Protein AF-A0A940QL49-F1 (afdb_monomer_lite)

Structure (mmCIF, N/CA/C/O backbone):
data_AF-A0A940QL49-F1
#
_entry.id   AF-A0A940QL49-F1
#
loop_
_atom_site.group_PDB
_atom_site.id
_atom_site.type_symbol
_atom_site.label_atom_id
_atom_site.label_alt_id
_atom_site.label_comp_id
_atom_site.label_asym_id
_atom_site.label_entity_id
_atom_site.label_seq_id
_atom_site.pdbx_PDB_ins_code
_atom_site.Cartn_x
_atom_site.Cartn_y
_atom_site.Cartn_z
_atom_site.occupancy
_atom_site.B_iso_or_equiv
_atom_site.auth_seq_id
_atom_site.auth_comp_id
_atom_site.auth_asym_id
_atom_site.auth_atom_id
_atom_site.pdbx_PDB_model_num
ATOM 1 N N . MET A 1 1 ? -31.543 -7.132 13.113 1.00 45.88 1 MET A N 1
ATOM 2 C CA . MET A 1 1 ? -32.279 -6.271 12.160 1.00 45.88 1 MET A CA 1
ATOM 3 C C . MET A 1 1 ? -31.733 -6.550 10.775 1.00 45.88 1 MET A C 1
ATOM 5 O O . MET A 1 1 ? -30.547 -6.836 10.679 1.00 45.88 1 MET A O 1
ATOM 9 N N . ASP A 1 2 ? -32.570 -6.527 9.741 1.00 59.00 2 ASP A N 1
ATOM 10 C CA . ASP A 1 2 ? -32.097 -6.598 8.354 1.00 59.00 2 ASP A CA 1
ATOM 11 C C . ASP A 1 2 ? -31.364 -5.285 8.030 1.00 59.00 2 ASP A C 1
ATOM 13 O O . ASP A 1 2 ? -31.985 -4.269 7.732 1.00 59.00 2 ASP A O 1
ATOM 17 N N . THR A 1 3 ? -30.037 -5.270 8.187 1.00 65.56 3 THR A N 1
ATOM 18 C CA . THR A 1 3 ? -29.189 -4.078 7.994 1.00 65.56 3 THR A CA 1
ATOM 19 C C . THR A 1 3 ? -28.996 -3.718 6.518 1.00 65.56 3 THR A C 1
ATOM 21 O O . THR A 1 3 ? -28.298 -2.752 6.201 1.00 65.56 3 THR A O 1
ATOM 24 N N . MET A 1 4 ? -29.618 -4.474 5.606 1.00 71.44 4 MET A N 1
ATOM 25 C CA . MET A 1 4 ? -29.548 -4.231 4.169 1.00 71.44 4 MET A CA 1
ATOM 26 C C . MET A 1 4 ? -30.598 -3.227 3.686 1.00 71.44 4 MET A C 1
ATOM 28 O O . MET A 1 4 ? -30.354 -2.580 2.665 1.00 71.44 4 MET A O 1
ATOM 32 N N . LYS A 1 5 ? -31.735 -3.063 4.389 1.00 80.88 5 LYS A N 1
ATOM 33 C CA . LYS A 1 5 ? -32.781 -2.087 4.029 1.00 80.88 5 LYS A CA 1
ATOM 34 C C . LYS A 1 5 ? -33.816 -1.824 5.142 1.00 80.88 5 LYS A C 1
ATOM 36 O O . LYS A 1 5 ? -34.311 -2.776 5.742 1.00 80.88 5 LYS A O 1
ATOM 41 N N . PRO A 1 6 ? -34.260 -0.566 5.322 1.00 86.56 6 PRO A N 1
ATOM 42 C CA . PRO A 1 6 ? -33.642 0.664 4.812 1.00 86.56 6 PRO A CA 1
ATOM 43 C C . PRO A 1 6 ? -32.307 0.951 5.527 1.00 86.56 6 PRO A C 1
ATOM 45 O O . PRO A 1 6 ? -32.205 0.768 6.736 1.00 86.56 6 PRO A O 1
ATOM 48 N N . CYS A 1 7 ? -31.276 1.402 4.800 1.00 91.94 7 CYS A N 1
ATOM 49 C CA . CYS A 1 7 ? -29.965 1.682 5.400 1.00 91.94 7 CYS A CA 1
ATOM 50 C C . CYS A 1 7 ? -29.988 2.902 6.342 1.00 91.94 7 CYS A C 1
ATOM 52 O O . CYS A 1 7 ? -30.263 4.028 5.913 1.00 91.94 7 CYS A O 1
ATOM 54 N N . ASN A 1 8 ? -29.613 2.669 7.603 1.00 93.62 8 ASN A N 1
ATOM 55 C CA . ASN A 1 8 ? -29.510 3.652 8.685 1.00 93.62 8 ASN A CA 1
ATOM 56 C C . ASN A 1 8 ? -28.213 3.511 9.515 1.00 93.62 8 ASN A C 1
ATOM 58 O O . ASN A 1 8 ? -28.183 3.887 10.680 1.00 93.62 8 ASN A O 1
ATOM 62 N N . LEU A 1 9 ? -27.142 2.964 8.925 1.00 94.31 9 LEU A N 1
ATOM 63 C CA . LEU A 1 9 ? -25.878 2.674 9.629 1.00 94.31 9 LEU A CA 1
ATOM 64 C C . LEU A 1 9 ? -25.019 3.908 9.948 1.00 94.31 9 LEU A C 1
ATOM 66 O O . LEU A 1 9 ? -24.019 3.788 10.649 1.00 94.31 9 LEU A O 1
ATOM 70 N N . CYS A 1 10 ? -25.362 5.070 9.402 1.00 95.19 10 CYS A N 1
ATOM 71 C CA . CYS A 1 10 ? -24.701 6.334 9.696 1.00 95.19 10 CYS A CA 1
ATOM 72 C C . CYS A 1 10 ? -25.748 7.451 9.765 1.00 95.19 10 CYS A C 1
ATOM 74 O O . CYS A 1 10 ? -26.875 7.258 9.283 1.00 95.19 10 CYS A O 1
ATOM 76 N N . PRO A 1 11 ? -25.393 8.643 10.275 1.00 96.62 11 PRO A N 1
ATOM 77 C CA . PRO A 1 11 ? -26.363 9.716 10.482 1.00 96.62 11 PRO A CA 1
ATOM 78 C C . PRO A 1 11 ? -27.106 10.155 9.211 1.00 96.62 11 PRO A C 1
ATOM 80 O O . PRO A 1 11 ? -28.246 10.608 9.297 1.00 96.62 11 PRO A O 1
ATOM 83 N N . ARG A 1 12 ? -26.533 9.909 8.019 1.00 95.12 12 ARG A N 1
ATOM 84 C CA . ARG A 1 12 ? -27.190 10.161 6.722 1.00 95.12 12 ARG A CA 1
ATOM 85 C C . ARG A 1 12 ? -28.558 9.509 6.588 1.00 95.12 12 ARG A C 1
ATOM 87 O O . ARG A 1 12 ? -29.369 10.021 5.826 1.00 95.12 12 ARG A O 1
ATOM 94 N N . SER A 1 13 ? -28.777 8.360 7.233 1.00 93.69 13 SER A N 1
ATOM 95 C CA . SER A 1 13 ? -30.045 7.619 7.179 1.00 93.69 13 SER A CA 1
ATOM 96 C C . SER A 1 13 ? -30.614 7.499 5.756 1.00 93.69 13 SER A C 1
ATOM 98 O O . SER A 1 13 ? -31.798 7.718 5.519 1.00 93.69 13 SE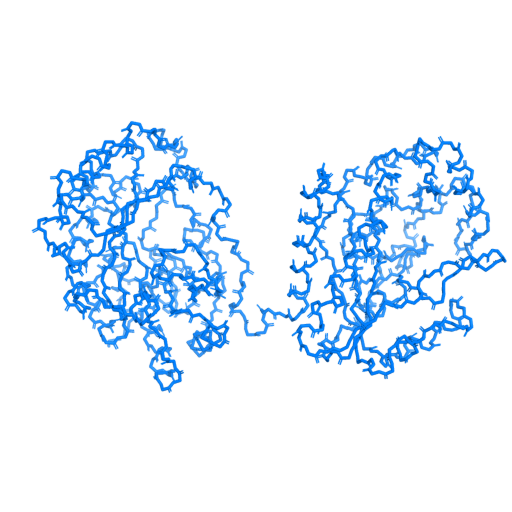R A O 1
ATOM 100 N N . CYS A 1 14 ? -29.745 7.197 4.781 1.00 94.19 14 CYS A N 1
ATOM 101 C CA . CYS A 1 14 ? -30.050 7.353 3.353 1.00 94.19 14 CYS A CA 1
ATOM 102 C C . CYS A 1 14 ? -31.168 6.436 2.830 1.00 94.19 14 CYS A C 1
ATOM 104 O O . CYS A 1 14 ? -31.620 6.607 1.701 1.00 94.19 14 CYS A O 1
ATOM 106 N N . GLY A 1 15 ? -31.574 5.425 3.603 1.00 93.69 15 GLY A N 1
ATOM 107 C CA . GLY A 1 15 ? -32.669 4.526 3.253 1.00 93.69 15 GLY A CA 1
ATOM 108 C C . GLY A 1 15 ? -32.368 3.566 2.099 1.00 93.69 15 GLY A C 1
ATOM 109 O O . GLY A 1 15 ? -33.263 2.842 1.673 1.00 93.69 15 GLY A O 1
ATOM 110 N N . ALA A 1 16 ? -31.126 3.529 1.603 1.00 93.12 16 ALA A N 1
ATOM 111 C CA . ALA A 1 16 ? -30.738 2.678 0.484 1.00 93.12 16 ALA A CA 1
ATOM 112 C C . ALA A 1 16 ? -31.008 1.190 0.767 1.00 93.12 16 ALA A C 1
ATOM 114 O O . ALA A 1 16 ? -30.746 0.702 1.869 1.00 93.12 16 ALA A O 1
ATOM 115 N N . ASP A 1 17 ? -31.492 0.474 -0.253 1.00 93.44 17 ASP A N 1
ATOM 116 C CA . ASP A 1 17 ? -31.496 -0.990 -0.292 1.00 93.44 17 ASP A CA 1
ATOM 117 C C . ASP A 1 17 ? -30.134 -1.459 -0.809 1.00 93.44 17 ASP A C 1
ATOM 119 O O . ASP A 1 17 ? -29.881 -1.470 -2.018 1.00 93.44 17 ASP A O 1
ATOM 123 N N . ARG A 1 18 ? -29.247 -1.831 0.118 1.00 91.06 18 ARG A N 1
ATOM 124 C CA . ARG A 1 18 ? -27.847 -2.167 -0.178 1.00 91.06 18 ARG A CA 1
ATOM 125 C C . ARG A 1 18 ? -27.676 -3.438 -0.995 1.00 91.06 18 ARG A C 1
ATOM 127 O O . ARG A 1 18 ? -26.613 -3.636 -1.574 1.00 91.06 18 ARG A O 1
ATOM 134 N N . SER A 1 19 ? -28.725 -4.255 -1.098 1.00 87.12 19 SER A N 1
ATOM 135 C CA . SER A 1 19 ? -28.753 -5.406 -2.005 1.00 87.12 19 SER A CA 1
ATOM 136 C C . SER A 1 19 ? -28.909 -5.010 -3.478 1.00 87.12 19 SER A C 1
ATOM 138 O O . SER A 1 19 ? -28.667 -5.831 -4.358 1.00 87.12 19 SER A O 1
ATOM 140 N N . LYS A 1 20 ? -29.316 -3.763 -3.756 1.00 89.00 20 LYS A N 1
ATOM 141 C CA . LYS A 1 20 ? -29.593 -3.263 -5.111 1.00 89.00 20 LYS A CA 1
ATOM 142 C C . LYS A 1 20 ? -28.741 -2.063 -5.504 1.00 89.00 20 LYS A C 1
ATOM 144 O O . LYS A 1 20 ? -28.410 -1.926 -6.676 1.00 89.00 20 LYS A O 1
ATOM 149 N N . GLN A 1 21 ? -28.431 -1.181 -4.556 1.00 91.31 21 GLN A N 1
ATOM 150 C CA . GLN A 1 21 ? -27.705 0.061 -4.815 1.00 91.31 21 GLN A CA 1
ATOM 151 C C . GLN A 1 21 ? -26.819 0.453 -3.634 1.00 91.31 21 GLN A C 1
ATOM 153 O O . GLN A 1 21 ? -27.063 0.058 -2.497 1.00 91.31 21 GLN A O 1
ATOM 158 N N . THR A 1 22 ? -25.811 1.280 -3.883 1.00 93.12 22 THR A N 1
ATOM 159 C CA . THR A 1 22 ? -24.960 1.822 -2.822 1.00 93.12 22 THR A CA 1
ATOM 160 C C . THR A 1 22 ? -25.674 2.917 -2.026 1.00 93.12 22 THR A C 1
ATOM 162 O O . THR A 1 22 ? -26.569 3.596 -2.532 1.00 93.12 22 THR A O 1
ATOM 165 N N . GLY A 1 23 ? -25.260 3.115 -0.772 1.00 94.06 23 GLY A N 1
ATOM 166 C CA . GLY A 1 23 ? -25.652 4.296 0.005 1.00 94.06 23 GLY A CA 1
ATOM 167 C C . GLY A 1 23 ? -24.943 5.571 -0.465 1.00 94.06 23 GLY A C 1
ATOM 168 O O . GLY A 1 23 ? -24.054 5.517 -1.314 1.00 94.06 23 GLY A O 1
ATOM 169 N N . PHE A 1 24 ? -25.277 6.713 0.151 1.00 95.19 24 PHE A N 1
ATOM 170 C CA . PHE A 1 24 ? -24.574 7.988 -0.086 1.00 95.19 24 PHE A CA 1
ATOM 171 C C . PHE A 1 24 ? -23.058 7.868 0.132 1.00 95.19 24 PHE A C 1
ATOM 173 O O . PHE A 1 24 ? -22.277 8.499 -0.566 1.00 95.19 24 PHE A O 1
ATOM 180 N N . CYS A 1 25 ? -22.641 7.013 1.070 1.00 95.19 25 CYS A N 1
ATOM 181 C CA . CYS A 1 25 ? -21.233 6.760 1.346 1.00 95.19 25 CYS A CA 1
ATOM 182 C C . CYS A 1 25 ? -20.494 5.967 0.256 1.00 95.19 25 CYS A C 1
ATOM 184 O O . CYS A 1 25 ? -19.286 5.803 0.364 1.00 95.19 25 CYS A O 1
ATOM 186 N N . GLY A 1 26 ? -21.192 5.418 -0.743 1.00 94.88 26 GLY A N 1
ATOM 187 C CA . GLY A 1 26 ? -20.616 4.513 -1.744 1.00 94.88 26 GLY A CA 1
ATOM 188 C C . GLY A 1 26 ? -20.569 3.036 -1.326 1.00 94.88 26 GLY A C 1
ATOM 189 O O . GLY A 1 26 ? -20.203 2.190 -2.140 1.00 94.88 26 GLY A O 1
ATOM 190 N N . GLY A 1 27 ? -20.978 2.696 -0.097 1.00 93.50 27 GLY A N 1
ATOM 191 C CA . GLY A 1 27 ? -20.997 1.317 0.404 1.00 93.50 27 GLY A CA 1
ATOM 192 C C . GLY A 1 27 ? -22.166 0.474 -0.130 1.00 93.50 27 GLY A C 1
ATOM 193 O O . GLY A 1 27 ? -23.326 0.888 -0.036 1.00 93.50 27 GLY A O 1
ATOM 194 N N . GLY A 1 28 ? -21.863 -0.722 -0.653 1.00 91.69 28 GLY A N 1
ATOM 195 C CA . GLY A 1 28 ? -22.816 -1.720 -1.186 1.00 91.69 28 GLY A CA 1
ATOM 196 C C . GLY A 1 28 ? -23.048 -2.911 -0.245 1.00 91.69 28 GLY A C 1
ATOM 197 O O . GLY A 1 28 ? -22.776 -2.796 0.943 1.00 91.69 28 GLY A O 1
ATOM 198 N N . ALA A 1 29 ? -23.560 -4.047 -0.729 1.00 90.19 29 ALA A N 1
ATOM 199 C CA . ALA A 1 29 ? -23.807 -5.233 0.111 1.00 90.19 29 ALA A CA 1
ATOM 200 C C . ALA A 1 29 ? -22.519 -5.892 0.646 1.00 90.19 29 ALA A C 1
ATOM 202 O O . ALA A 1 29 ? -22.481 -6.329 1.800 1.00 90.19 29 ALA A O 1
ATOM 203 N N . ASN A 1 30 ? -21.476 -5.948 -0.185 1.00 91.88 30 ASN A N 1
ATOM 204 C CA . ASN A 1 30 ? -20.189 -6.560 0.143 1.00 91.88 30 ASN A CA 1
ATOM 205 C C . ASN A 1 30 ? -19.228 -5.539 0.751 1.00 91.88 30 ASN A C 1
ATOM 207 O O . ASN A 1 30 ? -19.310 -4.348 0.449 1.00 91.88 30 ASN A O 1
ATOM 211 N N . VAL A 1 31 ? -18.297 -6.017 1.579 1.00 95.56 31 VAL A N 1
ATOM 212 C CA . VAL A 1 31 ? -17.200 -5.190 2.095 1.00 95.56 31 VAL A CA 1
ATOM 213 C C . VAL A 1 31 ? -16.288 -4.826 0.937 1.00 95.56 31 VAL A C 1
ATOM 215 O O . VAL A 1 31 ? -15.940 -5.693 0.142 1.00 95.56 31 VAL A O 1
ATOM 218 N N . LYS A 1 32 ? -15.873 -3.564 0.855 1.00 97.25 32 LYS A N 1
ATOM 219 C CA . LYS A 1 32 ? -14.908 -3.099 -0.139 1.00 97.25 32 LYS A CA 1
ATOM 220 C C . LYS A 1 32 ? -13.698 -2.507 0.568 1.00 97.25 32 LYS A C 1
ATOM 222 O O . LYS A 1 32 ? -13.872 -1.615 1.398 1.00 97.25 32 LYS A O 1
ATOM 227 N N . LEU A 1 33 ? -12.510 -3.023 0.262 1.00 96.81 33 LEU A N 1
ATOM 228 C CA . LEU A 1 33 ? -11.246 -2.593 0.862 1.00 96.81 33 LEU A CA 1
ATOM 229 C C . LEU A 1 33 ? -10.287 -2.063 -0.196 1.00 96.81 33 LEU A C 1
ATOM 231 O O . LEU A 1 33 ? -10.211 -2.601 -1.300 1.00 96.81 33 LEU A O 1
ATOM 235 N N . ALA A 1 34 ? -9.498 -1.061 0.168 1.00 93.69 34 ALA A N 1
ATOM 236 C CA . ALA A 1 34 ? -8.453 -0.517 -0.691 1.00 93.69 34 ALA A CA 1
ATOM 237 C C . ALA A 1 34 ? -7.041 -0.982 -0.307 1.00 93.69 34 ALA A C 1
ATOM 239 O O . ALA A 1 34 ? -6.148 -0.982 -1.159 1.00 93.69 34 ALA A O 1
ATOM 240 N N . ARG A 1 35 ? -6.839 -1.347 0.966 1.00 93.31 35 ARG A N 1
ATOM 241 C CA . ARG A 1 35 ? -5.557 -1.782 1.534 1.00 93.31 35 ARG A CA 1
ATOM 242 C C . ARG A 1 35 ? -5.757 -2.446 2.901 1.00 93.31 35 ARG A C 1
ATOM 244 O O . ARG A 1 35 ? -6.606 -1.997 3.668 1.00 93.31 35 ARG A O 1
ATOM 251 N N . ALA A 1 36 ? -4.947 -3.453 3.213 1.00 95.56 36 ALA A N 1
ATOM 252 C CA . ALA A 1 36 ? -4.792 -4.032 4.543 1.00 95.56 36 ALA A CA 1
ATOM 253 C C . ALA A 1 36 ? -3.310 -4.365 4.800 1.00 95.56 36 ALA A C 1
ATOM 255 O O . ALA A 1 36 ? -2.783 -5.305 4.215 1.00 95.56 36 ALA A O 1
ATOM 256 N N . ALA A 1 37 ? -2.615 -3.577 5.624 1.00 92.88 37 ALA A N 1
ATOM 257 C CA . ALA A 1 37 ? -1.168 -3.721 5.839 1.00 92.88 37 ALA A CA 1
ATOM 258 C C . ALA A 1 37 ? -0.728 -3.138 7.191 1.00 92.88 37 ALA A C 1
ATOM 260 O O . ALA A 1 37 ? -1.484 -2.395 7.816 1.00 92.88 37 ALA A O 1
ATOM 261 N N . LEU A 1 38 ? 0.512 -3.425 7.605 1.00 92.69 38 LEU A N 1
ATOM 262 C CA . LEU A 1 38 ? 1.143 -2.719 8.721 1.00 92.69 38 LEU A CA 1
ATOM 263 C C . LEU A 1 38 ? 1.341 -1.237 8.370 1.00 92.69 38 LEU A C 1
ATOM 265 O O . LEU A 1 38 ? 1.913 -0.895 7.332 1.00 92.69 38 LEU A O 1
ATOM 269 N N . HIS A 1 39 ? 0.853 -0.360 9.240 1.00 89.06 39 HIS A N 1
ATOM 270 C CA . HIS A 1 39 ? 0.965 1.084 9.132 1.00 89.06 39 HIS A CA 1
ATOM 271 C C . HIS A 1 39 ? 1.715 1.641 10.342 1.00 89.06 39 HIS A C 1
ATOM 273 O O . HIS A 1 39 ? 1.307 1.459 11.488 1.00 89.06 39 HIS A O 1
ATOM 279 N N . TYR A 1 40 ? 2.820 2.328 10.073 1.00 87.25 40 TYR A N 1
ATOM 280 C CA . TYR A 1 40 ? 3.771 2.781 11.092 1.00 87.25 40 TYR A CA 1
ATOM 281 C C . TYR A 1 40 ? 3.581 4.248 11.497 1.00 87.25 40 TYR A C 1
ATOM 283 O O . TYR A 1 40 ? 4.348 4.763 12.297 1.00 87.25 40 TYR A O 1
ATOM 291 N N . TRP A 1 41 ? 2.574 4.927 10.941 1.00 85.31 41 TRP A N 1
ATOM 292 C CA . TRP A 1 41 ? 2.424 6.384 11.038 1.00 85.31 41 TRP A CA 1
ATOM 293 C C . TRP A 1 41 ? 1.131 6.831 11.747 1.00 85.31 41 TRP A C 1
ATOM 295 O O . TRP A 1 41 ? 0.714 7.973 11.586 1.00 85.31 41 TRP A O 1
ATOM 305 N N . GLU A 1 42 ? 0.498 5.946 12.528 1.00 90.00 42 GLU A N 1
ATOM 306 C CA . GLU A 1 42 ? -0.530 6.339 13.518 1.00 90.00 42 GLU A CA 1
ATOM 307 C C . GLU A 1 42 ? 0.131 6.928 14.780 1.00 90.00 42 GLU A C 1
ATOM 309 O O . GLU A 1 42 ? 1.360 6.906 14.907 1.00 90.00 42 GLU A O 1
ATOM 314 N N . GLU A 1 43 ? -0.675 7.388 15.746 1.00 92.56 43 GLU A N 1
ATOM 315 C CA . GLU A 1 43 ? -0.202 7.821 17.066 1.00 92.56 43 GLU A CA 1
ATOM 316 C C . GLU A 1 43 ? 0.765 6.798 17.700 1.00 92.56 43 GLU A C 1
ATOM 318 O O . GLU A 1 43 ? 0.510 5.593 17.613 1.00 92.56 43 GLU A O 1
ATOM 323 N N . PRO A 1 44 ? 1.835 7.235 18.398 1.00 92.50 44 PRO A N 1
ATOM 324 C CA . PRO A 1 44 ? 2.864 6.338 18.940 1.00 92.50 44 PRO A CA 1
ATOM 325 C C . PRO A 1 44 ? 2.322 5.181 19.789 1.00 92.50 44 PRO A C 1
ATOM 327 O O . PRO A 1 44 ? 2.826 4.063 19.722 1.00 92.50 44 PRO A O 1
ATOM 330 N N . VAL A 1 45 ? 1.253 5.432 20.551 1.00 96.06 45 VAL A N 1
ATOM 331 C CA . VAL A 1 45 ? 0.594 4.434 21.413 1.00 96.06 45 VAL A CA 1
ATOM 332 C C . VAL A 1 45 ? -0.263 3.426 20.636 1.00 96.06 45 VAL A C 1
ATOM 334 O O . VAL A 1 45 ? -0.688 2.423 21.201 1.00 96.06 45 VAL A O 1
ATOM 337 N N . ILE A 1 46 ? -0.530 3.682 19.354 1.00 97.19 46 ILE A N 1
ATOM 338 C CA . ILE A 1 46 ? -1.257 2.803 18.432 1.00 97.19 46 ILE A CA 1
ATOM 339 C C . ILE A 1 46 ? -0.274 2.032 17.550 1.00 97.19 46 ILE A C 1
ATOM 341 O O . ILE A 1 46 ? -0.404 0.819 17.397 1.00 97.19 46 ILE A O 1
ATOM 345 N N . SER A 1 47 ? 0.688 2.717 16.934 1.00 92.94 47 SER A N 1
ATOM 346 C CA . SER A 1 47 ? 1.602 2.113 15.962 1.00 92.94 47 SER A CA 1
ATOM 347 C C . SER A 1 47 ? 2.760 1.366 16.620 1.00 92.94 47 SER A C 1
ATOM 349 O O . SER A 1 47 ? 3.079 0.266 16.167 1.00 92.94 47 SER A O 1
ATOM 351 N N . GLY A 1 48 ? 3.361 1.898 17.688 1.00 91.62 48 GLY A N 1
ATOM 352 C CA . GLY A 1 48 ? 4.621 1.375 18.224 1.00 91.62 48 GLY A CA 1
ATOM 353 C C . GLY A 1 48 ? 5.726 1.310 17.160 1.00 91.62 48 GLY A C 1
ATOM 354 O O . GLY A 1 48 ? 5.686 2.026 16.160 1.00 91.62 48 GLY A O 1
ATOM 355 N N . GLU A 1 49 ? 6.699 0.415 17.339 1.00 87.25 49 GLU A N 1
ATOM 356 C CA . GLU A 1 49 ? 7.746 0.169 16.329 1.00 87.25 49 GLU A CA 1
ATOM 357 C C . GLU A 1 49 ? 7.322 -0.893 15.295 1.00 87.25 49 GLU A C 1
ATOM 359 O O . GLU A 1 49 ? 7.835 -0.938 14.179 1.00 87.25 49 GLU A O 1
ATOM 364 N N . GLU A 1 50 ? 6.362 -1.748 15.650 1.00 87.31 50 GLU A N 1
ATOM 365 C CA . GLU A 1 50 ? 5.942 -2.923 14.878 1.00 87.31 50 GLU A CA 1
ATOM 366 C C . GLU A 1 50 ? 4.769 -2.635 13.930 1.00 87.31 50 GLU A C 1
ATOM 368 O O . GLU A 1 50 ? 4.524 -3.400 12.997 1.00 87.31 50 GLU A O 1
ATOM 373 N N . GLY A 1 51 ? 4.092 -1.501 14.114 1.00 92.44 51 GLY A N 1
ATOM 374 C CA . GLY A 1 51 ? 3.020 -1.015 13.255 1.00 92.44 51 GLY A CA 1
ATOM 375 C C . GLY A 1 51 ? 1.613 -1.441 13.689 1.00 92.44 51 GLY A C 1
ATOM 376 O O . GLY A 1 51 ? 1.382 -2.461 14.343 1.00 92.44 51 GLY A O 1
ATOM 377 N N . SER A 1 52 ? 0.635 -0.637 13.276 1.00 97.12 52 SER A N 1
ATOM 378 C CA . SER A 1 52 ? -0.796 -0.915 13.397 1.00 97.12 52 SER A CA 1
ATOM 379 C C . SER A 1 52 ? -1.267 -1.748 12.202 1.00 97.12 52 SER A C 1
ATOM 381 O O . SER A 1 52 ? -0.923 -1.457 11.059 1.00 97.12 52 SER A O 1
ATOM 383 N N . GLY A 1 53 ? -2.046 -2.803 12.436 1.00 97.75 53 GLY A N 1
ATOM 384 C CA . GLY A 1 53 ? -2.634 -3.620 11.378 1.00 97.75 53 GLY A CA 1
ATOM 385 C C . GLY A 1 53 ? -3.825 -2.902 10.756 1.00 97.75 53 GLY A C 1
ATOM 386 O O . GLY A 1 53 ? -4.971 -3.161 11.123 1.00 97.75 53 GLY A O 1
ATOM 387 N N . THR A 1 54 ? -3.565 -1.986 9.830 1.00 98.06 54 THR A N 1
ATOM 388 C CA . THR A 1 54 ? -4.572 -1.045 9.336 1.00 98.06 54 THR A CA 1
ATOM 389 C C . THR A 1 54 ? -5.326 -1.584 8.128 1.00 98.06 54 THR A C 1
ATOM 391 O O . THR A 1 54 ? -4.737 -1.979 7.121 1.00 98.06 54 THR A O 1
ATOM 394 N N . VAL A 1 55 ? -6.656 -1.542 8.210 1.00 98.31 55 VAL A N 1
ATOM 395 C CA . VAL A 1 55 ? -7.608 -1.959 7.179 1.00 98.31 55 VAL A CA 1
ATOM 396 C C . VAL A 1 55 ? -8.371 -0.733 6.676 1.00 98.31 55 VAL A C 1
ATOM 398 O O . VAL A 1 55 ? -9.220 -0.178 7.374 1.00 98.31 55 VAL A O 1
ATOM 401 N N . PHE A 1 56 ? -8.076 -0.320 5.443 1.00 97.50 56 PHE A N 1
ATOM 402 C CA . PHE A 1 56 ? -8.683 0.840 4.790 1.00 97.50 56 PHE A CA 1
ATOM 403 C C . PHE A 1 56 ? -9.928 0.432 3.999 1.00 97.50 56 PHE A C 1
ATOM 405 O O . PHE A 1 56 ? -9.831 -0.180 2.926 1.00 97.50 56 PHE A O 1
ATOM 412 N N . PHE A 1 57 ? -11.102 0.791 4.518 1.00 97.94 57 PHE A N 1
ATOM 413 C CA . PHE A 1 57 ? -12.384 0.548 3.862 1.00 97.94 57 PHE A CA 1
ATOM 414 C C . PHE A 1 57 ? -12.673 1.605 2.788 1.00 97.94 57 PHE A C 1
ATOM 416 O O . PHE A 1 57 ? -12.326 2.776 2.931 1.00 97.94 57 PHE A O 1
ATOM 423 N N . SER A 1 58 ? -13.338 1.190 1.708 1.00 97.12 58 SER A N 1
ATOM 424 C CA . SER A 1 58 ? -13.754 2.084 0.624 1.00 97.12 58 SER A CA 1
ATOM 425 C C . SER A 1 58 ? -15.145 2.667 0.875 1.00 97.12 58 SER A C 1
ATOM 427 O O . SER A 1 58 ? -16.060 1.960 1.320 1.00 97.12 58 SER A O 1
ATOM 429 N N . GLY A 1 59 ? -15.316 3.939 0.525 1.00 96.31 59 GLY A N 1
ATOM 430 C CA . GLY A 1 59 ? -16.509 4.740 0.778 1.00 96.31 59 GLY A CA 1
ATOM 431 C C . GLY A 1 59 ? -16.402 5.558 2.065 1.00 96.31 59 GLY A C 1
ATOM 432 O O . GLY A 1 59 ? -15.626 5.238 2.958 1.00 96.31 59 GLY A O 1
ATOM 433 N N . CYS A 1 60 ? -17.176 6.637 2.175 1.00 96.19 60 CYS A N 1
ATOM 434 C CA . CYS A 1 60 ? -17.224 7.466 3.382 1.00 96.19 60 CYS A CA 1
ATOM 435 C C . CYS A 1 60 ? -18.556 8.229 3.486 1.00 96.19 60 CYS A C 1
ATOM 437 O O . CYS A 1 60 ? -19.010 8.801 2.489 1.00 96.19 60 CYS A O 1
ATOM 439 N N . PRO A 1 61 ? -19.217 8.264 4.663 1.00 95.00 61 PRO A N 1
ATOM 440 C CA . PRO A 1 61 ? -20.446 9.043 4.860 1.00 95.00 61 PRO A CA 1
ATOM 441 C C . PRO A 1 61 ? -20.219 10.561 4.803 1.00 95.00 61 PRO A C 1
ATOM 443 O O . PRO A 1 61 ? -21.167 11.319 4.551 1.00 95.00 61 PRO A O 1
ATOM 446 N N . LEU A 1 62 ? -18.975 10.995 5.008 1.00 94.19 62 LEU A N 1
ATOM 447 C CA . LEU A 1 62 ? -18.517 12.340 4.695 1.00 94.19 62 LEU A CA 1
ATOM 448 C C . LEU A 1 62 ? -17.936 12.368 3.281 1.00 94.19 62 LEU A C 1
ATOM 450 O O . LEU A 1 62 ? -17.332 11.409 2.814 1.00 94.19 62 LEU A O 1
ATOM 454 N N . GLN A 1 63 ? -18.122 13.481 2.585 1.00 92.25 63 GLN A N 1
ATOM 455 C CA . GLN A 1 63 ? -17.601 13.689 1.232 1.00 92.25 63 GLN A CA 1
ATOM 456 C C . GLN A 1 63 ? -16.699 14.921 1.254 1.00 92.25 63 GLN A C 1
ATOM 458 O O . GLN A 1 63 ? -16.966 15.920 0.589 1.00 92.25 63 GLN A O 1
ATOM 463 N N . CYS A 1 64 ? -15.682 14.864 2.124 1.00 95.69 64 CYS A N 1
ATOM 464 C CA . CYS A 1 64 ? -14.817 15.997 2.424 1.00 95.69 64 CYS A CA 1
ATOM 465 C C . CYS A 1 64 ? -14.123 16.499 1.155 1.00 95.69 64 CYS A C 1
ATOM 467 O O . CYS A 1 64 ? -13.386 15.755 0.505 1.00 95.69 64 CYS A O 1
ATOM 469 N N . VAL A 1 65 ? -14.287 17.781 0.837 1.00 95.69 65 VAL A N 1
ATOM 470 C CA . VAL A 1 65 ? -13.698 18.404 -0.358 1.00 95.69 65 VAL A CA 1
ATOM 471 C C . VAL A 1 65 ? -12.169 18.445 -0.308 1.00 95.69 65 VAL A C 1
ATOM 473 O O . VAL A 1 65 ? -11.537 18.610 -1.341 1.00 95.69 65 VAL A O 1
ATOM 476 N N . TYR A 1 66 ? -11.575 18.238 0.867 1.00 93.62 66 TYR A N 1
ATOM 477 C CA . TYR A 1 66 ? -10.132 18.241 1.113 1.00 93.62 66 TYR A CA 1
ATOM 478 C C . TYR A 1 66 ? -9.571 16.862 1.508 1.00 93.62 66 TYR A C 1
ATOM 480 O O . TYR A 1 66 ? -8.466 16.780 2.034 1.00 93.62 66 TYR A O 1
ATOM 488 N N . CYS A 1 67 ? -10.321 15.769 1.319 1.00 92.00 67 CYS A N 1
ATOM 489 C CA . CYS A 1 67 ? -9.892 14.446 1.783 1.00 92.00 67 CYS A CA 1
ATOM 490 C C . CYS A 1 67 ? -8.572 13.997 1.121 1.00 92.00 67 CYS A C 1
ATOM 492 O O . CYS A 1 67 ? -8.528 13.812 -0.096 1.00 92.00 67 CYS A O 1
ATOM 494 N N . GLN A 1 68 ? -7.530 13.738 1.921 1.00 87.12 68 GLN A N 1
ATOM 495 C CA . GLN A 1 68 ? -6.294 13.081 1.457 1.00 87.12 68 GLN A CA 1
ATOM 496 C C . GLN A 1 68 ? -6.611 11.703 0.857 1.00 87.12 68 GLN A C 1
ATOM 498 O O . GLN A 1 68 ? -6.192 11.373 -0.250 1.00 87.12 68 GLN A O 1
ATOM 503 N N . ASN A 1 69 ? -7.506 10.963 1.514 1.00 90.44 69 ASN A N 1
ATOM 504 C CA . ASN A 1 69 ? -7.963 9.635 1.108 1.00 90.44 69 ASN A CA 1
ATOM 505 C C . ASN A 1 69 ? -9.109 9.670 0.072 1.00 90.44 69 ASN A C 1
ATOM 507 O O . ASN A 1 69 ? -9.966 8.782 0.062 1.00 90.44 69 ASN A O 1
ATOM 511 N N . HIS A 1 70 ? -9.194 10.694 -0.789 1.00 91.31 70 HIS A N 1
ATOM 512 C CA . HIS A 1 70 ? -10.288 10.813 -1.770 1.00 91.31 70 HIS A CA 1
ATOM 513 C C . HIS A 1 70 ? -10.367 9.628 -2.751 1.00 91.31 70 HIS A C 1
ATOM 515 O O . HIS A 1 70 ? -11.467 9.259 -3.158 1.00 91.31 70 HIS A O 1
ATOM 521 N N . GLU A 1 71 ? -9.227 9.005 -3.089 1.00 90.31 71 GLU A N 1
ATOM 522 C CA . GLU A 1 71 ? -9.157 7.820 -3.961 1.00 90.31 71 GLU A CA 1
ATOM 523 C C . GLU A 1 71 ? -10.048 6.688 -3.424 1.00 90.31 71 GLU A C 1
ATOM 525 O O . GLU A 1 71 ? -10.788 6.060 -4.180 1.00 90.31 71 GLU A O 1
ATOM 530 N N . ILE A 1 72 ? -10.054 6.481 -2.104 1.00 92.88 72 ILE A N 1
ATOM 531 C CA . ILE A 1 72 ? -10.799 5.391 -1.461 1.00 92.88 72 ILE A CA 1
ATOM 532 C C . ILE A 1 72 ? -12.134 5.842 -0.868 1.00 92.88 72 ILE A C 1
ATOM 534 O O . ILE A 1 72 ? -13.033 5.018 -0.728 1.00 92.88 72 ILE A O 1
ATOM 538 N N . SER A 1 73 ? -12.308 7.132 -0.565 1.00 92.75 73 SER A N 1
ATOM 539 C CA . SER A 1 73 ? -13.556 7.674 -0.014 1.00 92.75 73 SER A CA 1
ATOM 540 C C . SER A 1 73 ? -14.548 8.066 -1.115 1.00 92.75 73 SER A C 1
ATOM 542 O O . SER A 1 73 ? -15.469 7.302 -1.399 1.00 92.75 73 SER A O 1
ATOM 544 N N . SER A 1 74 ? -14.375 9.221 -1.767 1.00 90.19 74 SER A N 1
ATOM 545 C CA . SER A 1 74 ? -15.315 9.728 -2.780 1.00 90.19 74 SER A CA 1
ATOM 546 C C . SER A 1 74 ? -15.203 9.004 -4.125 1.00 90.19 74 SER A C 1
ATOM 548 O O . SER A 1 74 ? -16.225 8.716 -4.748 1.00 90.19 74 SER A O 1
ATOM 550 N N . ALA A 1 75 ? -13.991 8.636 -4.557 1.00 90.25 75 ALA A N 1
ATOM 551 C CA . ALA A 1 75 ? -13.785 7.820 -5.758 1.00 90.25 75 ALA A CA 1
ATOM 552 C C . ALA A 1 75 ? -14.029 6.318 -5.515 1.00 90.25 75 ALA A C 1
ATOM 554 O O . ALA A 1 75 ? -14.155 5.550 -6.471 1.00 90.25 75 ALA A O 1
ATOM 555 N N . ASN A 1 76 ? -14.167 5.909 -4.246 1.00 92.62 76 ASN A N 1
ATOM 556 C CA . ASN A 1 76 ? -14.567 4.565 -3.832 1.00 92.62 76 ASN A CA 1
ATOM 557 C C . ASN A 1 76 ? -13.703 3.449 -4.460 1.00 92.62 76 ASN A C 1
ATOM 559 O O . ASN A 1 76 ? -14.216 2.379 -4.809 1.00 92.62 76 ASN A O 1
ATOM 563 N N . PHE A 1 77 ? -12.402 3.691 -4.655 1.00 92.88 77 PHE A N 1
ATOM 564 C CA . PHE A 1 77 ? -11.460 2.683 -5.136 1.00 92.88 77 PHE A CA 1
ATOM 565 C C . PHE A 1 77 ? -11.310 1.551 -4.116 1.00 92.88 77 PHE A C 1
ATOM 567 O O . PHE A 1 77 ? -11.238 1.795 -2.913 1.00 92.88 77 PHE A O 1
ATOM 574 N N . GLY A 1 78 ? -11.255 0.311 -4.600 1.00 92.19 78 GLY A N 1
ATOM 575 C CA . GLY A 1 78 ? -11.051 -0.877 -3.777 1.00 92.19 78 GLY A CA 1
ATOM 576 C C . GLY A 1 78 ? -11.609 -2.143 -4.418 1.00 92.19 78 GLY A C 1
ATOM 577 O O . GLY A 1 78 ? -12.233 -2.098 -5.481 1.00 92.19 78 GLY A O 1
ATOM 578 N N . GLN A 1 79 ? -11.423 -3.263 -3.732 1.00 92.81 79 GLN A N 1
ATOM 579 C CA . GLN A 1 79 ? -11.873 -4.589 -4.127 1.00 92.81 79 GLN A CA 1
ATOM 580 C C . GLN A 1 79 ? -12.969 -5.078 -3.181 1.00 92.81 79 GLN A C 1
ATOM 582 O O . GLN A 1 79 ? -12.826 -4.999 -1.960 1.00 92.81 79 GLN A O 1
ATOM 587 N N . GLU A 1 80 ? -14.064 -5.587 -3.748 1.00 95.44 80 GLU A N 1
ATOM 588 C CA . GLU A 1 80 ? -15.097 -6.259 -2.962 1.00 95.44 80 GLU A CA 1
ATOM 589 C C . GLU A 1 80 ? -14.592 -7.616 -2.469 1.00 95.44 80 GLU A C 1
ATOM 591 O O . GLU A 1 80 ? -14.033 -8.399 -3.243 1.00 95.44 80 GLU A O 1
ATOM 596 N N . ILE A 1 81 ? -14.812 -7.895 -1.188 1.00 93.94 81 ILE A N 1
ATOM 597 C CA . ILE A 1 81 ? -14.417 -9.127 -0.513 1.00 93.94 81 ILE A CA 1
ATOM 598 C C . ILE A 1 81 ? -15.568 -9.674 0.335 1.00 93.94 81 ILE A C 1
ATOM 600 O O . ILE A 1 81 ? -16.521 -8.966 0.678 1.00 93.94 81 ILE A O 1
ATOM 604 N N . SER A 1 82 ? -15.466 -10.954 0.688 1.00 94.25 82 SER A N 1
ATOM 605 C CA . SER A 1 82 ? -16.407 -11.602 1.598 1.00 94.25 82 SER A CA 1
ATOM 606 C C . SER A 1 82 ? -16.065 -11.327 3.068 1.00 94.25 82 SER A C 1
ATOM 608 O O . SER A 1 82 ? -14.962 -10.884 3.401 1.00 94.25 82 SER A O 1
ATOM 610 N N . VAL A 1 83 ? -17.011 -11.620 3.963 1.00 95.81 83 VAL A N 1
ATOM 611 C CA . VAL A 1 83 ? -16.813 -11.516 5.420 1.00 95.81 83 VAL A CA 1
ATOM 612 C C . VAL A 1 83 ? -15.725 -12.480 5.892 1.00 95.81 83 VAL A C 1
ATOM 614 O O . VAL A 1 83 ? -14.905 -12.125 6.734 1.00 95.81 83 VAL A O 1
ATOM 617 N N . GLU A 1 84 ? -15.677 -13.679 5.315 1.00 94.75 84 GLU A N 1
ATOM 618 C CA . GLU A 1 84 ? -14.659 -14.685 5.614 1.00 94.75 84 GLU A CA 1
ATOM 619 C C . GLU A 1 84 ? -13.271 -14.172 5.232 1.00 94.75 84 GLU A C 1
ATOM 621 O O . GLU A 1 84 ? -12.326 -14.330 6.000 1.00 94.75 84 GLU A O 1
ATOM 626 N N . ARG A 1 85 ? -13.144 -13.488 4.086 1.00 94.31 85 ARG A N 1
ATOM 627 C CA . ARG A 1 85 ? -11.864 -12.888 3.707 1.00 94.31 85 ARG A CA 1
ATOM 628 C C . ARG A 1 85 ? -11.454 -11.767 4.662 1.00 94.31 85 ARG A C 1
ATOM 630 O O . ARG A 1 85 ? -10.284 -11.686 5.014 1.00 94.31 85 ARG A O 1
ATOM 637 N N . LEU A 1 86 ? -12.392 -10.929 5.104 1.00 97.94 86 LEU A N 1
ATOM 638 C CA . LEU A 1 86 ? -12.102 -9.881 6.090 1.00 97.94 86 LEU A CA 1
ATOM 639 C C . LEU A 1 86 ? -11.586 -10.477 7.412 1.00 97.94 86 LEU A C 1
ATOM 641 O O . LEU A 1 86 ? -10.616 -9.985 7.979 1.00 97.94 86 LEU A O 1
ATOM 645 N N . ALA A 1 87 ? -12.199 -11.569 7.869 1.00 97.56 87 ALA A N 1
ATOM 646 C CA . ALA A 1 87 ? -11.755 -12.317 9.040 1.00 97.56 87 ALA A CA 1
ATOM 647 C C . ALA A 1 87 ? -10.329 -12.879 8.881 1.00 97.56 87 ALA A C 1
ATOM 649 O O . ALA A 1 87 ? -9.519 -12.774 9.801 1.00 97.56 87 ALA A O 1
ATOM 650 N N . GLU A 1 88 ? -10.003 -13.437 7.712 1.00 94.62 88 GLU A N 1
ATOM 651 C CA . GLU A 1 8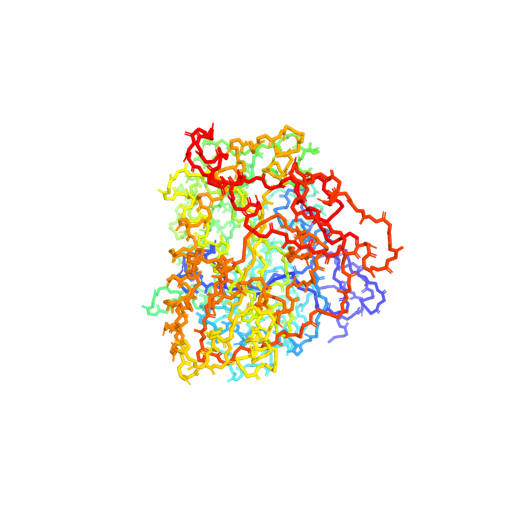8 ? -8.645 -13.902 7.399 1.00 94.62 88 GLU A CA 1
ATOM 652 C C . GLU A 1 88 ? -7.623 -12.760 7.440 1.00 94.62 88 GLU A C 1
ATOM 654 O O . GLU A 1 88 ? -6.564 -12.929 8.035 1.00 94.62 88 GLU A O 1
ATOM 659 N N . ILE A 1 89 ? -7.958 -11.591 6.881 1.00 97.12 89 ILE A N 1
ATOM 660 C CA . ILE A 1 89 ? -7.093 -10.400 6.900 1.00 97.12 89 ILE A CA 1
ATOM 661 C C . ILE A 1 89 ? -6.734 -9.999 8.337 1.00 97.12 89 ILE A C 1
ATOM 663 O O . ILE A 1 89 ? -5.574 -9.709 8.617 1.00 97.12 89 ILE A O 1
ATOM 667 N N . PHE A 1 90 ? -7.694 -10.019 9.269 1.00 98.50 90 PHE A N 1
ATOM 668 C CA . PHE A 1 90 ? -7.414 -9.702 10.675 1.00 98.50 90 PHE A CA 1
ATOM 669 C C . PHE A 1 90 ? -6.381 -10.658 11.286 1.00 98.50 90 PHE A C 1
ATOM 671 O O . PHE A 1 90 ? -5.462 -10.227 11.980 1.00 98.50 90 PHE A O 1
ATOM 678 N N . LEU A 1 91 ? -6.493 -11.956 10.996 1.00 96.56 91 LEU A N 1
ATOM 679 C CA . LEU A 1 91 ? -5.538 -12.952 11.483 1.00 96.56 91 LEU A CA 1
ATOM 680 C C . LEU A 1 91 ? -4.173 -12.844 10.795 1.00 96.56 91 LEU A C 1
ATOM 682 O O . LEU A 1 91 ? -3.152 -13.044 11.447 1.00 96.56 91 LEU A O 1
ATOM 686 N N . GLU A 1 92 ? -4.141 -12.509 9.505 1.00 93.00 92 GLU A N 1
ATOM 687 C CA . GLU A 1 92 ? -2.905 -12.285 8.750 1.00 93.00 92 GLU A CA 1
ATOM 688 C C . GLU A 1 92 ? -2.128 -11.078 9.283 1.00 93.00 92 GLU A C 1
ATOM 690 O O . GLU A 1 92 ? -0.913 -11.169 9.440 1.00 93.00 92 GLU A O 1
ATOM 695 N N . LEU A 1 93 ? -2.807 -9.974 9.606 1.00 95.62 93 LEU A N 1
ATOM 696 C CA . LEU A 1 93 ? -2.179 -8.793 10.207 1.00 95.62 93 LEU A CA 1
ATOM 697 C C . LEU A 1 93 ? -1.632 -9.100 11.605 1.00 95.62 93 LEU A C 1
ATOM 699 O O . LEU A 1 93 ? -0.493 -8.752 11.909 1.00 95.62 93 LEU A O 1
ATOM 703 N N . GLN A 1 94 ? -2.386 -9.833 12.430 1.00 96.44 94 GLN A N 1
ATOM 704 C CA . GLN A 1 94 ? -1.874 -10.311 13.715 1.00 96.44 94 GLN A CA 1
ATOM 705 C C . GLN A 1 94 ? -0.639 -11.209 13.538 1.00 96.44 94 GLN A C 1
ATOM 707 O O . GLN A 1 94 ? 0.342 -11.057 14.260 1.00 96.44 94 GLN A O 1
ATOM 712 N N . ALA A 1 95 ? -0.659 -12.133 12.573 1.00 87.25 95 ALA A N 1
ATOM 713 C CA . ALA A 1 95 ? 0.470 -13.021 12.295 1.00 87.25 95 ALA A CA 1
ATOM 714 C C . ALA A 1 95 ? 1.714 -12.274 11.778 1.00 87.25 95 ALA A C 1
ATOM 716 O O . ALA A 1 95 ? 2.828 -12.754 11.971 1.00 87.25 95 ALA A O 1
ATOM 717 N N . GLN A 1 96 ? 1.534 -11.104 11.157 1.00 85.50 96 GLN A N 1
ATOM 718 C CA . GLN A 1 96 ? 2.620 -10.198 10.762 1.00 85.50 96 GLN A CA 1
ATOM 719 C C . GLN A 1 96 ? 3.219 -9.413 11.941 1.00 85.50 96 GLN A C 1
ATOM 721 O O . GLN A 1 96 ? 4.220 -8.731 11.752 1.00 85.50 96 GLN A O 1
ATOM 726 N N . GLY A 1 97 ? 2.643 -9.515 13.143 1.00 89.50 97 GLY A N 1
ATOM 727 C CA . GLY A 1 97 ? 3.119 -8.807 14.332 1.00 89.50 97 GLY A CA 1
ATOM 728 C C . GLY A 1 97 ? 2.444 -7.459 14.583 1.00 89.50 97 GLY A C 1
ATOM 729 O O . GLY A 1 97 ? 2.985 -6.660 15.338 1.00 89.50 97 GLY A O 1
ATOM 730 N N . ALA A 1 98 ? 1.276 -7.200 13.982 1.00 96.12 98 ALA A N 1
ATOM 731 C CA . ALA A 1 98 ? 0.526 -5.969 14.224 1.00 96.12 98 ALA A CA 1
ATOM 732 C C . ALA A 1 98 ? 0.218 -5.757 15.716 1.00 96.12 98 ALA A C 1
ATOM 734 O O . ALA A 1 98 ? -0.244 -6.672 16.402 1.00 96.12 98 ALA A O 1
ATOM 735 N N . ASN A 1 99 ? 0.379 -4.518 16.186 1.00 97.56 99 ASN A N 1
ATOM 736 C CA . ASN A 1 99 ? 0.063 -4.139 17.565 1.00 97.56 99 ASN A CA 1
ATOM 737 C C . ASN A 1 99 ? -1.456 -4.097 17.841 1.00 97.56 99 ASN A C 1
ATOM 739 O O . ASN A 1 99 ? -1.888 -4.276 18.976 1.00 97.56 99 ASN A O 1
ATOM 743 N N . ASN A 1 100 ? -2.277 -3.885 16.809 1.00 98.62 100 ASN A N 1
ATOM 744 C CA . ASN A 1 100 ? -3.744 -3.872 16.850 1.00 98.62 100 ASN A CA 1
ATOM 745 C C . ASN A 1 100 ? -4.319 -4.086 15.440 1.00 98.62 100 ASN A C 1
ATOM 747 O O . ASN A 1 100 ? -3.581 -4.034 14.456 1.00 98.62 100 ASN A O 1
ATOM 751 N N . ILE A 1 101 ? -5.634 -4.288 15.340 1.00 98.75 101 ILE A N 1
ATOM 752 C CA . ILE A 1 101 ? -6.372 -4.178 14.076 1.00 98.75 101 ILE A CA 1
ATOM 753 C C . ILE A 1 101 ? -7.079 -2.828 14.030 1.00 98.75 101 ILE A C 1
ATOM 755 O O . ILE A 1 101 ? -7.997 -2.584 14.810 1.00 98.75 101 ILE A O 1
ATOM 759 N N . ASN A 1 102 ? -6.688 -1.975 13.089 1.00 98.69 102 ASN A N 1
ATOM 760 C CA . ASN A 1 102 ? -7.196 -0.615 12.953 1.00 98.69 102 ASN A CA 1
ATOM 761 C C . ASN A 1 102 ? -8.144 -0.488 11.762 1.00 98.69 102 ASN A C 1
ATOM 763 O O . ASN A 1 102 ? -7.759 -0.615 10.601 1.00 98.69 102 ASN A O 1
ATOM 767 N N . LEU A 1 103 ? -9.420 -0.277 12.069 1.00 98.56 103 LEU A N 1
ATOM 768 C CA . LEU A 1 103 ? -10.518 -0.241 11.116 1.00 98.56 103 LEU A CA 1
ATOM 769 C C . LEU A 1 103 ? -10.778 1.204 10.687 1.00 98.56 103 LEU A C 1
ATOM 771 O O . LEU A 1 103 ? -11.464 1.946 11.389 1.00 98.56 103 LEU A O 1
ATOM 775 N N . VAL A 1 104 ? -10.261 1.597 9.522 1.00 97.56 104 VAL A N 1
ATOM 776 C CA . VAL A 1 104 ? -10.329 2.984 9.040 1.00 97.56 104 VAL A CA 1
ATOM 777 C C . VAL A 1 104 ? -11.559 3.190 8.158 1.00 97.56 104 VAL A C 1
ATOM 779 O O . VAL A 1 104 ? -11.642 2.653 7.054 1.00 97.56 104 VAL A O 1
ATOM 782 N N . THR A 1 105 ? -12.498 4.025 8.618 1.00 91.75 105 THR A N 1
ATOM 783 C CA . THR A 1 105 ? -13.757 4.371 7.913 1.00 91.75 105 THR A CA 1
ATOM 784 C C . THR A 1 105 ? -14.677 3.159 7.668 1.00 91.75 105 THR A C 1
ATOM 786 O O . THR A 1 105 ? -15.264 2.977 6.601 1.00 91.75 105 THR A O 1
ATOM 789 N N . GLY A 1 106 ? -14.824 2.302 8.683 1.00 93.88 106 GLY A N 1
ATOM 790 C CA . GLY A 1 106 ? -15.604 1.060 8.609 1.00 93.88 106 GLY A CA 1
ATOM 791 C C . GLY A 1 106 ? -17.128 1.187 8.782 1.00 93.88 106 GLY A C 1
ATOM 792 O O . GLY A 1 106 ? -17.822 0.177 8.675 1.00 93.88 106 GLY A O 1
ATOM 793 N N . THR A 1 107 ? -17.675 2.383 9.034 1.00 94.00 107 THR A N 1
ATOM 794 C CA . THR A 1 107 ? -19.072 2.645 9.460 1.00 94.00 107 THR A CA 1
ATOM 795 C C . THR A 1 107 ? -20.132 1.890 8.665 1.00 94.00 107 THR A C 1
ATOM 797 O O . THR A 1 107 ? -20.979 1.175 9.203 1.00 94.00 107 THR A O 1
ATOM 800 N N . HIS A 1 108 ? -20.091 2.009 7.340 1.00 93.44 108 HIS A N 1
ATOM 801 C CA . HIS A 1 108 ? -21.064 1.371 6.460 1.00 93.44 108 HIS A CA 1
ATOM 802 C C . HIS A 1 108 ? -20.852 -0.137 6.339 1.00 93.44 108 HIS A C 1
ATOM 804 O O . HIS A 1 108 ? -21.690 -0.799 5.748 1.00 93.44 108 HIS A O 1
ATOM 810 N N . TYR A 1 109 ? -19.812 -0.729 6.913 1.00 96.69 109 TYR A N 1
ATOM 811 C CA . TYR A 1 109 ? -19.603 -2.179 6.932 1.00 96.69 109 TYR A CA 1
ATOM 812 C C . TYR A 1 109 ? -19.654 -2.781 8.340 1.00 96.69 109 TYR A C 1
ATOM 814 O O . TYR A 1 109 ? -19.351 -3.960 8.494 1.00 96.69 109 TYR A O 1
ATOM 822 N N . VAL A 1 110 ? -20.088 -2.028 9.359 1.00 97.00 110 VAL A N 1
ATOM 823 C CA . VAL A 1 110 ? -20.144 -2.497 10.758 1.00 97.00 110 VAL A CA 1
ATOM 824 C C . VAL A 1 110 ? -20.825 -3.867 10.939 1.00 97.00 110 VAL A C 1
ATOM 826 O O . VAL A 1 110 ? -20.245 -4.711 11.621 1.00 97.00 110 VAL A O 1
ATOM 829 N N . PRO A 1 111 ? -21.975 -4.187 10.306 1.00 95.81 111 PRO A N 1
ATOM 830 C CA . PRO A 1 111 ? -22.565 -5.526 10.421 1.00 95.81 111 PRO A CA 1
ATOM 831 C C . PRO A 1 111 ? -21.636 -6.653 9.928 1.00 95.81 111 PRO A C 1
ATOM 833 O O . PRO A 1 111 ? -21.536 -7.713 10.551 1.00 95.81 111 PRO A O 1
ATOM 836 N N . GLN A 1 112 ? -20.942 -6.421 8.813 1.00 97.00 112 GLN A N 1
ATOM 837 C CA . GLN A 1 112 ? -19.980 -7.349 8.223 1.00 97.00 112 GLN A CA 1
ATOM 838 C C . GLN A 1 112 ? -18.701 -7.444 9.067 1.00 97.00 112 GLN A C 1
ATOM 840 O O . GLN A 1 112 ? -18.202 -8.544 9.284 1.00 97.00 112 GLN A O 1
ATOM 845 N N . ILE A 1 113 ? -18.211 -6.316 9.592 1.00 98.38 113 ILE A N 1
ATOM 846 C CA . ILE A 1 113 ? -17.059 -6.245 10.503 1.00 98.38 113 ILE A CA 1
ATOM 847 C C . ILE A 1 113 ? -17.328 -7.072 11.761 1.00 98.38 113 ILE A C 1
ATOM 849 O O . ILE A 1 113 ? -16.515 -7.920 12.114 1.00 98.38 113 ILE A O 1
ATOM 853 N N . ILE A 1 114 ? -18.487 -6.889 12.401 1.00 98.12 114 ILE A N 1
ATOM 854 C CA . ILE A 1 114 ? -18.874 -7.664 13.589 1.00 98.12 114 ILE A CA 1
ATOM 855 C C . ILE A 1 114 ? -18.922 -9.155 13.259 1.00 98.12 114 ILE A C 1
ATOM 857 O O . ILE A 1 114 ? -18.387 -9.962 14.013 1.00 98.12 114 ILE A O 1
ATOM 861 N N . SER A 1 115 ? -19.507 -9.524 12.117 1.00 97.81 115 SER A N 1
ATOM 862 C CA . SER A 1 115 ? -19.564 -10.926 11.681 1.00 97.81 115 SER A CA 1
ATOM 863 C C . SER A 1 115 ? -18.158 -11.522 11.501 1.00 97.81 115 SER A C 1
ATOM 865 O O . SER A 1 115 ? -17.899 -12.642 11.947 1.00 97.81 115 SER A O 1
ATOM 867 N N . ALA A 1 116 ? -17.226 -10.761 10.917 1.00 98.25 116 ALA A N 1
ATOM 868 C CA . ALA A 1 116 ? -15.831 -11.167 10.773 1.00 98.25 116 ALA A CA 1
ATOM 869 C C . ALA A 1 116 ? -15.142 -11.319 12.141 1.00 98.25 116 ALA A C 1
ATOM 871 O O . ALA A 1 116 ? -14.613 -12.392 12.432 1.00 98.25 116 ALA A O 1
ATOM 872 N N . LEU A 1 117 ? -15.222 -10.309 13.017 1.00 98.38 117 LEU A N 1
ATOM 873 C CA . LEU A 1 117 ? -14.635 -10.333 14.365 1.00 98.38 117 LEU A CA 1
ATOM 874 C C . LEU A 1 117 ? -15.176 -11.493 15.211 1.00 98.38 117 LEU A C 1
ATOM 876 O O . LEU A 1 117 ? -14.412 -12.199 15.868 1.00 98.38 117 LEU A O 1
ATOM 880 N N . GLN A 1 118 ? -16.485 -11.752 15.155 1.00 97.94 118 GLN A N 1
ATOM 881 C CA . GLN A 1 118 ? -17.109 -12.889 15.835 1.00 97.94 118 GLN A CA 1
ATOM 882 C C . GLN A 1 118 ? -16.515 -14.227 15.385 1.00 97.94 118 GLN A C 1
ATOM 884 O O . GLN A 1 118 ? -16.261 -15.094 16.225 1.00 97.94 118 GLN A O 1
ATOM 889 N N . SER A 1 119 ? -16.268 -14.393 14.081 1.00 97.12 119 SER A N 1
ATOM 890 C CA . SER A 1 119 ? -15.734 -15.641 13.523 1.00 97.12 119 SER A CA 1
ATOM 891 C C . SER A 1 119 ? -14.299 -15.942 13.977 1.00 97.12 119 SER A C 1
ATOM 893 O O . SER A 1 119 ? -13.929 -17.110 14.115 1.00 97.12 119 SER A O 1
ATOM 895 N N . VAL A 1 120 ? -13.513 -14.905 14.295 1.00 97.06 120 VAL A N 1
ATOM 896 C CA . VAL A 1 120 ? -12.103 -15.030 14.704 1.00 97.06 120 VAL A CA 1
ATOM 897 C C . VAL A 1 120 ? -11.854 -14.728 16.176 1.00 97.06 120 VAL A C 1
ATOM 899 O O . VAL A 1 120 ? -10.713 -14.799 16.617 1.00 97.06 120 VAL A O 1
ATOM 902 N N . LYS A 1 121 ? -12.898 -14.484 16.976 1.00 94.06 121 LYS A N 1
ATOM 903 C CA . LYS A 1 121 ? -12.796 -14.066 18.388 1.00 94.06 121 LYS A CA 1
ATOM 904 C C . LYS A 1 121 ? -11.900 -14.950 19.270 1.00 94.06 121 LYS A C 1
ATOM 906 O O . LYS A 1 121 ? -11.361 -14.481 20.261 1.00 94.06 121 LYS A O 1
ATOM 911 N N . LYS A 1 122 ? -11.767 -16.244 18.957 1.00 93.00 122 LYS A N 1
ATOM 912 C CA . LYS A 1 122 ? -10.903 -17.180 19.711 1.00 93.00 122 LYS A CA 1
ATOM 913 C C . LYS A 1 122 ? -9.436 -17.184 19.258 1.00 93.00 122 LYS A C 1
ATOM 915 O O . LYS A 1 122 ? -8.616 -17.809 19.917 1.00 93.00 122 LYS A O 1
ATOM 920 N N . GLN A 1 123 ? -9.142 -16.581 18.111 1.00 95.06 123 GLN A N 1
ATOM 921 C CA . GLN A 1 123 ? -7.838 -16.598 17.442 1.00 95.06 123 GLN A CA 1
ATOM 922 C C . GLN A 1 123 ? -7.188 -15.208 17.432 1.00 95.06 123 GLN A C 1
ATOM 924 O O . GLN A 1 123 ? -5.966 -15.109 17.500 1.00 95.06 123 GLN A O 1
ATOM 929 N N . LEU A 1 124 ? -7.999 -14.152 17.359 1.00 96.81 124 LEU A N 1
ATOM 930 C CA . LEU A 1 124 ? -7.566 -12.764 17.427 1.00 96.81 124 LEU A CA 1
ATOM 931 C C . LEU A 1 124 ? -7.494 -12.319 18.896 1.00 96.81 124 LEU A C 1
ATOM 933 O O . LEU A 1 124 ? -8.489 -12.409 19.613 1.00 96.81 124 LEU A O 1
ATOM 937 N N . TYR A 1 125 ? -6.315 -11.888 19.339 1.00 95.50 125 TYR A N 1
ATOM 938 C CA . TYR A 1 125 ? -6.010 -11.519 20.726 1.00 95.50 125 TYR A CA 1
ATOM 939 C C . TYR A 1 125 ? -5.389 -10.122 20.871 1.00 95.50 125 TYR A C 1
ATOM 941 O O . TYR A 1 125 ? -5.167 -9.677 21.998 1.00 95.50 125 TYR A O 1
ATOM 949 N N . ILE A 1 126 ? -5.095 -9.445 19.760 1.00 97.81 126 ILE A N 1
ATOM 950 C CA . ILE A 1 126 ? -4.663 -8.042 19.752 1.00 97.81 126 ILE A CA 1
ATOM 951 C C . ILE A 1 126 ? -5.877 -7.091 19.752 1.00 97.81 126 ILE A C 1
ATOM 953 O O . ILE A 1 126 ? -6.940 -7.490 19.266 1.00 97.81 126 ILE A O 1
ATOM 957 N N . PRO A 1 127 ? -5.744 -5.857 20.281 1.00 98.44 127 PRO A N 1
ATOM 958 C CA . PRO A 1 127 ? -6.849 -4.902 20.376 1.00 98.44 127 PRO A CA 1
ATOM 959 C C . PRO A 1 127 ? -7.446 -4.504 19.022 1.00 98.44 127 PRO A C 1
ATOM 961 O O . PRO A 1 127 ? -6.760 -4.511 17.995 1.00 98.44 127 PRO A O 1
ATOM 964 N N . ILE A 1 128 ? -8.711 -4.081 19.036 1.00 98.81 128 ILE A N 1
ATOM 965 C CA . ILE A 1 128 ? -9.398 -3.484 17.885 1.00 98.81 128 ILE A CA 1
ATOM 966 C C . ILE A 1 128 ? -9.490 -1.966 18.052 1.00 98.81 128 ILE A C 1
ATOM 968 O O . ILE A 1 128 ? -10.100 -1.469 19.003 1.00 98.81 128 ILE A O 1
ATOM 972 N N . VAL A 1 129 ? -8.945 -1.238 17.078 1.00 98.81 129 VAL A N 1
ATOM 973 C CA . VAL A 1 129 ? -9.051 0.218 16.948 1.00 98.81 129 VAL A CA 1
ATOM 974 C C . VAL A 1 129 ? -10.134 0.552 15.922 1.00 98.81 129 VAL A C 1
ATOM 976 O O . VAL A 1 129 ? -10.122 0.043 14.800 1.00 98.81 129 VAL A O 1
ATOM 979 N N . TYR A 1 130 ? -11.072 1.425 16.285 1.00 98.69 130 TYR A N 1
ATOM 980 C CA . TYR A 1 130 ? -12.081 1.966 15.374 1.00 98.69 130 TYR A CA 1
ATOM 981 C C . TYR A 1 130 ? -11.757 3.422 15.032 1.00 98.69 130 TYR A C 1
ATOM 983 O O . TYR A 1 130 ? -12.047 4.343 15.802 1.00 98.69 130 TYR A O 1
ATOM 991 N N . ASN A 1 131 ? -11.144 3.614 13.865 1.00 97.94 131 ASN A N 1
ATOM 992 C CA . ASN A 1 131 ? -10.701 4.904 13.349 1.00 97.94 131 ASN A CA 1
ATOM 993 C C . ASN A 1 131 ? -11.782 5.485 12.426 1.00 97.94 131 ASN A C 1
ATOM 995 O O . ASN A 1 131 ? -12.109 4.930 11.369 1.00 97.94 131 ASN A O 1
ATOM 999 N N . SER A 1 132 ? -12.389 6.590 12.856 1.00 95.44 132 SER A N 1
ATOM 1000 C CA . SER A 1 132 ? -13.614 7.107 12.243 1.00 95.44 132 SER A CA 1
ATOM 1001 C C . SER A 1 132 ? -13.604 8.619 12.078 1.00 95.44 132 SER A C 1
ATOM 1003 O O . SER A 1 132 ? -12.851 9.343 12.716 1.00 95.44 132 SER A O 1
ATOM 1005 N N . SER A 1 133 ? -14.515 9.121 11.250 1.00 95.12 133 SER A N 1
ATOM 1006 C CA . SER A 1 133 ? -14.688 10.562 11.035 1.00 95.12 133 SER A CA 1
ATOM 1007 C C . SER A 1 133 ? -15.463 11.288 12.149 1.00 95.12 133 SER A C 1
ATOM 1009 O O . SER A 1 133 ? -15.863 12.439 11.955 1.00 95.12 133 SER A O 1
ATOM 1011 N N . GLY A 1 134 ? -15.795 10.582 13.237 1.00 96.06 134 GLY A N 1
ATOM 1012 C CA . GLY A 1 134 ? -16.710 11.034 14.288 1.00 96.06 134 GLY A CA 1
ATOM 1013 C C . GLY A 1 134 ? -18.190 11.031 13.879 1.00 96.06 134 GLY A C 1
ATOM 1014 O O . GLY A 1 134 ? -19.060 10.933 14.734 1.00 96.06 134 GLY A O 1
ATOM 1015 N N . TYR A 1 135 ? -18.512 11.072 12.580 1.00 97.56 135 TYR A N 1
ATOM 1016 C CA . TYR A 1 135 ? -19.888 11.120 12.071 1.00 97.56 135 TYR A CA 1
ATOM 1017 C C . TYR A 1 135 ? -20.574 9.740 12.060 1.00 97.56 135 TYR A C 1
ATOM 1019 O O . TYR A 1 135 ? -20.872 9.163 11.009 1.00 97.56 135 TYR A O 1
ATOM 1027 N N . GLU A 1 136 ? -20.834 9.221 13.258 1.00 97.62 136 GLU A N 1
ATOM 1028 C CA . GLU A 1 136 ? -21.390 7.892 13.522 1.00 97.62 136 GLU A CA 1
ATOM 1029 C C . GLU A 1 136 ? -22.809 7.981 14.113 1.00 97.62 136 GLU A C 1
ATOM 1031 O O . GLU A 1 136 ? -23.181 8.968 14.747 1.00 97.62 136 GLU A O 1
ATOM 1036 N N . SER A 1 137 ? -23.632 6.946 13.919 1.00 96.69 137 SER A N 1
ATOM 1037 C CA . SER A 1 137 ? -24.917 6.815 14.623 1.00 96.69 137 SER A CA 1
ATOM 1038 C C . SER A 1 137 ? -24.747 6.024 15.917 1.00 96.69 137 SER A C 1
ATOM 1040 O O . SER A 1 137 ? -24.070 4.995 15.943 1.00 96.69 137 SER A O 1
ATOM 1042 N N . ILE A 1 138 ? -25.431 6.456 16.979 1.00 97.88 138 ILE A N 1
ATOM 1043 C CA . ILE A 1 138 ? -25.407 5.803 18.298 1.00 97.88 138 ILE A CA 1
ATOM 1044 C C . ILE A 1 138 ? -25.832 4.335 18.202 1.00 97.88 138 ILE A C 1
ATOM 1046 O O . ILE A 1 138 ? -25.265 3.470 18.861 1.00 97.88 138 ILE A O 1
ATOM 1050 N N . GLU A 1 139 ? -26.812 4.030 17.355 1.00 96.06 139 GLU A N 1
ATOM 1051 C CA . GLU A 1 139 ? -27.281 2.667 17.115 1.00 96.06 139 GLU A CA 1
ATOM 1052 C C . GLU A 1 139 ? -26.168 1.777 16.556 1.00 96.06 139 GLU A C 1
ATOM 1054 O O . GLU A 1 139 ? -26.050 0.627 16.969 1.00 96.06 139 GLU A O 1
ATOM 1059 N N . THR A 1 140 ? -25.330 2.315 15.666 1.00 96.44 140 THR A N 1
ATOM 1060 C CA . THR A 1 140 ? -24.191 1.595 15.081 1.00 96.44 140 THR A CA 1
ATOM 1061 C C . THR A 1 140 ? -23.080 1.418 16.111 1.00 96.44 140 THR A C 1
ATOM 1063 O O . THR A 1 140 ? -22.540 0.321 16.231 1.00 96.44 140 THR A O 1
ATOM 1066 N N . LEU A 1 141 ? -22.789 2.443 16.918 1.00 98.19 141 LEU A N 1
ATOM 1067 C CA . LEU A 1 141 ? -21.819 2.334 18.014 1.00 98.19 141 LEU A CA 1
ATOM 1068 C C . LEU A 1 141 ? -22.236 1.282 19.043 1.00 98.19 141 LEU A C 1
ATOM 1070 O O . LEU A 1 141 ? -21.410 0.488 19.477 1.00 98.19 141 LEU A O 1
ATOM 1074 N N . LYS A 1 142 ? -23.523 1.196 19.392 1.00 97.88 142 LYS A N 1
ATOM 1075 C CA . LYS A 1 142 ? -24.036 0.142 20.285 1.00 97.88 142 LYS A CA 1
ATOM 1076 C C . LYS A 1 142 ? -23.856 -1.267 19.717 1.00 97.88 142 LYS A C 1
ATOM 1078 O O . LYS A 1 142 ? -23.781 -2.222 20.481 1.00 97.88 142 LYS A O 1
ATOM 1083 N N . MET A 1 143 ? -23.782 -1.426 18.392 1.00 97.06 143 MET A N 1
ATOM 1084 C CA . MET A 1 143 ? -23.453 -2.721 17.783 1.00 97.06 143 MET A CA 1
ATOM 1085 C C . MET A 1 143 ? -21.978 -3.097 17.984 1.00 97.06 143 MET A C 1
ATOM 1087 O O . MET A 1 143 ? -21.665 -4.284 18.041 1.00 97.06 143 MET A O 1
ATOM 1091 N N . LEU A 1 144 ? -21.090 -2.103 18.077 1.00 97.81 144 LEU A N 1
ATOM 1092 C CA . LEU A 1 144 ? -19.646 -2.273 18.270 1.00 97.81 144 LEU A CA 1
ATOM 1093 C C . LEU A 1 144 ? -19.251 -2.499 19.740 1.00 97.81 144 LEU A C 1
ATOM 1095 O O . LEU A 1 144 ? -18.120 -2.914 20.003 1.00 97.81 144 LEU A O 1
ATOM 1099 N N . GLU A 1 145 ? -20.167 -2.282 20.688 1.00 97.56 145 GLU A N 1
ATOM 1100 C CA . GLU A 1 145 ? -19.910 -2.455 22.120 1.00 97.56 145 GLU A CA 1
ATOM 1101 C C . GLU A 1 145 ? -19.444 -3.890 22.430 1.00 97.56 145 GLU A C 1
ATOM 1103 O O . GLU A 1 145 ? -20.113 -4.880 22.120 1.00 97.56 145 GLU A O 1
ATOM 1108 N N . GLY A 1 146 ? -18.256 -4.004 23.031 1.00 96.44 146 GLY A N 1
ATOM 1109 C CA . GLY A 1 146 ? -17.606 -5.283 23.333 1.00 96.44 146 GLY A CA 1
ATOM 1110 C C . GLY A 1 146 ? -16.829 -5.924 22.173 1.00 96.44 146 GLY A C 1
ATOM 1111 O O . GLY A 1 146 ? -16.332 -7.040 22.343 1.00 96.44 146 GLY A O 1
ATOM 1112 N N . TYR A 1 147 ? -16.726 -5.251 21.021 1.00 98.06 147 TYR A N 1
ATOM 1113 C CA . TYR A 1 147 ? -15.839 -5.623 19.908 1.00 98.06 147 TYR A CA 1
ATOM 1114 C C . TYR A 1 147 ? -14.692 -4.639 19.698 1.00 98.06 147 TYR A C 1
ATOM 1116 O O . TYR A 1 147 ? -13.637 -5.055 19.235 1.00 98.06 147 TYR A O 1
ATOM 1124 N N . VAL A 1 148 ? -14.921 -3.355 19.978 1.00 98.56 148 VAL A N 1
ATOM 1125 C CA . VAL A 1 148 ? -13.917 -2.295 19.860 1.00 98.56 148 VAL A CA 1
ATOM 1126 C C . VAL A 1 148 ? -13.322 -2.015 21.232 1.00 98.56 148 VAL A C 1
ATOM 1128 O O . VAL A 1 148 ? -14.059 -1.809 22.198 1.00 98.56 148 VAL A O 1
ATOM 1131 N N . ASP A 1 149 ? -11.996 -1.984 21.297 1.00 98.75 149 ASP A N 1
ATOM 1132 C CA . ASP A 1 149 ? -11.262 -1.676 22.522 1.00 98.75 149 ASP A CA 1
ATOM 1133 C C . ASP A 1 149 ? -10.831 -0.205 22.555 1.00 98.75 149 ASP A C 1
ATOM 1135 O O . ASP A 1 149 ? -10.820 0.422 23.616 1.00 98.75 149 ASP A O 1
ATOM 1139 N N . ILE A 1 150 ? -10.498 0.354 21.387 1.00 98.81 150 ILE A N 1
ATOM 1140 C CA . ILE A 1 150 ? -9.961 1.707 21.242 1.00 98.81 150 ILE A CA 1
ATOM 1141 C C . ILE A 1 150 ? -10.764 2.474 20.197 1.00 98.81 150 ILE A C 1
ATOM 1143 O O . ILE A 1 150 ? -10.920 2.024 19.060 1.00 98.81 150 ILE A O 1
ATOM 1147 N N . TYR A 1 151 ? -11.230 3.665 20.558 1.00 98.81 151 TYR A N 1
ATOM 1148 C CA . TYR A 1 151 ? -11.860 4.589 19.621 1.00 98.81 151 TYR A CA 1
ATOM 1149 C C . TYR A 1 151 ? -10.886 5.701 19.229 1.00 98.81 151 TYR A C 1
ATOM 1151 O O . TYR A 1 151 ? -10.270 6.321 20.093 1.00 98.81 151 TYR A O 1
ATOM 1159 N N . LEU A 1 152 ? -10.786 5.957 17.922 1.00 98.44 152 LEU A N 1
ATOM 1160 C CA . LEU A 1 152 ? -9.947 7.000 17.325 1.00 98.44 152 LEU A CA 1
ATOM 1161 C C . LEU A 1 152 ? -10.791 7.896 16.388 1.00 98.44 152 LEU A C 1
ATOM 1163 O O . LEU A 1 152 ? -10.652 7.814 15.162 1.00 98.44 152 LEU A O 1
ATOM 1167 N N . PRO A 1 153 ? -11.777 8.658 16.911 1.00 98.19 153 PRO A N 1
ATOM 1168 C CA . PRO A 1 153 ? -12.600 9.556 16.107 1.00 98.19 153 PRO A CA 1
ATOM 1169 C C . PRO A 1 153 ? -11.892 10.868 15.766 1.00 98.19 153 PRO A C 1
ATOM 1171 O O . PRO A 1 153 ? -11.230 11.478 16.602 1.00 98.19 153 PRO A O 1
ATOM 1174 N N . ASP A 1 154 ? -12.159 11.371 14.565 1.00 97.56 154 ASP A N 1
ATOM 1175 C CA . ASP A 1 154 ? -11.869 12.753 14.200 1.00 97.56 154 ASP A CA 1
ATOM 1176 C C . ASP A 1 154 ? -13.038 13.659 14.610 1.00 97.56 154 ASP A C 1
ATOM 1178 O O . ASP A 1 154 ? -14.136 13.517 14.069 1.00 97.56 154 ASP A O 1
ATOM 1182 N N . LEU A 1 155 ? -12.802 14.638 15.483 1.00 98.25 155 LEU A N 1
ATOM 1183 C CA . LEU A 1 155 ? -13.717 15.753 15.731 1.00 98.25 155 LEU A CA 1
ATOM 1184 C C . LEU A 1 155 ? -13.293 16.940 14.858 1.00 98.25 155 LEU A C 1
ATOM 1186 O O . LEU A 1 155 ? -12.391 17.702 15.192 1.00 98.25 155 LEU A O 1
ATOM 1190 N N . LYS A 1 156 ? -13.898 17.052 13.673 1.00 96.69 156 LYS A N 1
ATOM 1191 C CA . LYS A 1 156 ? -13.426 17.942 12.597 1.00 96.69 156 LYS A CA 1
ATOM 1192 C C . LYS A 1 156 ? -13.870 19.396 12.747 1.00 96.69 156 LYS A C 1
ATOM 1194 O O . LYS A 1 156 ? -13.139 20.276 12.307 1.00 96.69 156 LYS A O 1
ATOM 1199 N N . TYR A 1 157 ? -15.059 19.622 13.301 1.00 96.88 157 TYR A N 1
ATOM 1200 C CA . TYR A 1 157 ? -15.701 20.936 13.381 1.00 96.88 157 TYR A CA 1
ATOM 1201 C C . TYR A 1 157 ? -16.579 21.033 14.621 1.00 96.88 157 TYR A C 1
ATOM 1203 O O . TYR A 1 157 ? -17.231 20.046 14.976 1.00 96.88 157 TYR A O 1
ATOM 1211 N N . LEU A 1 158 ? -16.680 22.241 15.168 1.00 97.94 158 LEU A N 1
ATOM 1212 C CA . LEU A 1 158 ? -17.740 22.684 16.074 1.00 97.94 158 LEU A CA 1
ATOM 1213 C C . LEU A 1 158 ? -18.669 23.723 15.399 1.00 97.94 158 LEU A C 1
ATOM 1215 O O . LEU A 1 158 ? -19.640 24.171 16.006 1.00 97.94 158 LEU A O 1
ATOM 1219 N N . ASP A 1 159 ? -18.450 24.024 14.111 1.00 97.88 159 ASP A N 1
ATOM 1220 C CA . ASP A 1 159 ? -19.329 24.821 13.245 1.00 97.88 159 ASP A CA 1
ATOM 1221 C C . ASP A 1 159 ? -19.981 23.988 12.116 1.00 97.88 159 ASP A C 1
ATOM 1223 O O . ASP A 1 159 ? -19.339 23.550 11.150 1.00 97.88 159 ASP A O 1
ATOM 1227 N N . ASN A 1 160 ? -21.310 23.836 12.179 1.00 97.81 160 ASN A N 1
ATOM 1228 C CA . ASN A 1 160 ? -22.101 23.138 11.161 1.00 97.81 160 ASN A CA 1
ATOM 1229 C C . ASN A 1 160 ? -22.111 23.835 9.788 1.00 97.81 160 ASN A C 1
ATOM 1231 O O . ASN A 1 160 ? -22.303 23.164 8.769 1.00 97.81 160 ASN A O 1
ATOM 1235 N N . HIS A 1 161 ? -21.869 25.147 9.708 1.00 97.19 161 HIS A N 1
ATOM 1236 C CA . HIS A 1 161 ? -21.701 25.823 8.421 1.00 97.19 161 HIS A CA 1
ATOM 1237 C C . HIS A 1 161 ? -20.436 25.335 7.708 1.00 97.19 161 HIS A C 1
ATOM 1239 O O . HIS A 1 161 ? -20.495 25.032 6.510 1.00 97.19 161 HIS A O 1
ATOM 1245 N N . ARG A 1 162 ? -19.316 25.178 8.430 1.00 96.31 162 ARG A N 1
ATOM 1246 C CA . ARG A 1 162 ? -18.077 24.582 7.893 1.00 96.31 162 ARG A CA 1
ATOM 1247 C C . ARG A 1 162 ? -18.278 23.112 7.550 1.00 96.31 162 ARG A C 1
ATOM 1249 O O . ARG A 1 162 ? -17.898 22.685 6.458 1.00 96.31 162 ARG A O 1
ATOM 1256 N N . ALA A 1 163 ? -18.938 22.355 8.423 1.00 97.19 163 ALA A N 1
ATOM 1257 C CA . ALA A 1 163 ? -19.197 20.940 8.189 1.00 97.19 163 ALA A CA 1
ATOM 1258 C C . ALA A 1 163 ? -20.074 20.686 6.949 1.00 97.19 163 ALA A C 1
ATOM 1260 O O . ALA A 1 163 ? -19.773 19.803 6.134 1.00 97.19 163 ALA A O 1
ATOM 1261 N N . LEU A 1 164 ? -21.115 21.498 6.734 1.00 97.25 164 LEU A N 1
ATOM 1262 C CA . LEU A 1 164 ? -21.913 21.460 5.510 1.00 97.25 164 LEU A CA 1
ATOM 1263 C C . LEU A 1 164 ? -21.068 21.842 4.293 1.00 97.25 164 LEU A C 1
ATOM 1265 O O . LEU A 1 164 ? -21.077 21.125 3.292 1.00 97.25 164 LEU A O 1
ATOM 1269 N N . ARG A 1 165 ? -20.336 22.958 4.382 1.00 96.50 165 ARG A N 1
ATOM 1270 C CA . ARG A 1 165 ? -19.562 23.518 3.270 1.00 96.50 165 ARG A CA 1
ATOM 1271 C C . ARG A 1 165 ? -18.470 22.568 2.786 1.00 96.50 165 ARG A C 1
ATOM 1273 O O . ARG A 1 165 ? -18.324 22.391 1.580 1.00 96.50 165 ARG A O 1
ATOM 1280 N N . TYR A 1 166 ? -17.726 21.960 3.706 1.00 96.44 166 TYR A N 1
ATOM 1281 C CA . TYR A 1 166 ? -16.537 21.188 3.361 1.00 96.44 166 TYR A CA 1
ATOM 1282 C C . TYR A 1 166 ? -16.733 19.676 3.407 1.00 96.44 166 TYR A C 1
ATOM 1284 O O . TYR A 1 166 ? -15.966 18.975 2.759 1.00 96.44 166 TYR A O 1
ATOM 1292 N N . SER A 1 167 ? -17.734 19.161 4.127 1.00 96.25 167 SER A N 1
ATOM 1293 C CA . SER A 1 167 ? -17.958 17.715 4.317 1.00 96.25 167 SER A CA 1
ATOM 1294 C C . SER A 1 167 ? -19.376 17.250 3.971 1.00 96.25 167 SER A C 1
ATOM 1296 O O . SER A 1 167 ? -19.709 16.071 4.143 1.00 96.25 167 SER A O 1
ATOM 1298 N N . ALA A 1 168 ? -20.206 18.159 3.450 1.00 94.94 168 ALA A N 1
ATOM 1299 C CA . ALA A 1 168 ? -21.610 17.943 3.123 1.00 94.94 168 ALA A CA 1
ATOM 1300 C C . ALA A 1 168 ? -22.470 17.509 4.323 1.00 94.94 168 ALA A C 1
ATOM 1302 O O . ALA A 1 168 ? -23.492 16.863 4.112 1.00 94.94 168 ALA A O 1
ATOM 1303 N N . ALA A 1 169 ? -22.076 17.784 5.570 1.00 96.62 169 ALA A N 1
ATOM 1304 C CA . ALA A 1 169 ? -22.759 17.311 6.780 1.00 96.62 169 ALA A CA 1
ATOM 1305 C C . ALA A 1 169 ? -23.284 18.494 7.612 1.00 96.62 169 ALA A C 1
ATOM 1307 O O . ALA A 1 169 ? -22.525 19.123 8.335 1.00 96.62 169 ALA A O 1
ATOM 1308 N N . ALA A 1 170 ? -24.575 18.810 7.478 1.00 96.69 170 ALA A N 1
ATOM 1309 C CA . ALA A 1 170 ? -25.207 19.963 8.136 1.00 96.69 170 ALA A CA 1
ATOM 1310 C C . ALA A 1 170 ? -25.520 19.762 9.628 1.00 96.69 170 ALA A C 1
ATOM 1312 O O . ALA A 1 170 ? -25.802 20.739 10.309 1.00 96.69 170 ALA A O 1
ATOM 1313 N N . ASP A 1 171 ? -25.503 18.520 10.105 1.00 97.69 171 ASP A N 1
ATOM 1314 C CA . ASP A 1 171 ? -25.734 18.126 11.498 1.00 97.69 171 ASP A CA 1
ATOM 1315 C C . ASP A 1 171 ? -24.484 17.461 12.101 1.00 97.69 171 ASP A C 1
ATOM 1317 O O . ASP A 1 171 ? -24.581 16.587 12.957 1.00 97.69 171 ASP A O 1
ATOM 1321 N N . TYR A 1 172 ? -23.291 17.777 11.584 1.00 98.38 172 TYR A N 1
ATOM 1322 C CA . TYR A 1 172 ? -22.060 17.100 11.990 1.00 98.38 172 TYR A CA 1
ATOM 1323 C C . TYR A 1 172 ? -21.787 17.252 13.481 1.00 98.38 172 TYR A C 1
ATOM 1325 O O . TYR A 1 172 ? -21.471 16.257 14.127 1.00 98.38 172 TYR A O 1
ATOM 1333 N N . VAL A 1 173 ? -21.920 18.466 14.016 1.00 98.44 173 VAL A N 1
ATOM 1334 C CA . VAL A 1 173 ? -21.544 18.780 15.398 1.00 98.44 173 VAL A CA 1
ATOM 1335 C C . VAL A 1 173 ? -22.361 17.944 16.376 1.00 98.44 173 VAL A C 1
ATOM 1337 O O . VAL A 1 173 ? -21.799 17.249 17.220 1.00 98.44 173 VAL A O 1
ATOM 1340 N N . GLU A 1 174 ? -23.683 17.930 16.220 1.00 98.38 174 GLU A N 1
ATOM 1341 C CA . GLU A 1 174 ? -24.598 17.193 17.092 1.00 98.38 174 GLU A CA 1
ATOM 1342 C C . GLU A 1 174 ? -24.356 15.684 17.015 1.00 98.38 174 GLU A C 1
ATOM 1344 O O . GLU A 1 174 ? -24.473 14.977 18.015 1.00 98.38 174 GLU A O 1
ATOM 1349 N N . ARG A 1 175 ? -24.017 15.171 15.827 1.00 98.44 175 ARG A N 1
ATOM 1350 C CA . ARG A 1 175 ? -23.759 13.741 15.620 1.00 98.44 175 ARG A CA 1
ATOM 1351 C C . ARG A 1 175 ? -22.400 13.323 16.163 1.00 98.44 175 ARG A C 1
ATOM 1353 O O . ARG A 1 175 ? -22.328 12.315 16.857 1.00 98.44 175 ARG A O 1
ATOM 1360 N N . ALA A 1 176 ? -21.351 14.086 15.869 1.00 98.56 176 ALA A N 1
ATOM 1361 C CA . ALA A 1 176 ? -19.984 13.757 16.245 1.00 98.56 176 ALA A CA 1
ATOM 1362 C C . ALA A 1 176 ? -19.768 13.854 17.755 1.00 98.56 176 ALA A C 1
ATOM 1364 O O . ALA A 1 176 ? -19.237 12.924 18.354 1.00 98.56 176 ALA A O 1
ATOM 1365 N N . THR A 1 177 ? -20.253 14.920 18.391 1.00 98.62 177 THR A N 1
ATOM 1366 C CA . THR A 1 177 ? -20.144 15.089 19.850 1.00 98.62 177 THR A CA 1
ATOM 1367 C C . THR A 1 177 ? -20.905 13.993 20.604 1.00 98.62 177 THR A C 1
ATOM 1369 O O . THR A 1 177 ? -20.351 13.358 21.500 1.00 98.62 177 THR A O 1
ATOM 1372 N N . ALA A 1 178 ? -22.136 13.671 20.187 1.00 98.69 178 ALA A N 1
ATOM 1373 C CA . ALA A 1 178 ? -22.901 12.569 20.772 1.00 98.69 178 ALA A CA 1
ATOM 1374 C C . ALA A 1 178 ? -22.230 11.201 20.554 1.00 98.69 178 ALA A C 1
ATOM 1376 O O . ALA A 1 178 ? -22.216 10.368 21.461 1.00 98.69 178 ALA A O 1
ATOM 1377 N N . ALA A 1 179 ? -21.664 10.967 19.365 1.00 98.69 179 ALA A N 1
ATOM 1378 C CA . ALA A 1 179 ? -20.928 9.748 19.052 1.00 98.69 179 ALA A CA 1
ATOM 1379 C C . ALA A 1 179 ? -19.688 9.588 19.940 1.00 98.69 179 ALA A C 1
ATOM 1381 O O . ALA A 1 179 ? -19.491 8.516 20.502 1.00 98.69 179 ALA A O 1
ATOM 1382 N N . ILE A 1 180 ? -18.893 10.646 20.121 1.00 98.81 180 ILE A N 1
ATOM 1383 C CA . ILE A 1 180 ? -17.685 10.627 20.960 1.00 98.81 180 ILE A CA 1
ATOM 1384 C C . ILE A 1 180 ? -18.029 10.329 22.424 1.00 98.81 180 ILE A C 1
ATOM 1386 O O . ILE A 1 180 ? -17.364 9.506 23.052 1.00 98.81 180 ILE A O 1
ATOM 1390 N N . MET A 1 181 ? -19.108 10.911 22.955 1.00 98.75 181 MET A N 1
ATOM 1391 C CA . MET A 1 181 ? -19.568 10.600 24.314 1.00 98.75 181 MET A CA 1
ATOM 1392 C C . MET A 1 181 ? -19.974 9.128 24.469 1.00 98.75 181 MET A C 1
ATOM 1394 O O . MET A 1 181 ? -19.656 8.492 25.475 1.00 98.75 181 MET A O 1
ATOM 1398 N N . GLU A 1 182 ? -20.647 8.554 23.468 1.00 98.81 182 GLU A N 1
ATOM 1399 C CA . GLU A 1 182 ? -20.984 7.127 23.463 1.00 98.81 182 GLU A CA 1
ATOM 1400 C C . GLU A 1 182 ? -19.739 6.240 23.314 1.00 98.81 182 GLU A C 1
ATOM 1402 O O . GLU A 1 182 ? -19.646 5.216 23.988 1.00 98.81 182 GLU A O 1
ATOM 1407 N N . MET A 1 183 ? -18.763 6.638 22.493 1.00 98.69 183 MET A N 1
ATOM 1408 C CA . MET A 1 183 ? -17.473 5.950 22.381 1.00 98.69 183 MET A CA 1
ATOM 1409 C C . MET A 1 183 ? -16.768 5.908 23.739 1.00 98.69 183 MET A C 1
ATOM 1411 O O . MET A 1 183 ? -16.418 4.819 24.196 1.00 98.69 183 MET A O 1
ATOM 1415 N N . TYR A 1 184 ? -16.646 7.054 24.427 1.00 98.62 184 TYR A N 1
ATOM 1416 C CA . TYR A 1 184 ? -16.060 7.127 25.769 1.00 98.62 184 TYR A CA 1
ATOM 1417 C C . TYR A 1 184 ? -16.805 6.230 26.763 1.00 98.62 184 TYR A C 1
ATOM 1419 O O . TYR A 1 184 ? -16.179 5.449 27.476 1.00 98.62 184 TYR A O 1
ATOM 1427 N N . ARG A 1 185 ? -18.146 6.257 26.766 1.00 98.38 185 ARG A N 1
ATOM 1428 C CA . ARG A 1 185 ? -18.968 5.402 27.641 1.00 98.38 185 ARG A CA 1
ATOM 1429 C C . ARG A 1 185 ? -18.635 3.912 27.490 1.00 98.38 185 ARG A C 1
ATOM 1431 O O . ARG A 1 185 ? -18.708 3.173 28.471 1.00 98.38 185 ARG A O 1
ATOM 1438 N N . GLN A 1 186 ? -18.315 3.456 26.279 1.00 98.56 186 GLN A N 1
ATOM 1439 C CA . GLN A 1 186 ? -18.027 2.045 26.011 1.00 98.56 186 GLN A CA 1
ATOM 1440 C C . GLN A 1 186 ? -16.624 1.621 26.466 1.00 98.56 186 GLN A C 1
ATOM 1442 O O . GLN A 1 186 ? -16.455 0.529 27.020 1.00 98.56 186 GLN A O 1
ATOM 1447 N N . VAL A 1 187 ? -15.612 2.459 26.231 1.00 98.44 187 VAL A N 1
ATOM 1448 C CA . VAL A 1 187 ? -14.207 2.081 26.472 1.00 98.44 187 VAL A CA 1
ATOM 1449 C C . VAL A 1 187 ? -13.672 2.576 27.814 1.00 98.44 187 VAL A C 1
ATOM 1451 O O . VAL A 1 187 ? -12.949 1.827 28.477 1.00 98.44 187 VAL A O 1
ATOM 1454 N N . GLY A 1 188 ? -14.125 3.741 28.273 1.00 97.44 188 GLY A N 1
ATOM 1455 C CA . GLY A 1 188 ? -13.676 4.402 29.495 1.00 97.44 188 GLY A CA 1
ATOM 1456 C C . GLY A 1 188 ? -12.241 4.920 29.395 1.00 97.44 188 GLY A C 1
ATOM 1457 O O . GLY A 1 188 ? -11.734 5.159 28.298 1.00 97.44 188 GLY A O 1
ATOM 1458 N N . ALA A 1 189 ? -11.607 5.062 30.560 1.00 97.56 189 ALA A N 1
ATOM 1459 C CA . ALA A 1 189 ? -10.244 5.555 30.707 1.00 97.56 189 ALA A CA 1
ATOM 1460 C C . ALA A 1 189 ? -9.209 4.752 29.911 1.00 97.56 189 ALA A C 1
ATOM 1462 O O . ALA A 1 189 ? -9.325 3.526 29.771 1.00 97.56 189 ALA A O 1
ATOM 1463 N N . VAL A 1 190 ? -8.177 5.451 29.437 1.00 97.69 190 VAL A N 1
ATOM 1464 C CA . VAL A 1 190 ? -7.046 4.851 28.726 1.00 97.69 190 VAL A CA 1
ATOM 1465 C C . VAL A 1 190 ? -6.310 3.804 29.565 1.00 97.69 190 VAL A C 1
ATOM 1467 O O . VAL A 1 190 ? -6.044 3.980 30.753 1.00 97.69 190 VAL A O 1
ATOM 1470 N N . GLN A 1 191 ? -5.974 2.681 28.933 1.00 98.19 191 GLN A N 1
ATOM 1471 C CA . GLN A 1 191 ? -5.235 1.576 29.539 1.00 98.19 191 GLN A CA 1
ATOM 1472 C C . GLN A 1 191 ? -4.114 1.142 28.609 1.00 98.19 191 GLN A C 1
ATOM 1474 O O . GLN A 1 191 ? -4.366 0.840 27.442 1.00 98.19 191 GLN A O 1
ATOM 1479 N N . TYR A 1 192 ? -2.903 1.045 29.148 1.00 97.56 192 TYR A N 1
ATOM 1480 C CA . TYR A 1 192 ? -1.705 0.666 28.405 1.00 97.56 192 TYR A CA 1
ATOM 1481 C C . TYR A 1 192 ? -1.253 -0.755 28.755 1.00 97.56 192 TYR A C 1
ATOM 1483 O O . TYR A 1 192 ? -1.571 -1.279 29.827 1.00 97.56 192 TYR A O 1
ATOM 1491 N N . ASP A 1 193 ? -0.520 -1.395 27.849 1.00 95.56 193 ASP A N 1
ATOM 1492 C CA . ASP A 1 193 ? 0.251 -2.595 28.161 1.00 95.56 193 ASP A CA 1
ATOM 1493 C C . ASP A 1 193 ? 1.635 -2.260 28.747 1.00 95.56 193 ASP A C 1
ATOM 1495 O O . ASP A 1 193 ? 2.001 -1.102 28.946 1.00 95.56 193 ASP A O 1
ATOM 1499 N N . GLU A 1 194 ? 2.422 -3.299 29.032 1.00 94.69 194 GLU A N 1
ATOM 1500 C CA . GLU A 1 194 ? 3.777 -3.177 29.588 1.00 94.69 194 GLU A CA 1
ATOM 1501 C C . GLU A 1 194 ? 4.770 -2.487 28.637 1.00 94.69 194 GLU A C 1
ATOM 1503 O O . GLU A 1 194 ? 5.830 -2.043 29.075 1.00 94.69 194 GLU A O 1
ATOM 1508 N N . ARG A 1 195 ? 4.438 -2.395 27.344 1.00 92.19 195 ARG A N 1
ATOM 1509 C CA . ARG A 1 195 ? 5.241 -1.738 26.306 1.00 92.19 195 ARG A CA 1
ATOM 1510 C C . ARG A 1 195 ? 4.835 -0.273 26.116 1.00 92.19 195 ARG A C 1
ATOM 1512 O O . ARG A 1 195 ? 5.471 0.424 25.333 1.00 92.19 195 ARG A O 1
ATOM 1519 N N . GLY A 1 196 ? 3.806 0.198 26.826 1.00 95.12 196 GLY A N 1
ATOM 1520 C CA . GLY A 1 196 ? 3.256 1.545 26.676 1.00 95.12 196 GLY A CA 1
ATOM 1521 C C . GLY A 1 196 ? 2.291 1.694 25.497 1.00 95.12 196 GLY A C 1
ATOM 1522 O O . GLY A 1 196 ? 1.941 2.818 25.144 1.00 95.12 196 GLY A O 1
ATOM 1523 N N . LEU A 1 197 ? 1.839 0.593 24.889 1.00 97.44 197 LEU A N 1
ATOM 1524 C CA . LEU A 1 197 ? 0.848 0.625 23.814 1.00 97.44 197 LEU A CA 1
ATOM 1525 C C . LEU A 1 197 ? -0.562 0.654 24.385 1.00 97.44 197 LEU A C 1
ATOM 1527 O O . LEU A 1 197 ? -0.866 -0.014 25.376 1.00 97.44 197 LEU A O 1
ATOM 1531 N N . LEU A 1 198 ? -1.443 1.413 23.740 1.00 97.62 198 LEU A N 1
ATOM 1532 C CA . LEU A 1 198 ? -2.828 1.525 24.158 1.00 97.62 198 LEU A CA 1
ATOM 1533 C C . LEU A 1 198 ? -3.545 0.195 23.902 1.00 97.62 198 LEU A C 1
ATOM 1535 O O . LEU A 1 198 ? -3.520 -0.347 22.799 1.00 97.62 198 LEU A O 1
ATOM 1539 N N . LYS A 1 199 ? -4.206 -0.328 24.935 1.00 97.56 199 LYS A N 1
ATOM 1540 C CA . LYS A 1 199 ? -5.060 -1.520 24.861 1.00 97.56 199 LYS A CA 1
ATOM 1541 C C . LYS A 1 199 ? -6.536 -1.204 24.918 1.00 97.56 199 LYS A C 1
ATOM 1543 O O . LYS A 1 199 ? -7.331 -2.010 24.452 1.00 97.56 199 LYS A O 1
ATOM 1548 N N . LYS A 1 200 ? -6.901 -0.081 25.530 1.00 98.44 200 LYS A N 1
ATOM 1549 C CA . LYS A 1 200 ? -8.286 0.356 25.665 1.00 98.44 200 LYS A CA 1
ATOM 1550 C C . LYS A 1 200 ? -8.332 1.864 25.860 1.00 98.44 200 LYS A C 1
ATOM 1552 O O . LYS A 1 200 ? -7.451 2.386 26.533 1.00 98.44 200 LYS A O 1
ATOM 1557 N N . GLY A 1 201 ? -9.342 2.542 25.326 1.00 98.25 201 GLY A N 1
ATOM 1558 C CA . GLY A 1 201 ? -9.579 3.959 25.620 1.00 98.25 201 GLY A CA 1
ATOM 1559 C C . GLY A 1 201 ? -10.014 4.784 24.415 1.00 98.25 201 GLY A C 1
ATOM 1560 O O . GLY A 1 201 ? -10.330 4.248 23.351 1.00 98.25 201 GLY A O 1
ATOM 1561 N N . LEU A 1 202 ? -10.045 6.101 24.603 1.00 98.62 202 LEU A N 1
ATOM 1562 C CA . LEU A 1 202 ? -10.452 7.073 23.594 1.00 98.62 202 LEU A CA 1
ATOM 1563 C C . LEU A 1 202 ? -9.293 8.018 23.261 1.00 98.62 202 LEU A C 1
ATOM 1565 O O . LEU A 1 202 ? -8.683 8.599 24.158 1.00 98.62 202 LEU A O 1
ATOM 1569 N N . ILE A 1 203 ? -9.044 8.199 21.964 1.00 98.56 203 ILE A N 1
ATOM 1570 C CA . ILE A 1 203 ? -8.170 9.241 21.427 1.00 98.56 203 ILE A CA 1
ATOM 1571 C C . ILE A 1 203 ? -9.003 10.121 20.491 1.00 98.56 203 ILE A C 1
ATOM 1573 O O . ILE A 1 203 ? -9.432 9.663 19.434 1.00 98.56 203 ILE A O 1
ATOM 1577 N N . VAL A 1 204 ? -9.239 11.382 20.849 1.00 98.50 204 VAL A N 1
ATOM 1578 C CA . VAL A 1 204 ? -9.955 12.328 19.980 1.00 98.50 204 VAL A CA 1
ATOM 1579 C C . VAL A 1 204 ? -8.951 13.066 19.107 1.00 98.50 204 VAL A C 1
ATOM 1581 O O . VAL A 1 204 ? -8.084 13.776 19.614 1.00 98.50 204 VAL A O 1
ATOM 1584 N N . ARG A 1 205 ? -9.074 12.927 17.785 1.00 98.00 205 ARG A N 1
ATOM 1585 C CA . ARG A 1 205 ? -8.220 13.642 16.834 1.00 98.00 205 ARG A CA 1
ATOM 1586 C C . ARG A 1 205 ? -8.876 14.921 16.347 1.00 98.00 205 ARG A C 1
ATOM 1588 O O . ARG A 1 205 ? -10.050 14.924 15.974 1.00 98.00 205 ARG A O 1
ATOM 1595 N N . HIS A 1 206 ? -8.099 15.988 16.249 1.00 97.56 206 HIS A N 1
ATOM 1596 C CA . HIS A 1 206 ? -8.526 17.246 15.658 1.00 97.56 206 HIS A CA 1
ATOM 1597 C C . HIS A 1 206 ? -7.483 17.745 14.654 1.00 97.56 206 HIS A C 1
ATOM 1599 O O . HIS A 1 206 ? -6.370 18.107 15.022 1.00 97.56 206 HIS A O 1
ATOM 1605 N N . MET A 1 207 ? -7.848 17.771 13.369 1.00 95.31 207 MET A N 1
ATOM 1606 C CA . MET A 1 207 ? -7.018 18.388 12.334 1.00 95.31 207 MET A CA 1
ATOM 1607 C C . MET A 1 207 ? -7.372 19.860 12.202 1.00 95.31 207 MET A C 1
ATOM 1609 O O . MET A 1 207 ? -8.495 20.187 11.807 1.00 95.31 207 MET A O 1
ATOM 1613 N N . VAL A 1 208 ? -6.399 20.729 12.456 1.00 95.94 208 VAL A N 1
ATOM 1614 C CA . VAL A 1 208 ? -6.580 22.169 12.284 1.00 95.94 208 VAL A CA 1
ATOM 1615 C C . VAL A 1 208 ? -6.708 22.465 10.789 1.00 95.94 208 VAL A C 1
ATOM 1617 O O . VAL A 1 208 ? -5.925 21.982 9.970 1.00 95.94 208 VAL A O 1
ATOM 1620 N N . LEU A 1 209 ? -7.726 23.236 10.412 1.00 95.25 209 LEU A N 1
ATOM 1621 C CA . LEU A 1 209 ? -7.920 23.678 9.031 1.00 95.25 209 LEU A CA 1
ATOM 1622 C C . LEU A 1 209 ? -7.449 25.127 8.866 1.00 95.25 209 LEU A C 1
ATOM 1624 O O . LEU A 1 209 ? -7.681 25.931 9.772 1.00 95.25 209 LEU A O 1
ATOM 1628 N N . PRO A 1 210 ? -6.901 25.502 7.695 1.00 94.50 210 PRO A N 1
ATOM 1629 C CA . PRO A 1 210 ? -6.647 26.901 7.364 1.00 94.50 210 PRO A CA 1
ATOM 1630 C C . PRO A 1 210 ? -7.897 27.764 7.569 1.00 94.50 210 PRO A C 1
ATOM 1632 O O . PRO A 1 210 ? -9.014 27.334 7.258 1.00 94.50 210 PRO A O 1
ATOM 1635 N N . ASN A 1 211 ? -7.716 28.983 8.083 1.00 94.38 211 ASN A N 1
ATOM 1636 C CA . ASN A 1 211 ? -8.805 29.893 8.451 1.00 94.38 211 ASN A CA 1
ATOM 1637 C C . ASN A 1 211 ? -9.830 29.222 9.390 1.00 94.38 211 ASN A C 1
ATOM 1639 O O . ASN A 1 211 ? -11.043 29.387 9.238 1.00 94.38 211 ASN A O 1
ATOM 1643 N N . GLY A 1 212 ? -9.342 28.377 10.302 1.00 95.19 212 GLY A N 1
ATOM 1644 C CA . GLY A 1 212 ? -10.156 27.553 11.193 1.00 95.19 212 GLY A CA 1
ATOM 1645 C C . GLY A 1 212 ? -9.809 27.620 12.664 1.00 95.19 212 GLY A C 1
ATOM 1646 O O . GLY A 1 212 ? -10.408 26.868 13.417 1.00 95.19 212 GLY A O 1
ATOM 1647 N N . VAL A 1 213 ? -8.885 28.497 13.053 1.00 96.81 213 VAL A N 1
ATOM 1648 C CA . VAL A 1 213 ? -8.346 28.590 14.417 1.00 96.81 213 VAL A CA 1
ATOM 1649 C C . VAL A 1 213 ? -9.451 28.712 15.466 1.00 96.81 213 VAL A C 1
ATOM 1651 O O . VAL A 1 213 ? -9.456 27.957 16.426 1.00 96.81 213 VAL A O 1
ATOM 1654 N N . GLU A 1 214 ? -10.429 29.597 15.261 1.00 97.75 214 GLU A N 1
ATOM 1655 C CA . GLU A 1 214 ? -11.535 29.791 16.211 1.00 97.75 214 GLU A CA 1
ATOM 1656 C C . GLU A 1 214 ? -12.376 28.515 16.401 1.00 97.75 214 GLU A C 1
ATOM 1658 O O . GLU A 1 214 ? -12.651 28.106 17.523 1.00 97.75 214 GLU A O 1
ATOM 1663 N N . ASP A 1 215 ? -12.725 27.834 15.309 1.00 97.81 215 ASP A N 1
ATOM 1664 C CA . ASP A 1 215 ? -13.455 26.561 15.354 1.00 97.81 215 ASP A CA 1
ATOM 1665 C C . ASP A 1 215 ? -12.617 25.448 16.009 1.00 97.81 215 ASP A C 1
ATOM 1667 O O . ASP A 1 215 ? -13.149 24.638 16.762 1.00 97.81 215 ASP A O 1
ATOM 1671 N N . SER A 1 216 ? -11.299 25.437 15.788 1.00 98.19 216 SER A N 1
ATOM 1672 C CA . SER A 1 216 ? -10.365 24.533 16.468 1.00 98.19 216 SER A CA 1
ATOM 1673 C C . SER A 1 216 ? -10.299 24.784 17.974 1.00 98.19 216 SER A C 1
ATOM 1675 O O . SER A 1 216 ? -10.313 23.833 18.750 1.00 98.19 216 SER A O 1
ATOM 1677 N N . ILE A 1 217 ? -10.300 26.046 18.407 1.00 98.44 217 ILE A N 1
ATOM 1678 C CA . ILE A 1 217 ? -10.370 26.403 19.829 1.00 98.44 217 ILE A CA 1
ATOM 1679 C C . ILE A 1 217 ? -11.698 25.925 20.426 1.00 98.44 217 ILE A C 1
ATOM 1681 O O . ILE A 1 217 ? -11.692 25.314 21.491 1.00 98.44 217 ILE A O 1
ATOM 1685 N N . HIS A 1 218 ? -12.823 26.111 19.727 1.00 98.50 218 HIS A N 1
ATOM 1686 C CA . HIS A 1 218 ? -14.116 25.581 20.173 1.00 98.50 218 HIS A CA 1
ATOM 1687 C C . HIS A 1 218 ? -14.121 24.048 20.276 1.00 98.50 218 HIS A C 1
ATOM 1689 O O . HIS A 1 218 ? -14.735 23.500 21.190 1.00 98.50 218 HIS A O 1
ATOM 1695 N N . VAL A 1 219 ? -13.423 23.340 19.378 1.00 98.56 219 VAL A N 1
ATOM 1696 C CA . VAL A 1 219 ? -13.240 21.881 19.478 1.00 98.56 219 VAL A CA 1
ATOM 1697 C C . VAL A 1 219 ? -12.511 21.515 20.773 1.00 98.56 219 VAL A C 1
ATOM 1699 O O . VAL A 1 219 ? -12.979 20.640 21.501 1.00 98.56 219 VAL A O 1
ATOM 1702 N N . LEU A 1 220 ? -11.393 22.182 21.074 1.00 98.38 220 LEU A N 1
ATOM 1703 C CA . LEU A 1 220 ? -10.611 21.922 22.287 1.00 98.38 220 LEU A CA 1
ATOM 1704 C C . LEU A 1 220 ? -11.397 22.259 23.559 1.00 98.38 220 LEU A C 1
ATOM 1706 O O . LEU A 1 220 ? -11.409 21.462 24.494 1.00 98.38 220 LEU A O 1
ATOM 1710 N N . GLN A 1 221 ? -12.118 23.384 23.569 1.00 98.50 221 GLN A N 1
ATOM 1711 C CA . GLN A 1 221 ? -13.010 23.762 24.670 1.00 98.50 221 GLN A CA 1
ATOM 1712 C C . GLN A 1 221 ? -14.079 22.698 24.903 1.00 98.50 221 GLN A C 1
ATOM 1714 O O . GLN A 1 221 ? -14.275 22.257 26.032 1.00 98.50 221 GLN A O 1
ATOM 1719 N N . TRP A 1 222 ? -14.724 22.221 23.834 1.00 98.62 222 TRP A N 1
ATOM 1720 C CA . TRP A 1 222 ? -15.722 21.164 23.955 1.00 98.62 222 TRP A CA 1
ATOM 1721 C C . TRP A 1 222 ? -15.127 19.890 24.567 1.00 98.62 222 TRP A C 1
ATOM 1723 O O . TRP A 1 222 ? -15.759 19.286 25.434 1.00 98.62 222 TRP A O 1
ATOM 1733 N N . ILE A 1 223 ? -13.916 19.495 24.156 1.00 98.25 223 ILE A N 1
ATOM 1734 C CA . ILE A 1 223 ? -13.219 18.334 24.726 1.00 98.25 223 ILE A CA 1
ATOM 1735 C C . ILE A 1 223 ? -12.979 18.536 26.228 1.00 98.25 223 ILE A C 1
ATOM 1737 O O . ILE A 1 223 ? -13.381 17.677 27.010 1.00 98.25 223 ILE A O 1
ATOM 1741 N N . ALA A 1 224 ? -12.404 19.672 26.632 1.00 97.81 224 ALA A N 1
ATOM 1742 C CA . ALA A 1 224 ? -12.117 19.986 28.035 1.00 97.81 224 ALA A CA 1
ATOM 1743 C C . ALA A 1 224 ? -13.377 20.037 28.917 1.00 97.81 224 ALA A C 1
ATOM 1745 O O . ALA A 1 224 ? -13.353 19.623 30.074 1.00 97.81 224 ALA A O 1
ATOM 1746 N N . GLU A 1 225 ? -14.498 20.507 28.372 1.00 98.00 225 GLU A N 1
ATOM 1747 C CA . GLU A 1 225 ? -15.759 20.624 29.108 1.00 98.00 225 GLU A CA 1
ATOM 1748 C C . GLU A 1 225 ? -16.531 19.301 29.236 1.00 98.00 225 GLU A C 1
ATOM 1750 O O . GLU A 1 225 ? -17.328 19.146 30.164 1.00 98.00 225 GLU A O 1
ATOM 1755 N N . ASN A 1 226 ? -16.350 18.360 28.301 1.00 98.19 226 ASN A N 1
ATOM 1756 C CA . ASN A 1 226 ? -17.225 17.186 28.176 1.00 98.19 226 ASN A CA 1
ATOM 1757 C C . ASN A 1 226 ? -16.519 15.845 28.406 1.00 98.19 226 ASN A C 1
ATOM 1759 O O . ASN A 1 226 ? -17.202 14.847 28.656 1.00 98.19 226 ASN A O 1
ATOM 1763 N N . LEU A 1 227 ? -15.187 15.798 28.334 1.00 97.75 227 LEU A N 1
ATOM 1764 C CA . LEU A 1 227 ? -14.406 14.575 28.497 1.00 97.75 227 LEU A CA 1
ATOM 1765 C C . LEU A 1 227 ? -13.442 14.689 29.686 1.00 97.75 227 LEU A C 1
ATOM 1767 O O . LEU A 1 227 ? -12.877 15.752 29.931 1.00 97.75 227 LEU A O 1
ATOM 1771 N N . PRO A 1 228 ? -13.220 13.596 30.432 1.00 96.25 228 PRO A N 1
ATOM 1772 C CA . PRO A 1 228 ? -12.202 13.571 31.472 1.00 96.25 228 PRO A CA 1
ATOM 1773 C C . PRO A 1 228 ? -10.808 13.548 30.832 1.00 96.25 228 PRO A C 1
ATOM 1775 O O . PRO A 1 228 ? -10.409 12.545 30.234 1.00 96.25 228 PRO A O 1
ATOM 1778 N N . LEU A 1 229 ? -10.083 14.662 30.960 1.00 93.81 229 LEU A N 1
ATOM 1779 C CA . LEU A 1 229 ? -8.770 14.885 30.336 1.00 93.81 229 LEU A CA 1
ATOM 1780 C C . LEU A 1 229 ? -7.669 13.951 30.867 1.00 93.81 229 LEU A C 1
ATOM 1782 O O . LEU A 1 229 ? -6.759 13.588 30.128 1.00 93.81 229 LEU A O 1
ATOM 1786 N N . ASP A 1 230 ? -7.786 13.483 32.111 1.00 92.31 230 ASP A N 1
ATOM 1787 C CA . ASP A 1 230 ? -6.869 12.480 32.678 1.00 92.31 230 ASP A CA 1
ATOM 1788 C C . ASP A 1 230 ? -7.035 11.090 32.038 1.00 92.31 230 ASP A C 1
ATOM 1790 O O . ASP A 1 230 ? -6.116 10.272 32.033 1.00 92.31 230 ASP A O 1
ATOM 1794 N N . ASP A 1 231 ? -8.216 10.829 31.477 1.00 94.44 231 ASP A N 1
ATOM 1795 C CA . ASP A 1 231 ? -8.664 9.511 31.027 1.00 94.44 231 ASP A CA 1
ATOM 1796 C C . ASP A 1 231 ? -8.771 9.411 29.494 1.00 94.44 231 ASP A C 1
ATOM 1798 O O . ASP A 1 231 ? -9.054 8.330 28.967 1.00 94.44 231 ASP A O 1
ATOM 1802 N N . THR A 1 232 ? -8.566 10.520 28.774 1.00 96.25 232 THR A N 1
ATOM 1803 C CA . THR A 1 232 ? -8.736 10.645 27.319 1.00 96.25 232 THR A CA 1
ATOM 1804 C C . THR A 1 232 ? -7.498 11.276 26.693 1.00 96.25 232 THR A C 1
ATOM 1806 O O . THR A 1 232 ? -6.951 12.228 27.235 1.00 96.25 232 THR A O 1
ATOM 1809 N N . LEU A 1 233 ? -7.079 10.785 25.525 1.00 97.81 233 LEU A N 1
ATOM 1810 C CA . LEU A 1 233 ? -5.996 11.405 24.758 1.00 97.81 233 LEU A CA 1
ATOM 1811 C C . LEU A 1 233 ? -6.547 12.352 23.692 1.00 97.81 233 LEU A C 1
ATOM 1813 O O . LEU A 1 233 ? -7.554 12.054 23.045 1.00 97.81 233 LEU A O 1
ATOM 1817 N N . VAL A 1 234 ? -5.842 13.454 23.450 1.00 97.94 234 VAL A N 1
ATOM 1818 C CA . VAL A 1 234 ? -6.159 14.410 22.380 1.00 97.94 234 VAL A CA 1
ATOM 1819 C C . VAL A 1 234 ? -5.013 14.467 21.377 1.00 97.94 234 VAL A C 1
ATOM 1821 O O . VAL A 1 234 ? -3.863 14.651 21.746 1.00 97.94 234 VAL A O 1
ATOM 1824 N N . SER A 1 235 ? -5.306 14.296 20.092 1.00 96.88 235 SER A N 1
ATOM 1825 C CA . SER A 1 235 ? -4.309 14.349 19.014 1.00 96.88 235 SER A CA 1
ATOM 1826 C C . SER A 1 235 ? -4.589 15.559 18.127 1.00 96.88 235 SER A C 1
ATOM 1828 O O . SER A 1 235 ? -5.540 15.552 17.340 1.00 96.88 235 SER A O 1
ATOM 1830 N N . VAL A 1 236 ? -3.797 16.623 18.272 1.00 96.25 236 VAL A N 1
ATOM 1831 C CA . VAL A 1 236 ? -3.902 17.829 17.442 1.00 96.25 236 VAL A CA 1
ATOM 1832 C C . VAL A 1 236 ? -2.961 17.706 16.249 1.00 96.25 236 VAL A C 1
ATOM 1834 O O . VAL A 1 236 ? -1.748 17.538 16.379 1.00 96.25 236 VAL A O 1
ATOM 1837 N N . MET A 1 237 ? -3.547 17.771 15.057 1.00 92.25 237 MET A N 1
ATOM 1838 C CA . MET A 1 237 ? -2.874 17.457 13.803 1.00 92.25 237 MET A CA 1
ATOM 1839 C C . MET A 1 237 ? -2.719 18.703 12.932 1.00 92.25 237 MET A C 1
ATOM 1841 O O . MET A 1 237 ? -3.687 19.420 12.665 1.00 92.25 237 MET A O 1
ATOM 1845 N N . SER A 1 238 ? -1.506 18.906 12.418 1.00 86.75 238 SER A N 1
ATOM 1846 C CA . SER A 1 238 ? -1.144 19.962 11.462 1.00 86.75 238 SER A CA 1
ATOM 1847 C C . SER A 1 238 ? -1.048 19.467 10.010 1.00 86.75 238 SER A C 1
ATOM 1849 O O . SER A 1 238 ? -0.784 20.253 9.101 1.00 86.75 238 SER A O 1
ATOM 1851 N N . GLN A 1 239 ? -1.302 18.175 9.764 1.00 77.19 239 GLN A N 1
ATOM 1852 C CA . GLN A 1 239 ? -1.160 17.457 8.482 1.00 77.19 239 GLN A CA 1
ATOM 1853 C C . GLN A 1 239 ? -2.100 17.899 7.338 1.00 77.19 239 GLN A C 1
ATOM 1855 O O . GLN A 1 239 ? -2.283 17.169 6.358 1.00 77.19 239 GLN A O 1
ATOM 1860 N N . TYR A 1 240 ? -2.682 19.098 7.393 1.00 84.88 240 TYR A N 1
ATOM 1861 C CA . TYR A 1 240 ? -3.530 19.588 6.314 1.00 84.88 240 TYR A CA 1
ATOM 1862 C C . TYR A 1 240 ? -2.708 19.890 5.055 1.00 84.88 240 TYR A C 1
ATOM 1864 O O . TYR A 1 240 ? -1.929 20.844 4.989 1.00 84.88 240 TYR A O 1
ATOM 1872 N N . THR A 1 241 ? -2.943 19.100 4.010 1.00 82.06 241 THR A N 1
ATOM 1873 C CA . THR A 1 241 ? -2.447 19.369 2.659 1.00 82.06 241 THR A CA 1
ATOM 1874 C C . THR A 1 241 ? -3.637 19.618 1.728 1.00 82.06 241 THR A C 1
ATOM 1876 O O . THR A 1 241 ? -4.597 18.844 1.763 1.00 82.06 241 THR A O 1
ATOM 1879 N N . PRO A 1 242 ? -3.612 20.665 0.882 1.00 82.50 242 PRO A N 1
ATOM 1880 C CA . PRO A 1 242 ? -4.689 20.923 -0.070 1.00 82.50 242 PRO A CA 1
ATOM 1881 C C . PRO A 1 242 ? -4.843 19.781 -1.088 1.00 82.50 242 PRO A C 1
ATOM 1883 O O . PRO A 1 242 ? -4.106 19.698 -2.064 1.00 82.50 242 PRO A O 1
ATOM 1886 N N . PHE A 1 243 ? -5.823 18.904 -0.869 1.00 80.31 243 PHE A N 1
ATOM 1887 C CA . PHE A 1 243 ? -6.126 17.761 -1.736 1.00 80.31 243 PHE A CA 1
ATOM 1888 C C . PHE A 1 243 ? -7.501 17.876 -2.401 1.00 80.31 243 PHE A C 1
ATOM 1890 O O . PHE A 1 243 ? -8.311 18.749 -2.073 1.00 80.31 243 PHE A O 1
ATOM 1897 N N . HIS A 1 244 ? -7.762 16.953 -3.331 1.00 84.50 244 HIS A N 1
ATOM 1898 C CA . HIS A 1 244 ? -9.059 16.718 -3.960 1.00 84.50 244 HIS A CA 1
ATOM 1899 C C . HIS A 1 244 ? -9.673 17.984 -4.585 1.00 84.50 244 HIS A C 1
ATOM 1901 O O . HIS A 1 244 ? -9.168 18.490 -5.582 1.00 84.50 244 HIS A O 1
ATOM 1907 N N . ARG A 1 245 ? -10.771 18.487 -4.020 1.00 90.25 245 ARG A N 1
ATOM 1908 C CA . ARG A 1 245 ? -11.535 19.644 -4.496 1.00 90.25 245 ARG A CA 1
ATOM 1909 C C . ARG A 1 245 ? -11.309 20.889 -3.644 1.00 90.25 245 ARG A C 1
ATOM 1911 O O . ARG A 1 245 ? -12.055 21.853 -3.778 1.00 90.25 245 ARG A O 1
ATOM 1918 N N . SER A 1 246 ? -10.284 20.903 -2.789 1.00 89.44 246 SER A N 1
ATOM 1919 C CA . SER A 1 246 ? -9.948 22.085 -1.985 1.00 89.44 246 SER A CA 1
ATOM 1920 C C . SER A 1 246 ? -9.721 23.328 -2.850 1.00 89.44 246 SER A C 1
ATOM 1922 O O . SER A 1 246 ? -10.041 24.415 -2.397 1.00 89.44 246 SER A O 1
ATOM 1924 N N . ALA A 1 247 ? -9.278 23.181 -4.106 1.00 91.19 247 ALA A N 1
ATOM 1925 C CA . ALA A 1 247 ? -9.112 24.283 -5.061 1.00 91.19 247 ALA A CA 1
ATOM 1926 C C . ALA A 1 247 ? -10.405 25.076 -5.343 1.00 91.19 247 ALA A C 1
ATOM 1928 O O . ALA A 1 247 ? -10.331 26.255 -5.686 1.00 91.19 247 ALA A O 1
ATOM 1929 N N . ASP A 1 248 ? -11.581 24.466 -5.149 1.00 93.75 248 ASP A N 1
ATOM 1930 C CA . ASP A 1 248 ? -12.881 25.145 -5.254 1.00 93.75 248 ASP A CA 1
ATOM 1931 C C . ASP A 1 248 ? -13.156 26.075 -4.045 1.00 93.75 248 ASP A C 1
ATOM 1933 O O . ASP A 1 248 ? -14.123 26.839 -4.051 1.00 93.75 248 ASP A O 1
ATOM 1937 N N . PHE A 1 249 ? -12.316 26.011 -3.006 1.00 94.75 249 PHE A N 1
ATOM 1938 C CA . PHE A 1 249 ? -12.445 26.706 -1.723 1.00 94.75 249 PHE A CA 1
ATOM 1939 C C . PHE A 1 249 ? -11.126 27.421 -1.381 1.00 94.75 249 PHE A C 1
ATOM 1941 O O . PHE A 1 249 ? -10.317 26.899 -0.605 1.00 94.75 249 PHE A O 1
ATOM 1948 N N . PRO A 1 250 ? -10.875 28.613 -1.961 1.00 92.94 250 PRO A N 1
ATOM 1949 C CA . PRO A 1 250 ? -9.605 29.328 -1.819 1.00 92.94 250 PRO A CA 1
ATOM 1950 C C . PRO A 1 250 ? -9.162 29.546 -0.367 1.00 92.94 250 PRO A C 1
ATOM 1952 O O . PRO A 1 250 ? -7.970 29.553 -0.078 1.00 92.94 250 PRO A O 1
ATOM 1955 N N . GLU A 1 251 ? -10.115 29.684 0.553 1.00 93.75 251 GLU A N 1
ATOM 1956 C CA . GLU A 1 251 ? -9.875 29.868 1.980 1.00 93.75 251 GLU A CA 1
ATOM 1957 C C . GLU A 1 251 ? -9.233 28.650 2.665 1.00 93.75 251 GLU A C 1
ATOM 1959 O O . GLU A 1 251 ? -8.556 28.826 3.674 1.00 93.75 251 GLU A O 1
ATOM 1964 N N . ILE A 1 252 ? -9.394 27.440 2.121 1.00 94.00 252 ILE A N 1
ATOM 1965 C CA . ILE A 1 252 ? -8.725 26.227 2.616 1.00 94.00 252 ILE A CA 1
ATOM 1966 C C . ILE A 1 252 ? -7.729 25.650 1.605 1.00 94.00 252 ILE A C 1
ATOM 1968 O O . ILE A 1 252 ? -7.003 24.729 1.941 1.00 94.00 252 ILE A O 1
ATOM 1972 N N . HIS A 1 253 ? -7.607 26.190 0.389 1.00 94.00 253 HIS A N 1
ATOM 1973 C CA . HIS A 1 253 ? -6.632 25.721 -0.606 1.00 94.00 253 HIS A CA 1
ATOM 1974 C C . HIS A 1 253 ? -5.192 26.204 -0.334 1.00 94.00 253 HIS A C 1
ATOM 1976 O O . HIS A 1 253 ? -4.491 26.697 -1.216 1.00 94.00 253 HIS A O 1
ATOM 1982 N N . ARG A 1 254 ? -4.740 26.089 0.912 1.00 93.19 254 ARG A N 1
ATOM 1983 C CA . ARG A 1 254 ? -3.376 26.397 1.353 1.00 93.19 254 ARG A CA 1
ATOM 1984 C C . ARG A 1 254 ? -3.017 25.542 2.562 1.00 93.19 254 ARG A C 1
ATOM 1986 O O . ARG A 1 254 ? -3.897 24.985 3.202 1.00 93.19 254 ARG A O 1
ATOM 1993 N N . ARG A 1 255 ? -1.734 25.441 2.894 1.00 91.00 255 ARG A N 1
ATOM 1994 C CA . ARG A 1 255 ? -1.313 24.851 4.174 1.00 91.00 255 ARG A CA 1
ATOM 1995 C C . ARG A 1 255 ? -1.574 25.832 5.324 1.00 91.00 255 ARG A C 1
ATOM 1997 O O . ARG A 1 255 ? -1.810 27.023 5.077 1.00 91.00 255 ARG A O 1
ATOM 2004 N N . LEU A 1 256 ? -1.547 25.322 6.555 1.00 92.06 256 LEU A N 1
ATOM 2005 C CA . LEU A 1 256 ? -1.573 26.168 7.748 1.00 92.06 256 LEU A CA 1
ATOM 2006 C C . LEU A 1 256 ? -0.353 27.081 7.788 1.00 92.06 256 LEU A C 1
ATOM 2008 O O . LEU A 1 256 ? 0.728 26.709 7.323 1.00 92.06 256 LEU A O 1
ATOM 2012 N N . THR A 1 257 ? -0.540 28.270 8.348 1.00 93.56 257 THR A N 1
ATOM 2013 C CA . THR A 1 257 ? 0.585 29.086 8.799 1.00 93.56 257 THR A CA 1
ATOM 2014 C C . THR A 1 257 ? 1.046 28.622 10.180 1.00 93.56 257 THR A C 1
ATOM 2016 O O . THR A 1 257 ? 0.303 27.968 10.911 1.00 93.56 257 THR A O 1
ATOM 2019 N N . GLU A 1 258 ? 2.278 28.980 10.535 1.00 92.56 258 GLU A N 1
ATOM 2020 C CA . GLU A 1 258 ? 2.828 28.745 11.874 1.00 92.56 258 GLU A CA 1
ATOM 2021 C C . GLU A 1 258 ? 1.971 29.428 12.946 1.00 92.56 258 GLU A C 1
ATOM 2023 O O . GLU A 1 258 ? 1.488 28.765 13.852 1.00 92.56 258 GLU A O 1
ATOM 2028 N N . GLU A 1 259 ? 1.621 30.701 12.737 1.00 95.25 259 GLU A N 1
ATOM 2029 C CA . GLU A 1 259 ? 0.741 31.469 13.628 1.00 95.25 259 GLU A CA 1
ATOM 2030 C C . GLU A 1 259 ? -0.623 30.799 13.874 1.00 95.25 259 GLU A C 1
ATOM 2032 O O . GLU A 1 259 ? -1.107 30.783 15.006 1.00 95.25 259 GLU A O 1
ATOM 2037 N N . GLU A 1 260 ? -1.255 30.228 12.840 1.00 95.81 260 GLU A N 1
ATOM 2038 C CA . GLU A 1 260 ? -2.537 29.532 13.000 1.00 95.81 260 GLU A CA 1
ATOM 2039 C C . GLU A 1 260 ? -2.409 28.309 13.903 1.00 95.81 260 GLU A C 1
ATOM 2041 O O . GLU A 1 260 ? -3.285 28.064 14.730 1.00 95.81 260 GLU A O 1
ATOM 2046 N N . TYR A 1 261 ? -1.340 27.535 13.729 1.00 95.81 261 TYR A N 1
ATOM 2047 C CA . TYR A 1 261 ? -1.138 26.316 14.496 1.00 95.81 261 TYR A CA 1
ATOM 2048 C C . TYR A 1 261 ? -0.688 26.621 15.925 1.00 95.81 261 TYR A C 1
ATOM 2050 O O . TYR A 1 261 ? -1.280 26.093 16.863 1.00 95.81 261 TYR A O 1
ATOM 2058 N N . ASP A 1 262 ? 0.256 27.546 16.097 1.00 94.56 262 ASP A N 1
ATOM 2059 C CA . ASP A 1 262 ? 0.733 27.996 17.406 1.00 94.56 262 ASP A CA 1
ATOM 2060 C C . ASP A 1 262 ? -0.410 28.557 18.256 1.00 94.56 262 ASP A C 1
ATOM 2062 O O . ASP A 1 262 ? -0.501 28.259 19.442 1.00 94.56 262 ASP A O 1
ATOM 2066 N N . THR A 1 263 ? -1.343 29.300 17.651 1.00 97.19 263 THR A N 1
ATOM 2067 C CA . THR A 1 263 ? -2.523 29.807 18.371 1.00 97.19 263 THR A CA 1
ATOM 2068 C C . THR A 1 263 ? -3.396 28.668 18.912 1.00 97.19 263 THR A C 1
ATOM 2070 O O . THR A 1 263 ? -3.929 28.768 20.016 1.00 97.19 263 THR A O 1
ATOM 2073 N N . VAL A 1 264 ? -3.540 27.569 18.162 1.00 97.12 264 VAL A N 1
ATOM 2074 C CA . VAL A 1 264 ? -4.283 26.387 18.628 1.00 97.12 264 VAL A CA 1
ATOM 2075 C C . VAL A 1 264 ? -3.511 25.643 19.721 1.00 97.12 264 VAL A C 1
ATOM 2077 O O . VAL A 1 264 ? -4.134 25.162 20.663 1.00 97.12 264 VAL A O 1
ATOM 2080 N N . LEU A 1 265 ? -2.178 25.579 19.639 1.00 95.19 265 LEU A N 1
ATOM 2081 C CA . LEU A 1 265 ? -1.346 24.976 20.685 1.00 95.19 265 LEU A CA 1
ATOM 2082 C C . LEU A 1 265 ? -1.393 25.774 21.995 1.00 95.19 265 LEU A C 1
ATOM 2084 O O . LEU A 1 265 ? -1.540 25.175 23.053 1.00 95.19 265 LEU A O 1
ATOM 2088 N N . VAL A 1 266 ? -1.373 27.109 21.933 1.00 96.62 266 VAL A N 1
ATOM 2089 C CA . VAL A 1 266 ? -1.565 27.962 23.120 1.00 96.62 266 VAL A CA 1
ATOM 2090 C C . VAL A 1 266 ? -2.930 27.704 23.757 1.00 96.62 266 VAL A C 1
ATOM 2092 O O . VAL A 1 266 ? -3.022 27.562 24.968 1.00 96.62 266 VAL A O 1
ATOM 2095 N N . ALA A 1 267 ? -3.992 27.566 22.956 1.00 96.69 267 ALA A N 1
ATOM 2096 C CA . ALA A 1 267 ? -5.309 27.230 23.492 1.00 96.69 267 ALA A CA 1
ATOM 2097 C C . ALA A 1 267 ? -5.354 25.831 24.132 1.00 96.69 267 ALA A C 1
ATOM 2099 O O . ALA A 1 267 ? -6.074 25.628 25.104 1.00 96.69 267 ALA A O 1
ATOM 2100 N N . LEU A 1 268 ? -4.599 24.870 23.596 1.00 95.19 268 LEU A N 1
ATOM 2101 C CA . LEU A 1 268 ? -4.456 23.534 24.175 1.00 95.19 268 LEU A CA 1
ATOM 2102 C C . LEU A 1 268 ? -3.778 23.591 25.557 1.00 95.19 268 LEU A C 1
ATOM 2104 O O . LEU A 1 268 ? -4.249 22.931 26.483 1.00 95.19 268 LEU A O 1
ATOM 2108 N N . GLU A 1 269 ? -2.740 24.420 25.705 1.00 94.69 269 GLU A N 1
ATOM 2109 C CA . GLU A 1 269 ? -2.066 24.691 26.984 1.00 94.69 269 GLU A CA 1
ATOM 2110 C C . GLU A 1 269 ? -2.978 25.431 27.978 1.00 94.69 269 GLU A C 1
ATOM 2112 O O . GLU A 1 269 ? -3.108 25.004 29.123 1.00 94.69 269 GLU A O 1
ATOM 2117 N N . ASP A 1 270 ? -3.662 26.494 27.541 1.00 97.00 270 ASP A N 1
ATOM 2118 C CA . ASP A 1 270 ? -4.569 27.301 28.376 1.00 97.00 270 ASP A CA 1
ATOM 2119 C C . ASP A 1 270 ? -5.758 26.489 28.925 1.00 97.00 270 ASP A C 1
ATOM 2121 O O . ASP A 1 270 ? -6.321 26.828 29.968 1.00 97.00 270 ASP A O 1
ATOM 2125 N N . LEU A 1 271 ? -6.159 25.432 28.213 1.00 97.12 271 LEU A N 1
ATOM 2126 C CA . LEU A 1 271 ? -7.225 24.508 28.608 1.00 97.12 271 LEU A CA 1
ATOM 2127 C C . LEU A 1 271 ? -6.722 23.312 29.432 1.00 97.12 271 LEU A C 1
ATOM 2129 O O . LEU A 1 271 ? -7.523 22.431 29.744 1.00 97.12 271 LEU A O 1
ATOM 2133 N N . GLU A 1 272 ? -5.429 23.270 29.772 1.00 95.56 272 GLU A N 1
ATOM 2134 C CA . GLU A 1 272 ? -4.792 22.204 30.562 1.00 95.56 272 GLU A CA 1
ATOM 2135 C C . GLU A 1 272 ? -4.976 20.797 29.947 1.00 95.56 272 GLU A C 1
ATOM 2137 O O . GLU A 1 272 ? -5.064 19.784 30.642 1.00 95.56 272 GLU A O 1
ATOM 2142 N N . ILE A 1 273 ? -5.027 20.705 28.612 1.00 93.69 273 ILE A N 1
ATOM 2143 C CA . ILE A 1 273 ? -5.094 19.423 27.897 1.00 93.69 273 ILE A CA 1
ATOM 2144 C C . ILE A 1 273 ? -3.665 18.881 27.747 1.00 93.69 273 ILE A C 1
ATOM 2146 O O . ILE A 1 273 ? -3.015 19.043 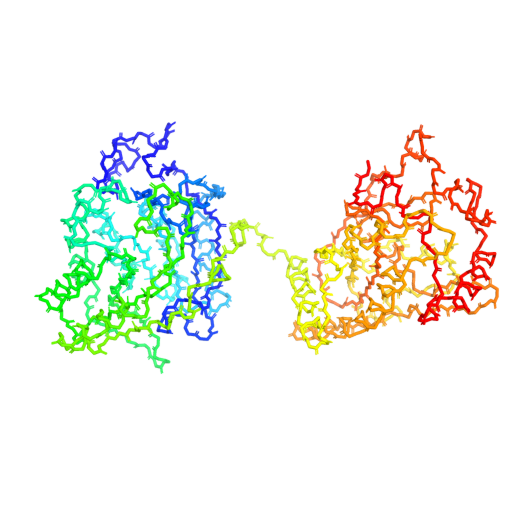26.718 1.00 93.69 273 ILE A O 1
ATOM 2150 N N . GLU A 1 274 ? -3.160 18.233 28.797 1.00 89.12 274 GLU A N 1
ATOM 2151 C CA . GLU A 1 274 ? -1.772 17.738 28.847 1.00 89.12 274 GLU A CA 1
ATOM 2152 C C . GLU A 1 274 ? -1.590 16.344 28.212 1.00 89.12 274 GLU A C 1
ATOM 2154 O O . GLU A 1 274 ? -0.499 15.979 27.767 1.00 89.12 274 GLU A O 1
ATOM 2159 N N . ASN A 1 275 ? -2.663 15.551 28.147 1.00 87.00 275 ASN A N 1
ATOM 2160 C CA . ASN A 1 275 ? -2.636 14.164 27.686 1.00 87.00 275 ASN A CA 1
ATOM 2161 C C . ASN A 1 275 ? -2.914 14.058 26.183 1.00 87.00 275 ASN A C 1
ATOM 2163 O O . ASN A 1 275 ? -4.067 14.081 25.738 1.00 87.00 275 ASN A O 1
ATOM 2167 N N . GLY A 1 276 ? -1.865 13.892 25.374 1.00 88.62 276 GLY A N 1
ATOM 2168 C CA . GLY A 1 276 ? -2.061 13.875 23.932 1.00 88.62 276 GLY A CA 1
ATOM 2169 C C . GLY A 1 276 ? -0.818 13.900 23.056 1.00 88.62 276 GLY A C 1
ATOM 2170 O O . GLY A 1 276 ? 0.300 13.635 23.493 1.00 88.62 276 GLY A O 1
ATOM 2171 N N . PHE A 1 277 ? -1.049 14.221 21.785 1.00 93.00 277 PHE A N 1
ATOM 2172 C CA . PHE A 1 277 ? -0.030 14.348 20.750 1.00 93.00 277 PHE A CA 1
ATOM 2173 C C . PHE A 1 277 ? -0.252 15.632 19.955 1.00 93.00 277 PHE A C 1
ATOM 2175 O O . PHE A 1 277 ? -1.380 15.956 19.589 1.00 93.00 277 PHE A O 1
ATOM 2182 N N . CYS A 1 278 ? 0.841 16.313 19.622 1.00 89.38 278 CYS A N 1
ATOM 2183 C CA . CYS A 1 278 ? 0.850 17.455 18.714 1.00 89.38 278 CYS A CA 1
ATOM 2184 C C . CYS A 1 278 ? 1.849 17.170 17.590 1.00 89.38 278 CYS A C 1
ATOM 2186 O O . CYS A 1 278 ? 2.958 16.700 17.841 1.00 89.38 278 CYS A O 1
ATOM 2188 N N . GLN A 1 279 ? 1.463 17.434 16.344 1.00 81.44 279 GLN A N 1
ATOM 2189 C CA . GLN A 1 279 ? 2.312 17.173 15.177 1.00 81.44 279 GLN A CA 1
ATOM 2190 C C . GLN A 1 279 ? 3.100 18.413 14.746 1.00 81.44 279 GLN A C 1
ATOM 2192 O O . GLN A 1 279 ? 2.559 19.518 14.721 1.00 81.44 279 GLN A O 1
ATOM 2197 N N . GLU A 1 280 ? 4.345 18.240 14.305 1.00 76.69 280 GLU A N 1
ATOM 2198 C CA . GLU A 1 280 ? 5.102 19.320 13.662 1.00 76.69 280 GLU A CA 1
ATOM 2199 C C . GLU A 1 280 ? 4.506 19.687 12.293 1.00 76.69 280 GLU A C 1
ATOM 2201 O O . GLU A 1 280 ? 4.085 18.803 11.543 1.00 76.69 280 GLU A O 1
ATOM 2206 N N . LEU A 1 281 ? 4.559 20.969 11.908 1.00 71.44 281 LEU A N 1
ATOM 2207 C CA . LEU A 1 281 ? 4.093 21.464 10.596 1.00 71.44 281 LEU A CA 1
ATOM 2208 C C . LEU A 1 281 ? 4.769 20.764 9.400 1.00 71.44 281 LEU A C 1
ATOM 2210 O O . LEU A 1 281 ? 4.196 20.683 8.310 1.00 71.44 281 LEU A O 1
ATOM 2214 N N . SER A 1 282 ? 5.978 20.231 9.600 1.00 61.53 282 SER A N 1
ATOM 2215 C CA . SER A 1 282 ? 6.727 19.416 8.633 1.00 61.53 282 SER A CA 1
ATOM 2216 C C . SER A 1 282 ? 5.986 18.131 8.224 1.00 61.53 282 SER A C 1
ATOM 2218 O O . SER A 1 282 ? 6.253 17.587 7.152 1.00 61.53 282 SER A O 1
ATOM 2220 N N . SER A 1 283 ? 5.005 17.692 9.017 1.00 57.25 283 SER A N 1
ATOM 2221 C CA . SER A 1 283 ? 4.195 16.491 8.780 1.00 57.25 283 SER A CA 1
ATOM 2222 C C . SER A 1 283 ? 3.206 16.639 7.613 1.00 57.25 283 SER A C 1
ATOM 2224 O O . SER A 1 283 ? 2.678 15.647 7.120 1.00 57.25 283 SER A O 1
ATOM 2226 N N . ALA A 1 284 ? 2.945 17.857 7.122 1.00 56.41 284 ALA A N 1
ATOM 2227 C CA . ALA A 1 284 ? 2.063 18.100 5.977 1.00 56.41 284 ALA A CA 1
ATOM 2228 C C . ALA A 1 284 ? 2.768 17.823 4.628 1.00 56.41 284 ALA A C 1
ATOM 2230 O O . ALA A 1 284 ? 3.060 18.743 3.854 1.00 56.41 284 ALA A O 1
ATOM 2231 N N . GLN A 1 285 ? 3.066 16.552 4.337 1.00 56.09 285 GLN A N 1
ATOM 2232 C CA . GLN A 1 285 ? 3.657 16.104 3.066 1.00 56.09 285 GLN A CA 1
ATOM 2233 C C . GLN A 1 285 ? 2.826 14.994 2.409 1.00 56.09 285 GLN A C 1
ATOM 2235 O O . GLN A 1 285 ? 2.208 14.174 3.083 1.00 56.09 285 GLN A O 1
ATOM 2240 N N . GLU A 1 286 ? 2.819 14.955 1.071 1.00 52.69 286 GLU A N 1
ATOM 2241 C CA . GLU A 1 286 ? 2.067 13.949 0.299 1.00 52.69 286 GLU A CA 1
ATOM 2242 C C . GLU A 1 286 ? 2.556 12.515 0.572 1.00 52.69 286 GLU A C 1
ATOM 2244 O O . GLU A 1 286 ? 1.773 11.570 0.496 1.00 52.69 286 GLU A O 1
ATOM 2249 N N . GLU A 1 287 ? 3.828 12.374 0.955 1.00 49.12 287 GLU A N 1
ATOM 2250 C CA . GLU A 1 287 ? 4.534 11.112 1.217 1.00 49.12 287 GLU A CA 1
ATOM 2251 C C . GLU A 1 287 ? 3.923 10.284 2.361 1.00 49.12 287 GLU A C 1
ATOM 2253 O O . GLU A 1 287 ? 4.093 9.066 2.390 1.00 49.12 287 GLU A O 1
ATOM 2258 N N . TYR A 1 288 ? 3.153 10.911 3.259 1.00 58.41 288 TYR A N 1
ATOM 2259 C CA . TYR A 1 288 ? 2.454 10.221 4.349 1.00 58.41 288 TYR A CA 1
ATOM 2260 C C . TYR A 1 288 ? 1.118 9.593 3.918 1.00 58.41 288 TYR A C 1
ATOM 2262 O O . TYR A 1 288 ? 0.523 8.830 4.679 1.00 58.41 288 TYR A O 1
ATOM 2270 N N . THR A 1 289 ? 0.640 9.861 2.693 1.00 62.97 289 THR A N 1
ATOM 2271 C CA . THR A 1 289 ? -0.583 9.232 2.169 1.00 62.97 289 THR A CA 1
ATOM 2272 C C . THR A 1 289 ? -0.271 7.807 1.696 1.00 62.97 289 THR A C 1
ATOM 2274 O O . THR A 1 289 ? 0.559 7.627 0.800 1.00 62.97 289 THR A O 1
ATOM 2277 N N . PRO A 1 290 ? -0.934 6.765 2.231 1.00 69.06 290 PRO A N 1
ATOM 2278 C CA . PRO A 1 290 ? -0.680 5.396 1.805 1.00 69.06 290 PRO A CA 1
ATOM 2279 C C . PRO A 1 290 ? -0.977 5.189 0.314 1.00 69.06 290 PRO A C 1
ATOM 2281 O O . PRO A 1 290 ? -2.015 5.600 -0.197 1.00 69.06 290 PRO A O 1
ATOM 2284 N N . SER A 1 291 ? -0.109 4.452 -0.382 1.00 74.12 291 SER A N 1
ATOM 2285 C CA . SER A 1 291 ? -0.426 3.929 -1.716 1.00 74.12 291 SER A CA 1
ATOM 2286 C C . SER A 1 291 ? -1.589 2.931 -1.625 1.00 74.12 291 SER A C 1
ATOM 2288 O O . SER A 1 291 ? -1.474 1.897 -0.958 1.00 74.12 291 SER A O 1
ATOM 2290 N N . PHE A 1 292 ? -2.714 3.230 -2.279 1.00 79.56 292 PHE A N 1
ATOM 2291 C CA . PHE A 1 292 ? -3.891 2.360 -2.328 1.00 79.56 292 PHE A CA 1
ATOM 2292 C C . PHE A 1 292 ? -3.822 1.456 -3.561 1.00 79.56 292 PHE A C 1
ATOM 2294 O O . PHE A 1 292 ? -4.274 1.798 -4.655 1.00 79.56 292 PHE A O 1
ATOM 2301 N N . ARG A 1 293 ? -3.177 0.297 -3.403 1.00 79.44 293 ARG A N 1
ATOM 2302 C CA . ARG A 1 293 ? -2.934 -0.673 -4.488 1.00 79.44 293 ARG A CA 1
ATOM 2303 C C . ARG A 1 293 ? -3.326 -2.100 -4.100 1.00 79.44 293 ARG A C 1
ATOM 2305 O O . ARG A 1 293 ? -2.678 -3.042 -4.528 1.00 79.44 293 ARG A O 1
ATOM 2312 N N . LEU A 1 294 ? -4.383 -2.244 -3.294 1.00 81.44 294 LEU A N 1
ATOM 2313 C CA . LEU A 1 294 ? -4.962 -3.529 -2.868 1.00 81.44 294 LEU A CA 1
ATOM 2314 C C . LEU A 1 294 ? -4.024 -4.443 -2.058 1.00 81.44 294 LEU A C 1
ATOM 2316 O O . LEU A 1 294 ? -4.358 -5.605 -1.840 1.00 81.44 294 LEU A O 1
ATOM 2320 N N . GLU A 1 295 ? -2.900 -3.919 -1.558 1.00 80.88 295 GLU A N 1
ATOM 2321 C CA . GLU A 1 295 ? -1.969 -4.663 -0.700 1.00 80.88 295 GLU A CA 1
ATOM 2322 C C . GLU A 1 295 ? -2.719 -5.344 0.455 1.00 80.88 295 GLU A C 1
ATOM 2324 O O . GLU A 1 295 ? -3.499 -4.689 1.151 1.00 80.88 295 GLU A O 1
ATOM 2329 N N . GLY A 1 296 ? -2.512 -6.657 0.615 1.00 83.88 296 GLY A N 1
ATOM 2330 C CA . GLY A 1 296 ? -3.111 -7.488 1.667 1.00 83.88 296 GLY A CA 1
ATOM 2331 C C . GLY A 1 296 ? -4.623 -7.733 1.555 1.00 83.88 296 GLY A C 1
ATOM 2332 O O . GLY A 1 296 ? -5.187 -8.479 2.357 1.00 83.88 296 GLY A O 1
ATOM 2333 N N . VAL A 1 297 ? -5.309 -7.171 0.553 1.00 86.06 297 VAL A N 1
ATOM 2334 C CA . VAL A 1 297 ? -6.767 -7.326 0.391 1.00 86.06 297 VAL A CA 1
ATOM 2335 C C . VAL A 1 297 ? -7.124 -8.689 -0.207 1.00 86.06 297 VAL A C 1
ATOM 2337 O O . VAL A 1 297 ? -8.009 -9.393 0.295 1.00 86.06 297 VAL A O 1
ATOM 2340 N N . LEU A 1 298 ? -6.437 -9.093 -1.274 1.00 79.62 298 LEU A N 1
ATOM 2341 C CA . LEU A 1 298 ? -6.692 -10.359 -1.955 1.00 79.62 298 LEU A CA 1
ATOM 2342 C C . LEU A 1 298 ? -5.943 -11.515 -1.282 1.00 79.62 298 LEU A C 1
ATOM 2344 O O . LEU A 1 298 ? -4.792 -11.392 -0.863 1.00 79.62 298 LEU A O 1
ATOM 2348 N N . LYS A 1 299 ? -6.615 -12.668 -1.176 1.00 61.69 299 LYS A N 1
ATOM 2349 C CA . LYS A 1 299 ? -6.034 -13.892 -0.614 1.00 61.69 299 LYS A CA 1
ATOM 2350 C C . LYS A 1 299 ? -4.886 -14.351 -1.517 1.00 61.69 299 LYS A C 1
ATOM 2352 O O . LYS A 1 299 ? -5.137 -14.888 -2.592 1.00 61.69 299 LYS A O 1
ATOM 2357 N N . GLY A 1 300 ? -3.648 -14.126 -1.074 1.00 54.62 300 GLY A N 1
ATOM 2358 C CA . GLY A 1 300 ? -2.434 -14.458 -1.828 1.00 54.62 300 GLY A CA 1
ATOM 2359 C C . GLY A 1 300 ? -1.622 -13.278 -2.385 1.00 54.62 300 GLY A C 1
ATOM 2360 O O . GLY A 1 300 ? -0.684 -13.540 -3.132 1.00 54.62 300 GLY A O 1
ATOM 2361 N N . GLU A 1 301 ? -1.915 -12.022 -2.020 1.00 42.22 301 GLU A N 1
ATOM 2362 C CA . GLU A 1 301 ? -1.207 -10.825 -2.532 1.00 42.22 301 GLU A CA 1
ATOM 2363 C C . GLU A 1 301 ? -0.556 -9.981 -1.418 1.00 42.22 301 GLU A C 1
ATOM 2365 O O . GLU A 1 301 ? -0.887 -8.829 -1.144 1.00 42.22 301 GLU A O 1
ATOM 2370 N N . SER A 1 302 ? 0.413 -10.592 -0.748 1.00 49.09 302 SER A N 1
ATOM 2371 C CA . SER A 1 302 ? 1.786 -10.199 -1.048 1.00 49.09 302 SER A CA 1
ATOM 2372 C C . SER A 1 302 ? 2.437 -11.462 -1.574 1.00 49.09 302 SER A C 1
ATOM 2374 O O . SER A 1 302 ? 2.917 -12.289 -0.793 1.00 49.09 302 SER A O 1
ATOM 2376 N N . SER A 1 303 ? 2.383 -11.689 -2.885 1.00 64.44 303 SER A N 1
ATOM 2377 C CA . SER A 1 303 ? 3.163 -12.790 -3.436 1.00 64.44 303 SER A CA 1
ATOM 2378 C C . SER A 1 303 ? 4.615 -12.555 -3.013 1.00 64.44 303 SER A C 1
ATOM 2380 O O . SER A 1 303 ? 5.092 -11.421 -3.003 1.00 64.44 303 SER A O 1
ATOM 2382 N N . MET A 1 304 ? 5.350 -13.599 -2.632 1.00 75.00 304 MET A N 1
ATOM 2383 C CA . MET A 1 304 ? 6.766 -13.433 -2.264 1.00 75.00 304 MET A CA 1
ATOM 2384 C C . MET A 1 304 ? 7.551 -12.704 -3.376 1.00 75.00 304 MET A C 1
ATOM 2386 O O . MET A 1 304 ? 8.518 -11.998 -3.122 1.00 75.00 304 MET A O 1
ATOM 2390 N N . LYS A 1 305 ? 7.064 -12.809 -4.616 1.00 79.88 305 LYS A N 1
ATOM 2391 C CA . LYS A 1 305 ? 7.504 -12.054 -5.785 1.00 79.88 305 LYS A CA 1
ATOM 2392 C C . LYS A 1 305 ? 7.282 -10.537 -5.663 1.00 79.88 305 LYS A C 1
ATOM 2394 O O . LYS A 1 305 ? 8.205 -9.794 -5.973 1.00 79.88 305 LYS A O 1
ATOM 2399 N N . GLU A 1 306 ? 6.129 -10.074 -5.186 1.00 76.56 306 GLU A N 1
ATOM 2400 C CA . GLU A 1 306 ? 5.862 -8.653 -4.897 1.00 76.56 306 GLU A CA 1
ATOM 2401 C C . GLU A 1 306 ? 6.719 -8.135 -3.740 1.00 76.56 306 GLU A C 1
ATOM 2403 O O . GLU A 1 306 ? 7.216 -7.012 -3.801 1.00 76.56 306 GLU A O 1
ATOM 2408 N N . THR A 1 307 ? 6.953 -8.954 -2.708 1.00 80.12 307 THR A N 1
ATOM 2409 C CA . THR A 1 307 ? 7.918 -8.625 -1.645 1.00 80.12 307 THR A CA 1
ATOM 2410 C C . THR A 1 307 ? 9.310 -8.408 -2.231 1.00 80.12 307 THR A C 1
ATOM 2412 O O . THR A 1 307 ? 9.935 -7.387 -1.961 1.00 80.12 307 THR A O 1
ATOM 2415 N N . ILE A 1 308 ? 9.771 -9.319 -3.095 1.00 90.44 308 ILE A N 1
ATOM 2416 C CA . ILE A 1 308 ? 11.068 -9.198 -3.774 1.00 90.44 308 ILE A CA 1
ATOM 2417 C C . ILE A 1 308 ? 11.102 -7.959 -4.683 1.00 90.44 308 ILE A C 1
ATOM 2419 O O . ILE A 1 308 ? 12.111 -7.261 -4.711 1.00 90.44 308 ILE A O 1
ATOM 2423 N N . GLN A 1 309 ? 10.021 -7.645 -5.406 1.00 91.38 309 GLN A N 1
ATOM 2424 C CA . GLN A 1 309 ? 9.945 -6.424 -6.220 1.00 91.38 309 GLN A CA 1
ATOM 2425 C C . GLN A 1 309 ? 10.106 -5.167 -5.365 1.00 91.38 309 GLN A C 1
ATOM 2427 O O . GLN A 1 309 ? 10.953 -4.335 -5.679 1.00 91.38 309 GLN A O 1
ATOM 2432 N N . ARG A 1 310 ? 9.352 -5.061 -4.264 1.00 84.44 310 ARG A N 1
ATOM 2433 C CA . ARG A 1 310 ? 9.442 -3.927 -3.333 1.00 84.44 310 ARG A CA 1
ATOM 2434 C C . ARG A 1 310 ? 10.825 -3.803 -2.710 1.00 84.44 310 ARG A C 1
ATOM 2436 O O . ARG A 1 310 ? 11.366 -2.706 -2.682 1.00 84.44 310 ARG A O 1
ATOM 2443 N N . LEU A 1 311 ? 11.411 -4.920 -2.286 1.00 88.88 311 LEU A N 1
ATOM 2444 C CA . LEU A 1 311 ? 12.763 -4.970 -1.734 1.00 88.88 311 LEU A CA 1
ATOM 2445 C C . LEU A 1 311 ? 13.798 -4.420 -2.726 1.00 88.88 311 LEU A C 1
ATOM 2447 O O . LEU A 1 311 ? 14.642 -3.608 -2.360 1.00 88.88 311 LEU A O 1
ATOM 2451 N N . ILE A 1 312 ? 13.717 -4.832 -3.995 1.00 96.31 312 ILE A N 1
ATOM 2452 C CA . ILE A 1 312 ? 14.620 -4.338 -5.040 1.00 96.31 312 ILE A CA 1
ATOM 2453 C C . ILE A 1 312 ? 14.376 -2.850 -5.312 1.00 96.31 312 ILE A C 1
ATOM 2455 O O . ILE A 1 312 ? 15.337 -2.088 -5.386 1.00 96.31 312 ILE A O 1
ATOM 2459 N N . ASP A 1 313 ? 13.120 -2.427 -5.471 1.00 92.00 313 ASP A N 1
ATOM 2460 C CA . ASP A 1 313 ? 12.802 -1.028 -5.764 1.00 92.00 313 ASP A CA 1
ATOM 2461 C C . ASP A 1 313 ? 13.235 -0.093 -4.627 1.00 92.00 313 ASP A C 1
ATOM 2463 O O . ASP A 1 313 ? 13.831 0.946 -4.914 1.00 92.00 313 ASP A O 1
ATOM 2467 N N . GLN A 1 314 ? 13.033 -0.496 -3.369 1.00 83.94 314 GLN A N 1
ATOM 2468 C CA . GLN A 1 314 ? 13.482 0.241 -2.189 1.00 83.94 314 GLN A CA 1
ATOM 2469 C C . GLN A 1 314 ? 15.010 0.296 -2.099 1.00 83.94 314 GLN A C 1
ATOM 2471 O O . GLN A 1 314 ? 15.573 1.366 -1.873 1.00 83.94 314 GLN A O 1
ATOM 2476 N N . PHE A 1 315 ? 15.700 -0.823 -2.353 1.00 94.00 315 PHE A N 1
ATOM 2477 C CA . PHE A 1 315 ? 17.161 -0.831 -2.406 1.00 94.00 315 PHE A CA 1
ATOM 2478 C C . PHE A 1 315 ? 17.691 0.171 -3.436 1.00 94.00 315 PHE A C 1
ATOM 2480 O O . PHE A 1 315 ? 18.657 0.878 -3.160 1.00 94.00 315 PHE A O 1
ATOM 2487 N N . ILE A 1 316 ? 17.075 0.243 -4.622 1.00 93.88 316 ILE A N 1
ATOM 2488 C CA . ILE A 1 316 ? 17.484 1.174 -5.682 1.00 93.88 316 ILE A CA 1
ATOM 2489 C C . ILE A 1 316 ? 17.323 2.625 -5.219 1.00 93.88 316 ILE A C 1
ATOM 2491 O O . ILE A 1 316 ? 18.246 3.417 -5.408 1.00 93.88 316 ILE A O 1
ATOM 2495 N N . ASP A 1 317 ? 16.193 2.968 -4.595 1.00 88.44 317 ASP A N 1
ATOM 2496 C CA . ASP A 1 317 ? 15.953 4.321 -4.078 1.00 88.44 317 ASP A CA 1
ATOM 2497 C C . ASP A 1 317 ? 16.982 4.711 -3.010 1.00 88.44 317 ASP A C 1
ATOM 2499 O O . ASP A 1 317 ? 17.583 5.788 -3.079 1.00 88.44 317 ASP A O 1
ATOM 2503 N N . ASP A 1 318 ? 17.257 3.808 -2.070 1.00 80.62 318 ASP A N 1
ATOM 2504 C CA . ASP A 1 318 ? 18.250 4.024 -1.019 1.00 80.62 318 ASP A CA 1
ATOM 2505 C C . ASP A 1 318 ? 19.672 4.119 -1.579 1.00 80.62 318 ASP A C 1
ATOM 2507 O O . ASP A 1 318 ? 20.478 4.932 -1.117 1.00 80.62 318 ASP A O 1
ATOM 2511 N N . TYR A 1 319 ? 19.997 3.307 -2.588 1.00 90.44 319 TYR A N 1
ATOM 2512 C CA . TYR A 1 319 ? 21.291 3.343 -3.262 1.00 90.44 319 TYR A CA 1
ATOM 2513 C C . TYR A 1 319 ? 21.498 4.677 -3.978 1.00 90.44 319 TYR A C 1
ATOM 2515 O O . TYR A 1 319 ? 22.530 5.324 -3.791 1.00 90.44 319 TYR A O 1
ATOM 2523 N N . CYS A 1 320 ? 20.497 5.125 -4.740 1.00 89.94 320 CYS A N 1
ATOM 2524 C CA . CYS A 1 320 ? 20.489 6.430 -5.395 1.00 89.94 320 CYS A CA 1
ATOM 2525 C C . CYS A 1 320 ? 20.677 7.562 -4.382 1.00 89.94 320 CYS A C 1
ATOM 2527 O O . CYS A 1 320 ? 21.560 8.400 -4.562 1.00 89.94 320 CYS A O 1
ATOM 2529 N N . ARG A 1 321 ? 19.929 7.538 -3.271 1.00 88.50 321 ARG A N 1
ATOM 2530 C CA . ARG A 1 321 ? 20.047 8.533 -2.196 1.00 88.50 321 ARG A CA 1
ATOM 2531 C C . ARG A 1 321 ? 21.457 8.577 -1.604 1.00 88.50 321 ARG A C 1
ATOM 2533 O O . ARG A 1 321 ? 22.014 9.658 -1.446 1.00 88.50 321 ARG A O 1
ATOM 2540 N N . LYS A 1 322 ? 22.058 7.416 -1.318 1.00 86.81 322 LYS A N 1
ATOM 2541 C CA . LYS A 1 322 ? 23.416 7.312 -0.747 1.00 86.81 322 LYS A CA 1
ATOM 2542 C C . LYS A 1 322 ? 24.506 7.798 -1.702 1.00 86.81 322 LYS A C 1
ATOM 2544 O O . LYS A 1 322 ? 25.482 8.385 -1.246 1.00 86.81 322 LYS A O 1
ATOM 2549 N N . GLN A 1 323 ? 24.353 7.554 -3.002 1.00 90.31 323 GLN A N 1
ATOM 2550 C CA . GLN A 1 323 ? 25.322 7.974 -4.022 1.00 90.31 323 GLN A CA 1
ATOM 2551 C C . GLN A 1 323 ? 25.074 9.399 -4.551 1.00 90.31 323 GLN A C 1
ATOM 2553 O O . GLN A 1 323 ? 25.884 9.912 -5.321 1.00 90.31 323 GLN A O 1
ATOM 2558 N N . GLY A 1 324 ? 23.960 10.038 -4.170 1.00 91.38 324 GLY A N 1
ATOM 2559 C CA . GLY A 1 324 ? 23.534 11.322 -4.733 1.00 91.38 324 GLY A CA 1
ATOM 2560 C C . GLY A 1 324 ? 23.151 11.228 -6.214 1.00 91.38 324 GLY A C 1
ATOM 2561 O O . GLY A 1 324 ? 23.372 12.170 -6.971 1.00 91.38 324 GLY A O 1
ATOM 2562 N N . TRP A 1 325 ? 22.644 10.074 -6.654 1.00 90.50 325 TRP A N 1
ATOM 2563 C CA . TRP A 1 325 ? 22.229 9.834 -8.036 1.00 90.50 325 TRP A CA 1
ATOM 2564 C C . TRP A 1 325 ? 20.726 10.030 -8.203 1.00 90.50 325 TRP A C 1
ATOM 2566 O O . TRP A 1 325 ? 19.938 9.639 -7.344 1.00 90.50 325 TRP A O 1
ATOM 2576 N N . GLU A 1 326 ? 20.316 10.538 -9.362 1.00 91.44 326 GLU A N 1
ATOM 2577 C CA . GLU A 1 326 ? 18.923 10.443 -9.795 1.00 91.44 326 GLU A CA 1
ATOM 2578 C C . GLU A 1 326 ? 18.587 8.998 -10.184 1.00 91.44 326 GLU A C 1
ATOM 2580 O O . GLU A 1 326 ? 19.409 8.273 -10.758 1.00 91.44 326 GLU A O 1
ATOM 2585 N N . ARG A 1 327 ? 17.359 8.564 -9.886 1.00 93.31 327 ARG A N 1
ATOM 2586 C CA . ARG A 1 327 ? 16.885 7.239 -10.285 1.00 93.31 327 ARG A CA 1
ATOM 2587 C C . ARG A 1 327 ? 16.691 7.203 -11.799 1.00 93.31 327 ARG A C 1
ATOM 2589 O O . ARG A 1 327 ? 15.877 7.940 -12.333 1.00 93.31 327 ARG A O 1
ATOM 2596 N N . ILE A 1 328 ? 17.395 6.297 -12.479 1.00 96.06 328 ILE A N 1
ATOM 2597 C CA . ILE A 1 328 ? 17.335 6.125 -13.946 1.00 96.06 328 ILE A CA 1
ATOM 2598 C C . ILE A 1 328 ? 16.583 4.861 -14.394 1.00 96.06 328 ILE A C 1
ATOM 2600 O O . ILE A 1 328 ? 16.563 4.529 -15.586 1.00 96.06 328 ILE A O 1
ATOM 2604 N N . TRP A 1 329 ? 15.973 4.138 -13.450 1.00 97.00 329 TRP A N 1
ATOM 2605 C CA . TRP A 1 329 ? 15.238 2.895 -13.692 1.00 97.00 329 TRP A CA 1
ATOM 2606 C C . TRP A 1 329 ? 13.747 3.056 -13.385 1.00 97.00 329 TRP A C 1
ATOM 2608 O O . TRP A 1 329 ? 13.368 3.632 -12.366 1.00 97.00 329 TRP A O 1
ATOM 2618 N N . GLN A 1 330 ? 12.902 2.488 -14.245 1.00 95.44 330 GLN A N 1
ATOM 2619 C CA . GLN A 1 330 ? 11.485 2.252 -13.947 1.00 95.44 330 GLN A CA 1
ATOM 2620 C C . GLN A 1 330 ? 11.345 1.160 -12.858 1.00 95.44 330 GLN A C 1
ATOM 2622 O O . GLN A 1 330 ? 12.338 0.497 -12.543 1.00 95.44 330 GLN A O 1
ATOM 2627 N N . PRO A 1 331 ? 10.134 0.930 -12.308 1.00 93.38 331 PRO A N 1
ATOM 2628 C CA . PRO A 1 331 ? 9.890 -0.185 -11.391 1.00 93.38 331 PRO A CA 1
ATOM 2629 C C . PRO A 1 331 ? 10.354 -1.534 -11.953 1.00 93.38 331 PRO A C 1
ATOM 2631 O O . PRO A 1 331 ? 10.176 -1.813 -13.148 1.00 93.38 331 PRO A O 1
ATOM 2634 N N . VAL A 1 332 ? 10.960 -2.352 -11.092 1.00 96.75 332 VAL A N 1
ATOM 2635 C CA . VAL A 1 332 ? 11.592 -3.624 -11.463 1.00 96.75 332 VAL A CA 1
ATOM 2636 C C . VAL A 1 332 ? 10.578 -4.683 -11.913 1.00 96.75 332 VAL A C 1
ATOM 2638 O O . VAL A 1 332 ? 9.477 -4.817 -11.376 1.00 96.75 332 VAL A O 1
ATOM 2641 N N . LEU A 1 333 ? 10.980 -5.519 -12.873 1.00 96.56 333 LEU A N 1
ATOM 2642 C CA . LEU A 1 333 ? 10.268 -6.763 -13.174 1.00 96.56 333 LEU A CA 1
ATOM 2643 C C . LEU A 1 333 ? 10.990 -7.937 -12.524 1.00 96.56 333 LEU A C 1
ATOM 2645 O O . LEU A 1 333 ? 12.187 -8.101 -12.743 1.00 96.56 333 LEU A O 1
ATOM 2649 N N . VAL A 1 334 ? 10.269 -8.779 -11.789 1.00 97.00 334 VAL A N 1
ATOM 2650 C CA . VAL A 1 334 ? 10.806 -10.013 -11.196 1.00 97.00 334 VAL A CA 1
ATOM 2651 C C . VAL A 1 334 ? 10.159 -11.218 -11.868 1.00 97.00 334 VAL A C 1
ATOM 2653 O O . VAL A 1 334 ? 8.992 -11.179 -12.253 1.00 97.00 334 VAL A O 1
ATOM 2656 N N . GLY A 1 335 ? 10.930 -12.283 -12.040 1.00 96.50 335 GLY A N 1
ATOM 2657 C CA . GLY A 1 335 ? 10.479 -13.586 -12.497 1.00 96.50 335 GLY A CA 1
ATOM 2658 C C . GLY A 1 335 ? 11.175 -14.683 -11.702 1.00 96.50 335 GLY A C 1
ATOM 2659 O O . GLY A 1 335 ? 12.367 -14.581 -11.407 1.00 96.50 335 GLY A O 1
ATOM 2660 N N . ILE A 1 336 ? 10.444 -15.740 -11.374 1.00 97.56 336 ILE A N 1
ATOM 2661 C CA . ILE A 1 336 ? 10.939 -16.873 -10.595 1.00 97.56 336 ILE A CA 1
ATOM 2662 C C . ILE A 1 336 ? 10.984 -18.110 -11.489 1.00 97.56 336 ILE A C 1
ATOM 2664 O O . ILE A 1 336 ? 9.961 -18.534 -12.016 1.00 97.56 336 ILE A O 1
ATOM 2668 N N . ALA A 1 337 ? 12.158 -18.714 -11.657 1.00 97.38 337 ALA A N 1
ATOM 2669 C CA . ALA A 1 337 ? 12.296 -19.991 -12.355 1.00 97.38 337 ALA A CA 1
ATOM 2670 C C . ALA A 1 337 ? 12.468 -21.152 -11.371 1.00 97.38 337 ALA A C 1
ATOM 2672 O O . ALA A 1 337 ? 13.134 -21.012 -10.343 1.00 97.38 337 ALA A O 1
ATOM 2673 N N . ASP A 1 338 ? 11.936 -22.319 -11.733 1.00 97.00 338 ASP A N 1
ATOM 2674 C CA . ASP A 1 338 ? 12.292 -23.587 -11.094 1.00 97.00 338 ASP A CA 1
ATOM 2675 C C . ASP A 1 338 ? 13.761 -23.910 -11.404 1.00 97.00 338 ASP A C 1
ATOM 2677 O O . ASP A 1 338 ? 14.158 -23.954 -12.570 1.00 97.00 338 ASP A O 1
ATOM 2681 N N . ALA A 1 339 ? 14.582 -24.157 -10.381 1.00 97.44 339 ALA A N 1
ATOM 2682 C CA . ALA A 1 339 ? 15.983 -24.527 -10.572 1.00 97.44 339 ALA A CA 1
ATOM 2683 C C . ALA A 1 339 ? 16.150 -25.852 -11.345 1.00 97.44 339 ALA A C 1
ATOM 2685 O O . ALA A 1 339 ? 17.222 -26.105 -11.896 1.00 97.44 339 ALA A O 1
ATOM 2686 N N . ALA A 1 340 ? 15.123 -26.703 -11.386 1.00 96.81 340 ALA A N 1
ATOM 2687 C CA . ALA A 1 340 ? 15.086 -27.945 -12.153 1.00 96.81 340 ALA A CA 1
ATOM 2688 C C . ALA A 1 340 ? 14.447 -27.791 -13.549 1.00 96.81 340 ALA A C 1
ATOM 2690 O O . ALA A 1 340 ? 14.271 -28.795 -14.246 1.00 96.81 340 ALA A O 1
ATOM 2691 N N . ASP A 1 341 ? 14.111 -26.568 -13.986 1.00 97.00 341 ASP A N 1
ATOM 2692 C CA . ASP A 1 341 ? 13.475 -26.351 -15.287 1.00 97.00 341 ASP A CA 1
ATOM 2693 C C . ASP A 1 341 ? 14.332 -26.943 -16.431 1.00 97.00 341 ASP A C 1
ATOM 2695 O O . ASP A 1 341 ? 15.540 -26.674 -16.530 1.00 97.00 341 ASP A O 1
ATOM 2699 N N . PRO A 1 342 ? 13.736 -27.732 -17.350 1.00 95.88 342 PRO A N 1
ATOM 2700 C CA . PRO A 1 342 ? 14.464 -28.389 -18.437 1.00 95.88 342 PRO A CA 1
ATOM 2701 C C . PRO A 1 342 ? 15.084 -27.405 -19.445 1.00 95.88 342 PRO A C 1
ATOM 2703 O O . PRO A 1 342 ? 15.836 -27.813 -20.334 1.00 95.88 342 PRO A O 1
ATOM 2706 N N . GLY A 1 343 ? 14.766 -26.116 -19.349 1.00 95.75 343 GLY A N 1
ATOM 2707 C CA . GLY A 1 343 ? 15.409 -25.015 -20.044 1.00 95.75 343 GLY A CA 1
ATOM 2708 C C . GLY A 1 343 ? 16.874 -24.831 -19.658 1.00 95.75 343 GLY A C 1
ATOM 2709 O O . GLY A 1 343 ? 17.673 -24.557 -20.553 1.00 95.75 343 GLY A O 1
ATOM 2710 N N . PHE A 1 344 ? 17.26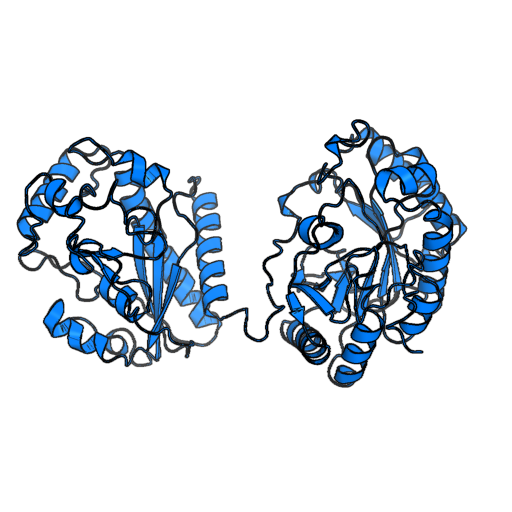2 -25.051 -18.395 1.00 97.06 344 PHE A N 1
ATOM 2711 C CA . PHE A 1 344 ? 18.647 -24.846 -17.945 1.00 97.06 344 PHE A CA 1
ATOM 2712 C C . PHE A 1 344 ? 19.645 -25.780 -18.654 1.00 97.06 344 PHE A C 1
ATOM 2714 O O . PHE A 1 344 ? 20.566 -25.269 -19.296 1.00 97.06 344 PHE A O 1
ATOM 2721 N N . PRO A 1 345 ? 19.450 -27.117 -18.697 1.00 96.88 345 PRO A N 1
ATOM 2722 C CA . PRO A 1 345 ? 20.340 -28.001 -19.455 1.00 96.88 345 PRO A CA 1
ATOM 2723 C C . PRO A 1 345 ? 20.400 -27.690 -20.957 1.00 96.88 345 PRO A C 1
ATOM 2725 O O . PRO A 1 345 ? 21.429 -27.909 -21.599 1.00 96.88 345 PRO A O 1
ATOM 2728 N N . LYS A 1 346 ? 19.325 -27.145 -21.548 1.00 96.81 346 LYS A N 1
ATOM 2729 C CA . LYS A 1 346 ? 19.318 -26.745 -22.968 1.00 96.81 346 LYS A CA 1
ATOM 2730 C C . LYS A 1 346 ? 20.263 -25.575 -23.245 1.00 96.81 346 LYS A C 1
ATOM 2732 O O . LYS A 1 346 ? 20.761 -25.466 -24.368 1.00 96.81 346 LYS A O 1
ATOM 2737 N N . LEU A 1 347 ? 20.563 -24.735 -22.249 1.00 95.81 347 LEU A N 1
ATOM 2738 C CA . LEU A 1 347 ? 21.494 -23.613 -22.407 1.00 95.81 347 LEU A CA 1
ATOM 2739 C C . LEU A 1 347 ? 22.923 -24.070 -22.703 1.00 95.81 347 LEU A C 1
ATOM 2741 O O . LEU A 1 347 ? 23.650 -23.331 -23.365 1.00 95.81 347 LEU A O 1
ATOM 2745 N N . ARG A 1 348 ? 23.291 -25.311 -22.355 1.00 95.44 348 ARG A N 1
ATOM 2746 C CA . ARG A 1 348 ? 24.581 -25.887 -22.760 1.00 95.44 348 ARG A CA 1
ATOM 2747 C C . ARG A 1 348 ? 24.738 -26.023 -24.273 1.00 95.44 348 ARG A C 1
ATOM 2749 O O . ARG A 1 348 ? 25.823 -25.876 -24.818 1.00 95.44 348 ARG A O 1
ATOM 2756 N N . LYS A 1 349 ? 23.629 -26.243 -24.980 1.00 93.88 349 LYS A N 1
ATOM 2757 C CA . LYS A 1 349 ? 23.608 -26.324 -26.448 1.00 93.88 349 LYS A CA 1
ATOM 2758 C C . LYS A 1 349 ? 23.396 -24.958 -27.099 1.00 93.88 349 LYS A C 1
ATOM 2760 O O . LYS A 1 349 ? 23.973 -24.678 -28.142 1.00 93.88 349 LYS A O 1
ATOM 2765 N N . LEU A 1 350 ? 22.546 -24.122 -26.499 1.00 90.69 350 LEU A N 1
ATOM 2766 C CA . LEU A 1 350 ? 22.124 -22.840 -27.080 1.00 90.69 350 LEU A CA 1
ATOM 2767 C C . LEU A 1 350 ? 23.102 -21.691 -26.806 1.00 90.69 350 LEU A C 1
ATOM 2769 O O . LEU A 1 350 ? 23.202 -20.764 -27.608 1.00 90.69 350 LEU A O 1
ATOM 2773 N N . VAL A 1 351 ? 23.797 -21.730 -25.667 1.00 91.19 351 VAL A N 1
ATOM 2774 C CA . VAL A 1 351 ? 24.701 -20.668 -25.221 1.00 91.19 351 VAL A CA 1
ATOM 2775 C C . VAL A 1 351 ? 26.140 -21.151 -25.249 1.00 91.19 351 VAL A C 1
ATOM 2777 O O . VAL A 1 351 ? 26.898 -20.658 -26.074 1.00 91.19 351 VAL A O 1
ATOM 2780 N N . ILE A 1 352 ? 26.545 -22.070 -24.376 1.00 91.06 352 ILE A N 1
ATOM 2781 C CA . ILE A 1 352 ? 27.927 -22.571 -24.297 1.00 91.06 352 ILE A CA 1
ATOM 2782 C C . ILE A 1 352 ? 27.952 -23.913 -23.564 1.00 91.06 352 ILE A C 1
ATOM 2784 O O . ILE A 1 352 ? 27.207 -24.065 -22.605 1.00 91.06 352 ILE A O 1
ATOM 2788 N N . GLU A 1 353 ? 28.782 -24.866 -23.996 1.00 91.06 353 GLU A N 1
ATOM 2789 C CA . GLU A 1 353 ? 28.761 -26.264 -23.527 1.00 91.06 353 GLU A CA 1
ATOM 2790 C C . GLU A 1 353 ? 28.853 -26.416 -22.000 1.00 91.06 353 GLU A C 1
ATOM 2792 O O . GLU A 1 353 ? 28.175 -27.263 -21.422 1.00 91.06 353 GLU A O 1
ATOM 2797 N N . ASP A 1 354 ? 29.621 -25.553 -21.339 1.00 91.00 354 ASP A N 1
ATOM 2798 C CA . ASP A 1 354 ? 29.848 -25.537 -19.893 1.00 91.00 354 ASP A CA 1
ATOM 2799 C C . ASP A 1 354 ? 29.001 -24.484 -19.149 1.00 91.00 354 ASP A C 1
ATOM 2801 O O . ASP A 1 354 ? 29.384 -24.023 -18.063 1.00 91.00 354 ASP A O 1
ATOM 2805 N N . HIS A 1 355 ? 27.853 -24.095 -19.722 1.00 95.44 355 HIS A N 1
ATOM 2806 C CA . HIS A 1 355 ? 26.876 -23.223 -19.063 1.00 95.44 355 HIS A CA 1
ATOM 2807 C C . HIS A 1 355 ? 26.489 -23.810 -17.695 1.00 95.44 355 HIS A C 1
ATOM 2809 O O . HIS A 1 355 ? 26.138 -24.994 -17.587 1.00 95.44 355 HIS A O 1
ATOM 2815 N N . GLN A 1 356 ? 26.627 -22.977 -16.662 1.00 96.62 356 GLN A N 1
ATOM 2816 C CA . GLN A 1 356 ? 26.452 -23.323 -15.260 1.00 96.62 356 GLN A CA 1
ATOM 2817 C C . GLN A 1 356 ? 24.973 -23.577 -14.968 1.00 96.62 356 GLN A C 1
ATOM 2819 O O . GLN A 1 356 ? 24.117 -22.725 -15.209 1.00 96.62 356 GLN A O 1
ATOM 2824 N N . LEU A 1 357 ? 24.678 -24.744 -14.407 1.00 97.81 357 LEU A N 1
ATOM 2825 C CA . LEU A 1 357 ? 23.339 -25.086 -13.939 1.00 97.81 357 LEU A CA 1
ATOM 2826 C C . LEU A 1 357 ? 23.069 -24.458 -12.562 1.00 97.81 357 LEU A C 1
ATOM 2828 O O . LEU A 1 357 ? 24.012 -24.247 -11.798 1.00 97.81 357 LEU A O 1
ATOM 2832 N N . PRO A 1 358 ? 21.799 -24.211 -12.187 1.00 98.00 358 PRO A N 1
ATOM 2833 C CA . PRO A 1 358 ? 21.464 -23.698 -10.858 1.00 98.00 358 PRO A CA 1
ATOM 2834 C C . PRO A 1 358 ? 22.083 -24.524 -9.721 1.00 98.00 358 PRO A C 1
ATOM 2836 O O . PRO A 1 358 ? 22.682 -23.958 -8.812 1.00 98.00 358 PRO A O 1
ATOM 2839 N N . GLN A 1 359 ? 22.046 -25.858 -9.820 1.00 97.88 359 GLN A N 1
ATOM 2840 C CA . GLN A 1 359 ? 22.616 -26.767 -8.816 1.00 97.88 359 GLN A CA 1
ATOM 2841 C C . GLN A 1 359 ? 24.154 -26.752 -8.778 1.00 97.88 359 GLN A C 1
ATOM 2843 O O . GLN A 1 359 ? 24.751 -27.148 -7.783 1.00 97.88 359 GLN A O 1
ATOM 2848 N N . GLU A 1 360 ? 24.814 -26.284 -9.840 1.00 97.19 360 GLU A N 1
ATOM 2849 C CA . GLU A 1 360 ? 26.269 -26.077 -9.862 1.00 97.19 360 GLU A CA 1
ATOM 2850 C C . GLU A 1 360 ? 26.663 -24.718 -9.270 1.00 97.19 360 GLU A C 1
ATOM 2852 O O . GLU A 1 360 ? 27.807 -24.536 -8.859 1.00 97.19 360 GLU A O 1
ATOM 2857 N N . ALA A 1 361 ? 25.744 -23.747 -9.248 1.00 96.12 361 ALA A N 1
ATOM 2858 C CA . ALA A 1 361 ? 25.921 -22.489 -8.525 1.00 96.12 361 ALA A CA 1
ATOM 2859 C C . ALA A 1 361 ? 25.626 -22.654 -7.026 1.00 96.12 361 ALA A C 1
ATOM 2861 O O . ALA A 1 361 ? 26.322 -22.074 -6.198 1.00 96.12 361 ALA A O 1
ATOM 2862 N N . LEU A 1 362 ? 24.614 -23.457 -6.688 1.00 97.94 362 LEU A N 1
ATOM 2863 C CA . LEU A 1 362 ? 24.206 -23.764 -5.323 1.00 97.94 362 LEU A CA 1
ATOM 2864 C C . LEU A 1 362 ? 23.637 -25.195 -5.270 1.00 97.94 362 LEU A C 1
ATOM 2866 O O . LEU A 1 362 ? 22.541 -25.412 -5.784 1.00 97.94 362 LEU A O 1
ATOM 2870 N N . PRO A 1 363 ? 24.309 -26.177 -4.637 1.00 97.94 363 PRO A N 1
ATOM 2871 C CA . PRO A 1 363 ? 23.841 -27.569 -4.613 1.00 97.94 363 PRO A CA 1
ATOM 2872 C C . PRO A 1 363 ? 22.412 -27.760 -4.081 1.00 97.94 363 PRO A C 1
ATOM 2874 O O . PRO A 1 363 ? 21.697 -28.656 -4.526 1.00 97.94 363 PRO A O 1
ATOM 2877 N N . SER A 1 364 ? 21.980 -26.899 -3.156 1.00 97.38 364 SER A N 1
ATOM 2878 C CA . SER A 1 364 ? 20.649 -26.894 -2.538 1.00 97.38 364 SER A CA 1
ATOM 2879 C C . SER A 1 364 ? 19.582 -26.131 -3.345 1.00 97.38 364 SER A C 1
ATOM 2881 O O . SER A 1 364 ? 18.447 -26.010 -2.881 1.00 97.38 364 SER A O 1
ATOM 2883 N N . ALA A 1 365 ? 19.910 -25.628 -4.544 1.00 98.00 365 ALA A N 1
ATOM 2884 C CA . ALA A 1 365 ? 19.042 -24.764 -5.342 1.00 98.00 365 ALA A CA 1
ATOM 2885 C C . ALA A 1 365 ? 17.641 -25.354 -5.580 1.00 98.00 365 ALA A C 1
ATOM 2887 O O . ALA A 1 365 ? 17.487 -26.472 -6.084 1.00 98.00 365 ALA A O 1
ATOM 2888 N N . LYS A 1 366 ? 16.620 -24.547 -5.277 1.00 97.00 366 LYS A N 1
ATOM 2889 C CA . LYS A 1 366 ? 15.201 -24.817 -5.545 1.00 97.00 366 LYS A CA 1
ATOM 2890 C C . LYS A 1 366 ? 14.620 -23.849 -6.559 1.00 97.00 366 LYS A C 1
ATOM 2892 O O . LYS A 1 366 ? 13.888 -24.278 -7.445 1.00 97.00 366 LYS A O 1
ATOM 2897 N N . THR A 1 367 ? 14.972 -22.572 -6.470 1.00 98.12 367 THR A N 1
ATOM 2898 C CA . THR A 1 367 ? 14.485 -21.554 -7.401 1.00 98.12 367 THR A CA 1
ATOM 2899 C C . THR A 1 367 ? 15.593 -20.593 -7.824 1.00 98.12 367 THR A C 1
ATOM 2901 O O . THR A 1 367 ? 16.665 -20.517 -7.217 1.00 98.12 367 THR A O 1
ATOM 2904 N N . VAL A 1 368 ? 15.346 -19.878 -8.919 1.00 98.44 368 VAL A N 1
ATOM 2905 C CA . VAL A 1 368 ? 16.199 -18.797 -9.415 1.00 98.44 368 VAL A CA 1
ATOM 2906 C C . VAL A 1 368 ? 15.362 -17.527 -9.477 1.00 98.44 368 VAL A C 1
ATOM 2908 O O . VAL A 1 368 ? 14.383 -17.467 -10.222 1.00 98.44 368 VAL A O 1
ATOM 2911 N N . ILE A 1 369 ? 15.763 -16.510 -8.716 1.00 98.19 369 ILE A N 1
ATOM 2912 C CA . ILE A 1 369 ? 15.151 -15.181 -8.752 1.00 98.19 369 ILE A CA 1
ATOM 2913 C C . ILE A 1 369 ? 15.841 -14.410 -9.871 1.00 98.19 369 ILE A C 1
ATOM 2915 O O . ILE A 1 369 ? 17.032 -14.117 -9.779 1.00 98.19 369 ILE A O 1
ATOM 2919 N N . SER A 1 370 ? 15.115 -14.091 -10.938 1.00 98.19 370 SER A N 1
ATOM 2920 C CA . SER A 1 370 ? 15.590 -13.242 -12.029 1.00 98.19 370 SER A CA 1
ATOM 2921 C C . SER A 1 370 ? 14.863 -11.909 -12.000 1.00 98.19 370 SER A C 1
ATOM 2923 O O . SER A 1 370 ? 13.656 -11.864 -11.790 1.00 98.19 370 SER A O 1
ATOM 2925 N N . TYR A 1 371 ? 15.580 -10.818 -12.240 1.00 98.12 371 TYR A N 1
ATOM 2926 C CA . TYR A 1 371 ? 14.973 -9.498 -12.309 1.00 98.12 371 TYR A CA 1
ATOM 2927 C C . TYR A 1 371 ? 15.506 -8.691 -13.492 1.00 98.12 371 TYR A C 1
ATOM 2929 O O . TYR A 1 371 ? 16.637 -8.882 -13.950 1.00 98.12 371 TYR A O 1
ATOM 2937 N N . PHE A 1 372 ? 14.665 -7.807 -14.021 1.00 98.12 372 PHE A N 1
ATOM 2938 C CA . PHE A 1 372 ? 14.977 -6.882 -15.102 1.00 98.12 372 PHE A CA 1
ATOM 2939 C C . PHE A 1 372 ? 14.788 -5.448 -14.614 1.00 98.12 372 PHE A C 1
ATOM 2941 O O . PHE A 1 372 ? 13.724 -5.103 -14.106 1.00 98.12 372 PHE A O 1
ATOM 2948 N N . LEU A 1 373 ? 15.826 -4.635 -14.802 1.00 97.94 373 LEU A N 1
ATOM 2949 C CA . LEU A 1 373 ? 15.890 -3.213 -14.481 1.00 97.94 373 LEU A CA 1
ATOM 2950 C C . LEU A 1 373 ? 15.652 -2.394 -15.763 1.00 97.94 373 LEU A C 1
ATOM 2952 O O . LEU A 1 373 ? 16.615 -2.110 -16.489 1.00 97.94 373 LEU A O 1
ATOM 2956 N N . PRO A 1 374 ? 14.390 -2.070 -16.100 1.00 97.44 374 PRO A N 1
ATOM 2957 C CA . PRO A 1 374 ? 14.055 -1.214 -17.236 1.00 97.44 374 PRO A CA 1
ATOM 2958 C C . PRO A 1 374 ? 14.592 0.205 -17.041 1.00 97.44 374 PRO A C 1
ATOM 2960 O O . PRO A 1 374 ? 14.382 0.810 -15.994 1.00 97.44 374 PRO A O 1
ATOM 2963 N N . PHE A 1 375 ? 15.234 0.776 -18.059 1.00 97.62 375 PHE A N 1
ATOM 2964 C CA . PHE A 1 375 ? 15.636 2.186 -18.020 1.00 97.62 375 PHE A CA 1
ATOM 2965 C C . PHE A 1 375 ? 14.429 3.112 -18.171 1.00 97.62 375 PHE A C 1
ATOM 2967 O O . PHE A 1 375 ? 13.444 2.761 -18.832 1.00 97.62 375 PHE A O 1
ATOM 2974 N N . LEU A 1 376 ? 14.516 4.318 -17.609 1.00 96.31 376 LEU A N 1
ATOM 2975 C CA . LEU A 1 376 ? 13.529 5.361 -17.863 1.00 96.31 376 LEU A CA 1
ATOM 2976 C C . LEU A 1 376 ? 13.469 5.716 -19.368 1.00 96.31 376 LEU A C 1
ATOM 2978 O O . LEU A 1 376 ? 14.481 5.615 -20.083 1.00 96.31 376 LEU A O 1
ATOM 2982 N N . PRO A 1 377 ? 12.288 6.092 -19.901 1.00 95.94 377 PRO A N 1
ATOM 2983 C CA . PRO A 1 377 ? 12.119 6.367 -21.325 1.00 95.94 377 PRO A CA 1
ATOM 2984 C C . PRO A 1 377 ? 13.092 7.411 -21.891 1.00 95.94 377 PRO A C 1
ATOM 2986 O O . PRO A 1 377 ? 13.538 7.273 -23.026 1.00 95.94 377 PRO A O 1
ATOM 2989 N N . GLU A 1 378 ? 13.442 8.436 -21.126 1.00 96.38 378 GLU A N 1
ATOM 2990 C CA . GLU A 1 378 ? 14.375 9.507 -21.480 1.00 96.38 378 GLU A CA 1
ATOM 2991 C C . GLU A 1 378 ? 15.791 8.990 -21.738 1.00 96.38 378 GLU A C 1
ATOM 2993 O O . GLU A 1 378 ? 16.392 9.361 -22.747 1.00 96.38 378 GLU A O 1
ATOM 2998 N N . ILE A 1 379 ? 16.280 8.042 -20.932 1.00 96.75 379 ILE A N 1
ATOM 2999 C CA . ILE A 1 379 ? 17.580 7.395 -21.147 1.00 96.75 379 ILE A CA 1
ATOM 3000 C C . ILE A 1 379 ? 17.577 6.687 -22.499 1.00 96.75 379 ILE A C 1
ATOM 3002 O O . ILE A 1 379 ? 18.489 6.848 -23.308 1.00 96.75 379 ILE A O 1
ATOM 3006 N N . THR A 1 380 ? 16.506 5.951 -22.791 1.00 95.88 380 THR A N 1
ATOM 3007 C CA . THR A 1 380 ? 16.368 5.228 -24.059 1.00 95.88 380 THR A CA 1
ATOM 3008 C C . THR A 1 380 ? 16.213 6.172 -25.252 1.00 95.88 380 THR A C 1
ATOM 3010 O O . THR A 1 380 ? 16.804 5.928 -26.305 1.00 95.88 380 THR A O 1
ATOM 3013 N N . LYS A 1 381 ? 15.445 7.258 -25.101 1.00 96.50 381 LYS A N 1
ATOM 3014 C CA . LYS A 1 381 ? 15.263 8.286 -26.136 1.00 96.50 381 LYS A CA 1
ATOM 3015 C C . LYS A 1 381 ? 16.561 9.026 -26.437 1.00 96.50 381 LYS A C 1
ATOM 3017 O O . LYS A 1 381 ? 16.814 9.301 -27.605 1.00 96.50 381 LYS A O 1
ATOM 3022 N N . SER A 1 382 ? 17.396 9.272 -25.424 1.00 95.75 382 SER A N 1
ATOM 3023 C CA . SER A 1 382 ? 18.686 9.950 -25.596 1.00 95.75 382 SER A CA 1
ATOM 3024 C C . SER A 1 382 ? 19.600 9.231 -26.591 1.00 95.75 382 SER A C 1
ATOM 3026 O O . SER A 1 382 ? 20.429 9.862 -27.230 1.00 95.75 382 SER A O 1
ATOM 3028 N N . ASN A 1 383 ? 19.434 7.913 -26.753 1.00 95.88 383 ASN A N 1
ATOM 3029 C CA . ASN A 1 383 ? 20.287 7.102 -27.610 1.00 95.88 383 ASN A CA 1
ATOM 3030 C C . ASN A 1 383 ? 19.741 6.914 -29.042 1.00 95.88 383 ASN A C 1
ATOM 3032 O O . ASN A 1 383 ? 20.289 6.118 -29.811 1.00 95.88 383 ASN A O 1
ATOM 3036 N N . ILE A 1 384 ? 18.659 7.607 -29.413 1.00 93.25 384 ILE A N 1
ATOM 3037 C CA . ILE A 1 384 ? 18.087 7.584 -30.768 1.00 93.25 384 ILE A CA 1
ATOM 3038 C C . ILE A 1 384 ? 18.829 8.597 -31.649 1.00 93.25 384 ILE A C 1
ATOM 3040 O O . ILE A 1 384 ? 18.975 9.748 -31.265 1.00 93.25 384 ILE A O 1
ATOM 3044 N N . GLY A 1 385 ? 19.238 8.190 -32.855 1.00 84.31 385 GLY A N 1
ATOM 3045 C CA . GLY A 1 385 ? 19.871 9.084 -33.832 1.00 84.31 385 GLY A CA 1
ATOM 3046 C C . GLY A 1 385 ? 21.322 8.704 -34.101 1.00 84.31 385 GLY A C 1
ATOM 3047 O O . GLY A 1 385 ? 21.557 7.771 -34.867 1.00 84.31 385 GLY A O 1
ATOM 3048 N N . ASP A 1 386 ? 22.260 9.419 -33.474 1.00 79.94 386 ASP A N 1
ATOM 3049 C CA . ASP A 1 386 ? 23.703 9.376 -33.757 1.00 79.94 386 ASP A CA 1
ATOM 3050 C C . ASP A 1 386 ? 24.311 7.968 -33.781 1.00 79.94 386 ASP A C 1
ATOM 3052 O O . ASP A 1 386 ? 23.807 7.040 -33.150 1.00 79.94 386 ASP A O 1
ATOM 3056 N N . LEU A 1 387 ? 25.434 7.799 -34.487 1.00 83.88 387 LEU A N 1
ATOM 3057 C CA . LEU A 1 387 ? 26.143 6.513 -34.554 1.00 83.88 387 LEU A CA 1
ATOM 3058 C C . LEU A 1 387 ? 26.841 6.153 -33.233 1.00 83.88 387 LEU A C 1
ATOM 3060 O O . LEU A 1 387 ? 26.934 4.971 -32.896 1.00 83.88 387 LEU A O 1
ATOM 3064 N N . LEU A 1 388 ? 27.299 7.156 -32.480 1.00 89.69 388 LEU A N 1
ATOM 3065 C CA . LEU A 1 388 ? 27.870 6.970 -31.147 1.00 89.69 388 LEU A CA 1
ATOM 3066 C C . LEU A 1 388 ? 26.760 6.857 -30.088 1.00 89.69 388 LEU A C 1
ATOM 3068 O O . LEU A 1 388 ? 25.662 7.398 -30.274 1.00 89.69 388 LEU A O 1
ATOM 3072 N N . PRO A 1 389 ? 26.989 6.107 -28.996 1.00 92.81 389 PRO A N 1
ATOM 3073 C CA . PRO A 1 389 ? 26.053 6.087 -27.880 1.00 92.81 389 PRO A CA 1
ATOM 3074 C C . PRO A 1 389 ? 25.999 7.459 -27.199 1.00 92.81 389 PRO A C 1
ATOM 3076 O O . PRO A 1 389 ? 27.008 8.153 -27.126 1.00 92.81 389 PRO A O 1
ATOM 3079 N N . SER A 1 390 ? 24.827 7.836 -26.692 1.00 94.75 390 SER A N 1
ATOM 3080 C CA . SER A 1 390 ? 24.677 9.066 -25.911 1.00 94.75 390 SER A CA 1
ATOM 3081 C C . SER A 1 390 ? 25.283 8.932 -24.514 1.00 94.75 390 SER A C 1
ATOM 3083 O O . SER A 1 390 ? 25.338 7.831 -23.951 1.00 94.75 390 SER A O 1
ATOM 3085 N N . ASP A 1 391 ? 25.656 10.063 -23.916 1.00 93.31 391 ASP A N 1
ATOM 3086 C CA . ASP A 1 391 ? 26.231 10.080 -22.570 1.00 93.31 391 ASP A CA 1
ATOM 3087 C C . ASP A 1 391 ? 25.288 9.477 -21.512 1.00 93.31 391 ASP A C 1
ATOM 3089 O O . ASP A 1 391 ? 25.725 8.569 -20.797 1.00 93.31 391 ASP A O 1
ATOM 3093 N N . PRO A 1 392 ? 23.979 9.824 -21.456 1.00 95.06 392 PRO A N 1
ATOM 3094 C CA . PRO A 1 392 ? 23.064 9.212 -20.490 1.00 95.06 392 PRO A CA 1
ATOM 3095 C C . PRO A 1 392 ? 22.946 7.691 -20.654 1.00 95.06 392 PRO A C 1
ATOM 3097 O O . PRO A 1 392 ? 22.835 6.958 -19.672 1.00 95.06 392 PRO A O 1
ATOM 3100 N N . TRP A 1 393 ? 23.013 7.184 -21.889 1.00 95.69 393 TRP A N 1
ATOM 3101 C CA . TRP A 1 393 ? 22.976 5.746 -22.161 1.00 95.69 393 TRP A CA 1
ATOM 3102 C C . TRP A 1 393 ? 24.253 5.036 -21.697 1.00 95.69 393 TRP A C 1
ATOM 3104 O O . TRP A 1 393 ? 24.194 3.946 -21.118 1.00 95.69 393 TRP A O 1
ATOM 3114 N N . ALA A 1 394 ? 25.413 5.648 -21.938 1.00 94.31 394 ALA A N 1
ATOM 3115 C CA . ALA A 1 394 ? 26.699 5.139 -21.482 1.00 94.31 394 ALA A CA 1
ATOM 3116 C C . ALA A 1 394 ? 26.8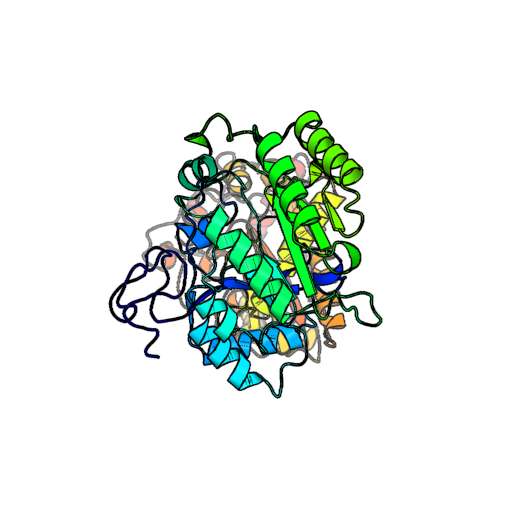20 5.149 -19.949 1.00 94.31 394 ALA A C 1
ATOM 3118 O O . ALA A 1 394 ? 27.336 4.186 -19.377 1.00 94.31 394 ALA A O 1
ATOM 3119 N N . MET A 1 395 ? 26.297 6.180 -19.279 1.00 93.31 395 MET A N 1
ATOM 3120 C CA . MET A 1 395 ? 26.222 6.246 -17.814 1.00 93.31 395 MET A CA 1
ATOM 3121 C C . MET A 1 395 ? 25.305 5.171 -17.252 1.00 93.31 395 MET A C 1
ATOM 3123 O O . MET A 1 395 ? 25.709 4.433 -16.355 1.00 93.31 395 MET A O 1
ATOM 3127 N N . ALA A 1 396 ? 24.112 5.010 -17.832 1.00 95.25 396 ALA A N 1
ATOM 3128 C CA . ALA A 1 396 ? 23.157 4.004 -17.386 1.00 95.25 396 ALA A CA 1
ATOM 3129 C C . ALA A 1 396 ? 23.762 2.595 -17.384 1.00 95.25 396 ALA A C 1
ATOM 3131 O O . ALA A 1 396 ? 23.538 1.818 -16.455 1.00 95.25 396 ALA A O 1
ATOM 3132 N N . TYR A 1 397 ? 24.593 2.269 -18.379 1.00 92.94 397 TYR A N 1
ATOM 3133 C CA . TYR A 1 397 ? 25.333 1.009 -18.403 1.00 92.94 397 TYR A CA 1
ATOM 3134 C C . TYR A 1 397 ? 26.264 0.840 -17.193 1.00 92.94 397 TYR A C 1
ATOM 3136 O O . TYR A 1 397 ? 26.252 -0.222 -16.569 1.00 92.94 397 TYR A O 1
ATOM 3144 N N . GLN A 1 398 ? 27.081 1.848 -16.881 1.00 90.62 398 GLN A N 1
ATOM 3145 C CA . GLN A 1 398 ? 28.051 1.778 -15.785 1.00 90.62 398 GLN A CA 1
ATOM 3146 C C . GLN A 1 398 ? 27.348 1.733 -14.429 1.00 90.62 398 GLN A C 1
ATOM 3148 O O . GLN A 1 398 ? 27.590 0.806 -13.657 1.00 90.62 398 GLN A O 1
ATOM 3153 N N . TYR A 1 399 ? 26.411 2.654 -14.199 1.00 93.56 399 TYR A N 1
ATOM 3154 C CA . TYR A 1 399 ? 25.666 2.769 -12.944 1.00 93.56 399 TYR A CA 1
ATOM 3155 C C . TYR A 1 399 ? 24.909 1.485 -12.624 1.00 93.56 399 TYR A C 1
ATOM 3157 O O . TYR A 1 399 ? 24.983 0.979 -11.508 1.00 93.56 399 TYR A O 1
ATOM 3165 N N . THR A 1 400 ? 24.258 0.890 -13.629 1.00 95.44 400 THR A N 1
ATOM 3166 C CA . THR A 1 400 ? 23.514 -0.356 -13.414 1.00 95.44 400 THR A CA 1
ATOM 3167 C C . THR A 1 400 ? 24.439 -1.516 -13.063 1.00 95.44 400 THR A C 1
ATOM 3169 O O . THR A 1 400 ? 24.095 -2.314 -12.203 1.00 95.44 400 THR A O 1
ATOM 3172 N N . ASN A 1 401 ? 25.611 -1.639 -13.698 1.00 90.88 401 ASN A N 1
ATOM 3173 C CA . ASN A 1 401 ? 26.535 -2.730 -13.368 1.00 90.88 401 ASN A CA 1
ATOM 3174 C C . ASN A 1 401 ? 27.167 -2.571 -11.986 1.00 90.88 401 ASN A C 1
ATOM 3176 O O . ASN A 1 401 ? 27.371 -3.580 -11.318 1.00 90.88 401 ASN A O 1
ATOM 3180 N N . GLN A 1 402 ? 27.464 -1.336 -11.581 1.00 90.69 402 GLN A N 1
ATOM 3181 C CA . GLN A 1 402 ? 27.985 -1.042 -10.251 1.00 90.69 402 GLN A CA 1
ATOM 3182 C C . GLN A 1 402 ? 26.947 -1.395 -9.178 1.00 90.69 402 GLN A C 1
ATOM 3184 O O . GLN A 1 402 ? 27.210 -2.239 -8.330 1.00 90.69 402 GLN A O 1
ATOM 3189 N N . MET A 1 403 ? 25.736 -0.845 -9.292 1.00 95.56 403 MET A N 1
ATOM 3190 C CA . MET A 1 403 ? 24.650 -1.085 -8.340 1.00 95.56 403 MET A CA 1
ATOM 3191 C C . MET A 1 403 ? 24.208 -2.555 -8.296 1.00 95.56 403 MET A C 1
ATOM 3193 O O . MET A 1 403 ? 23.899 -3.075 -7.229 1.00 95.56 403 MET A O 1
ATOM 3197 N N . ALA A 1 404 ? 24.166 -3.252 -9.437 1.00 93.75 404 ALA A N 1
ATOM 3198 C CA . ALA A 1 404 ? 23.643 -4.618 -9.491 1.00 93.75 404 ALA A CA 1
ATOM 3199 C C . ALA A 1 404 ? 24.472 -5.631 -8.686 1.00 93.75 404 ALA A C 1
ATOM 3201 O O . ALA A 1 404 ? 23.921 -6.630 -8.223 1.00 93.75 404 ALA A O 1
ATOM 3202 N N . ALA A 1 405 ? 25.777 -5.393 -8.513 1.00 90.56 405 ALA A N 1
ATOM 3203 C CA . ALA A 1 405 ? 26.607 -6.232 -7.652 1.00 90.56 405 ALA A CA 1
ATOM 3204 C C . ALA A 1 405 ? 26.145 -6.134 -6.188 1.00 90.56 405 ALA A C 1
ATOM 3206 O O . ALA A 1 405 ? 25.904 -7.161 -5.550 1.00 90.56 405 ALA A O 1
ATOM 3207 N N . ASP A 1 406 ? 25.939 -4.907 -5.708 1.00 94.88 406 ASP A N 1
ATOM 3208 C CA . ASP A 1 406 ? 25.475 -4.621 -4.349 1.00 94.88 406 ASP A CA 1
ATOM 3209 C C . ASP A 1 406 ? 24.030 -5.099 -4.140 1.00 94.88 406 ASP A C 1
ATOM 3211 O O . ASP A 1 406 ? 23.721 -5.723 -3.125 1.00 94.88 406 ASP A O 1
ATOM 3215 N N . LEU A 1 407 ? 23.158 -4.905 -5.136 1.00 97.06 407 LEU A N 1
ATOM 3216 C CA . LEU A 1 407 ? 21.774 -5.384 -5.105 1.00 97.06 407 LEU A CA 1
ATOM 3217 C C . LEU A 1 407 ? 21.698 -6.914 -5.009 1.00 97.06 407 LEU A C 1
ATOM 3219 O O . LEU A 1 407 ? 20.905 -7.449 -4.238 1.00 97.06 407 LEU A O 1
ATOM 3223 N N . ASN A 1 408 ? 22.529 -7.643 -5.758 1.00 96.75 408 ASN A N 1
ATOM 3224 C CA . ASN A 1 408 ? 22.567 -9.101 -5.654 1.00 96.75 408 ASN A CA 1
ATOM 3225 C C . ASN A 1 408 ? 23.014 -9.563 -4.261 1.00 96.75 408 ASN A C 1
ATOM 3227 O O . ASN A 1 408 ? 22.460 -10.532 -3.746 1.00 96.75 408 ASN A O 1
ATOM 3231 N N . LEU A 1 409 ? 23.994 -8.890 -3.649 1.00 95.12 409 LEU A N 1
ATOM 3232 C CA . LEU A 1 409 ? 24.409 -9.191 -2.276 1.00 95.12 409 LEU A CA 1
ATOM 3233 C C . LEU A 1 409 ? 23.290 -8.899 -1.274 1.00 95.12 409 LEU A C 1
ATOM 3235 O O . LEU A 1 409 ? 23.049 -9.716 -0.388 1.00 95.12 409 LEU A O 1
ATOM 3239 N N . HIS A 1 410 ? 22.572 -7.791 -1.452 1.00 94.44 410 HIS A N 1
ATOM 3240 C CA . HIS A 1 410 ? 21.420 -7.445 -0.626 1.00 94.44 410 HIS A CA 1
ATOM 3241 C C . HIS A 1 410 ? 20.311 -8.504 -0.712 1.00 94.44 410 HIS A C 1
ATOM 3243 O O . HIS A 1 410 ? 19.829 -8.973 0.315 1.00 94.44 410 HIS A O 1
ATOM 3249 N N . LEU A 1 411 ? 19.972 -8.964 -1.922 1.00 96.50 411 LEU A N 1
ATOM 3250 C CA . LEU A 1 411 ? 19.001 -10.044 -2.111 1.00 96.50 411 LEU A CA 1
ATOM 3251 C C . LEU A 1 411 ? 19.463 -11.370 -1.497 1.00 96.50 411 LEU A C 1
ATOM 3253 O O . LEU A 1 411 ? 18.656 -12.079 -0.904 1.00 96.50 411 LEU A O 1
ATOM 3257 N N . ILE A 1 412 ? 20.747 -11.715 -1.629 1.00 96.38 412 ILE A N 1
ATOM 3258 C CA . ILE A 1 412 ? 21.314 -12.917 -0.999 1.00 96.38 412 ILE A CA 1
ATOM 3259 C C . ILE A 1 412 ? 21.181 -12.832 0.522 1.00 96.38 412 ILE A C 1
ATOM 3261 O O . ILE A 1 412 ? 20.762 -13.807 1.140 1.00 96.38 412 ILE A O 1
ATOM 3265 N N . HIS A 1 413 ? 21.506 -11.680 1.111 1.00 87.31 413 HIS A N 1
ATOM 3266 C CA . HIS A 1 413 ? 21.393 -11.473 2.550 1.00 87.31 413 HIS A CA 1
ATOM 3267 C C . HIS A 1 413 ? 19.946 -11.593 3.025 1.00 87.31 413 HIS A C 1
ATOM 3269 O O . HIS A 1 413 ? 19.674 -12.351 3.948 1.00 87.31 413 HIS A O 1
ATOM 3275 N N . TRP A 1 414 ? 19.012 -10.951 2.323 1.00 92.00 414 TRP A N 1
ATOM 3276 C CA . TRP A 1 414 ? 17.591 -11.059 2.631 1.00 92.00 414 TRP A CA 1
ATOM 3277 C C . TRP A 1 414 ? 17.103 -12.516 2.604 1.00 92.00 414 TRP A C 1
ATOM 3279 O O . TRP A 1 414 ? 16.437 -12.965 3.531 1.00 92.00 414 TRP A O 1
ATOM 3289 N N . VAL A 1 415 ? 17.489 -13.306 1.593 1.00 87.81 415 VAL A N 1
ATOM 3290 C CA . VAL A 1 415 ? 17.155 -14.743 1.542 1.00 87.81 415 VAL A CA 1
ATOM 3291 C C . VAL A 1 415 ? 17.739 -15.509 2.741 1.00 87.81 415 VAL A C 1
ATOM 3293 O O . VAL A 1 415 ? 17.083 -16.407 3.275 1.00 87.81 415 VAL A O 1
ATOM 3296 N N . GLN A 1 416 ? 18.954 -15.163 3.172 1.00 85.06 416 GLN A N 1
ATOM 3297 C CA . GLN A 1 416 ? 19.600 -15.764 4.343 1.00 85.06 416 GLN A CA 1
ATOM 3298 C C . GLN A 1 416 ? 18.874 -15.425 5.646 1.00 85.06 416 GLN A C 1
ATOM 3300 O O . GLN A 1 416 ? 18.715 -16.305 6.490 1.00 85.06 416 GLN A O 1
ATOM 3305 N N . GLU A 1 417 ? 18.369 -14.199 5.793 1.00 73.81 417 GLU A N 1
ATOM 3306 C CA . GLU A 1 417 ? 17.530 -13.791 6.929 1.00 73.81 417 GLU A CA 1
ATOM 3307 C C . GLU A 1 417 ? 16.212 -14.576 6.982 1.00 73.81 417 GLU A C 1
ATOM 3309 O O . GLU A 1 417 ? 15.713 -14.871 8.065 1.00 73.81 417 GLU A O 1
ATOM 3314 N N . GLN A 1 418 ? 15.687 -15.002 5.827 1.00 76.75 418 GLN A N 1
ATOM 3315 C CA . GLN A 1 418 ? 14.533 -15.906 5.751 1.00 76.75 418 GLN A CA 1
ATOM 3316 C C . GLN A 1 418 ? 14.878 -17.377 6.074 1.00 76.75 418 GLN A C 1
ATOM 3318 O O . GLN A 1 418 ? 14.008 -18.244 5.996 1.00 76.75 418 GLN A O 1
ATOM 3323 N N . GLY A 1 419 ? 16.134 -17.686 6.417 1.00 75.50 419 GLY A N 1
ATOM 3324 C CA . GLY A 1 419 ? 16.589 -19.033 6.773 1.00 75.50 419 GLY A CA 1
ATOM 3325 C C . GLY A 1 419 ? 16.944 -19.933 5.584 1.00 75.50 419 GLY A C 1
ATOM 3326 O O . GLY A 1 419 ? 17.016 -21.152 5.747 1.00 75.50 419 GLY A O 1
ATOM 3327 N N . PHE A 1 420 ? 17.168 -19.365 4.394 1.00 93.44 420 PHE A N 1
ATOM 3328 C CA . PHE A 1 420 ? 17.520 -20.110 3.181 1.00 93.44 420 PHE A CA 1
ATOM 3329 C C . PHE A 1 420 ? 18.928 -19.776 2.673 1.00 93.44 420 PHE A C 1
ATOM 3331 O O . PHE A 1 420 ? 19.539 -18.774 3.021 1.00 93.44 420 PHE A O 1
ATOM 3338 N N . GLU A 1 421 ? 19.463 -20.624 1.800 1.00 96.69 421 GLU A N 1
ATOM 3339 C CA . GLU A 1 421 ? 20.753 -20.395 1.150 1.00 96.69 421 GLU A CA 1
ATOM 3340 C C . GLU A 1 421 ? 20.547 -19.652 -0.172 1.00 96.69 421 GLU A C 1
ATOM 3342 O O . GLU A 1 421 ? 19.560 -19.874 -0.885 1.00 96.69 421 GLU A O 1
ATOM 3347 N N . ALA A 1 422 ? 21.498 -18.793 -0.534 1.00 97.69 422 ALA A N 1
ATOM 3348 C CA . ALA A 1 422 ? 21.506 -18.108 -1.818 1.00 97.69 422 ALA A CA 1
ATOM 3349 C C . ALA A 1 422 ? 22.936 -17.883 -2.317 1.00 97.69 422 ALA A C 1
ATOM 3351 O O . ALA A 1 422 ? 23.862 -17.725 -1.522 1.00 97.69 422 ALA A O 1
ATOM 3352 N N . ALA A 1 423 ? 23.117 -17.862 -3.637 1.00 97.00 423 ALA A N 1
ATOM 3353 C CA . ALA A 1 423 ? 24.415 -17.678 -4.270 1.00 97.00 423 ALA A CA 1
ATOM 3354 C C . ALA A 1 423 ? 24.326 -16.840 -5.549 1.00 97.00 423 ALA A C 1
ATOM 3356 O O . ALA A 1 423 ? 23.340 -16.879 -6.296 1.00 97.00 423 ALA A O 1
ATOM 3357 N N . ASN A 1 424 ? 25.415 -16.122 -5.825 1.00 95.69 424 ASN A N 1
ATOM 3358 C CA . ASN A 1 424 ? 25.625 -15.451 -7.099 1.00 95.69 424 ASN A CA 1
ATOM 3359 C C . ASN A 1 424 ? 26.088 -16.463 -8.160 1.00 95.69 424 ASN A C 1
ATOM 3361 O O . ASN A 1 424 ? 27.115 -17.117 -7.965 1.00 95.69 424 ASN A O 1
ATOM 3365 N N . PRO A 1 425 ? 25.392 -16.580 -9.302 1.00 93.06 425 PRO A N 1
ATOM 3366 C CA . PRO A 1 425 ? 25.874 -17.394 -10.407 1.00 93.06 425 PRO A CA 1
ATOM 3367 C C . PRO A 1 425 ? 27.038 -16.710 -11.147 1.00 93.06 425 PRO A C 1
ATOM 3369 O O . PRO A 1 425 ? 27.164 -15.483 -11.158 1.00 93.06 425 PRO A O 1
ATOM 3372 N N . ASN A 1 426 ? 27.881 -17.494 -11.824 1.00 86.88 426 ASN A N 1
ATOM 3373 C CA . ASN A 1 426 ? 29.045 -16.984 -12.548 1.00 86.88 426 ASN A CA 1
ATOM 3374 C C . ASN A 1 426 ? 28.649 -16.381 -13.906 1.00 86.88 426 ASN A C 1
ATOM 3376 O O . ASN A 1 426 ? 28.681 -17.038 -14.950 1.00 86.88 426 ASN A O 1
ATOM 3380 N N . ALA A 1 427 ? 28.298 -15.096 -13.878 1.00 84.88 427 ALA A N 1
ATOM 3381 C CA . ALA A 1 427 ? 27.905 -14.316 -15.048 1.00 84.88 427 ALA A CA 1
ATOM 3382 C C . ALA A 1 427 ? 29.070 -13.590 -15.750 1.00 84.88 427 ALA A C 1
ATOM 3384 O O . ALA A 1 427 ? 28.826 -12.729 -16.600 1.00 84.88 427 ALA A O 1
ATOM 3385 N N . ALA A 1 428 ? 30.329 -13.925 -15.442 1.00 82.88 428 ALA A N 1
ATOM 3386 C CA . ALA A 1 428 ? 31.480 -13.313 -16.102 1.00 82.88 428 ALA A CA 1
ATOM 3387 C C . ALA A 1 428 ? 31.481 -13.618 -17.611 1.00 82.88 428 ALA A C 1
ATOM 3389 O O . ALA A 1 428 ? 31.089 -14.707 -18.048 1.00 82.88 428 ALA A O 1
ATOM 3390 N N . MET A 1 429 ? 31.895 -12.639 -18.418 1.00 79.50 429 MET A N 1
ATOM 3391 C CA . MET A 1 429 ? 32.078 -12.821 -19.856 1.00 79.50 429 MET A CA 1
ATOM 3392 C C . MET A 1 429 ? 33.423 -13.504 -20.115 1.00 79.50 429 MET A C 1
ATOM 3394 O O . MET A 1 429 ? 34.444 -13.092 -19.575 1.00 79.50 429 MET A O 1
ATOM 3398 N N . LEU A 1 430 ? 33.419 -14.533 -20.958 1.00 76.81 430 LEU A N 1
ATOM 3399 C CA . LEU A 1 430 ? 34.626 -15.164 -21.475 1.00 76.81 430 LEU A CA 1
ATOM 3400 C C . LEU A 1 430 ? 35.219 -14.325 -22.609 1.00 76.81 430 LEU A C 1
ATOM 3402 O O . LEU A 1 430 ? 34.481 -13.755 -23.419 1.00 76.81 430 LEU A O 1
ATOM 3406 N N . TYR A 1 431 ? 36.548 -14.314 -22.684 1.00 72.38 431 TYR A N 1
ATOM 3407 C CA . TYR A 1 431 ? 37.299 -13.650 -23.745 1.00 72.38 431 TYR A CA 1
ATOM 3408 C C . TYR A 1 431 ? 37.050 -14.282 -25.124 1.00 72.38 431 TYR A C 1
ATOM 3410 O O . TYR A 1 431 ? 36.396 -15.325 -25.269 1.00 72.38 431 TYR A O 1
ATOM 3418 N N . GLU A 1 432 ? 37.561 -13.619 -26.158 1.00 62.78 432 GLU A N 1
ATOM 3419 C CA . GLU A 1 432 ? 37.548 -14.144 -27.519 1.00 62.78 432 GLU A CA 1
ATOM 3420 C C . GLU A 1 432 ? 38.133 -15.569 -27.597 1.00 62.78 432 GLU A C 1
ATOM 3422 O O . GLU A 1 432 ? 39.055 -15.906 -26.849 1.00 62.78 432 GLU A O 1
ATOM 3427 N N . PRO A 1 433 ? 37.598 -16.429 -28.486 1.00 62.31 433 PRO A N 1
ATOM 3428 C CA . PRO A 1 433 ? 36.589 -16.136 -29.514 1.00 62.31 433 PRO A CA 1
ATOM 3429 C C . PRO A 1 433 ? 35.128 -16.289 -29.043 1.00 62.31 433 PRO A C 1
ATOM 3431 O O . PRO A 1 433 ? 34.204 -16.158 -29.846 1.00 62.31 433 PRO A O 1
ATOM 3434 N N . TYR A 1 434 ? 34.879 -16.598 -27.765 1.00 68.88 434 TYR A N 1
ATOM 3435 C CA . TYR A 1 434 ? 33.548 -17.019 -27.315 1.00 68.88 434 TYR A CA 1
ATOM 3436 C C . TYR A 1 434 ? 32.583 -15.849 -27.091 1.00 68.88 434 TYR A C 1
ATOM 3438 O O . TYR A 1 434 ? 31.438 -15.930 -27.547 1.00 68.88 434 TYR A O 1
ATOM 3446 N N . LEU A 1 435 ? 33.016 -14.784 -26.394 1.00 81.12 435 LEU A N 1
ATOM 3447 C CA . LEU A 1 435 ? 32.203 -13.596 -26.057 1.00 81.12 435 LEU A CA 1
ATOM 3448 C C . LEU A 1 435 ? 30.811 -13.966 -25.500 1.00 81.12 435 LEU A C 1
ATOM 3450 O O . LEU A 1 435 ? 29.753 -13.460 -25.904 1.00 81.12 435 LEU A O 1
ATOM 3454 N N . ARG A 1 436 ? 30.814 -14.944 -24.592 1.00 85.62 436 ARG A N 1
ATOM 3455 C CA . ARG A 1 436 ? 29.645 -15.562 -23.951 1.00 85.62 436 ARG A CA 1
ATOM 3456 C C . ARG A 1 436 ? 29.910 -15.682 -22.458 1.00 85.62 436 ARG A C 1
ATOM 3458 O O . ARG A 1 436 ? 31.046 -15.576 -22.020 1.00 85.62 436 ARG A O 1
ATOM 3465 N N . SER A 1 437 ? 28.858 -15.905 -21.683 1.00 89.19 437 SER A N 1
ATOM 3466 C CA . SER A 1 437 ? 28.977 -16.184 -20.255 1.00 89.19 437 SER A CA 1
ATOM 3467 C C . SER A 1 437 ? 28.496 -17.595 -19.960 1.00 89.19 437 SER A C 1
ATOM 3469 O O . SER A 1 437 ? 27.546 -18.066 -20.598 1.00 89.19 437 SER A O 1
ATOM 3471 N N . ARG A 1 438 ? 29.119 -18.225 -18.959 1.00 93.00 438 ARG A N 1
ATOM 3472 C CA . ARG A 1 438 ? 28.644 -19.480 -18.370 1.00 93.00 438 ARG A CA 1
ATOM 3473 C C . ARG A 1 438 ? 27.308 -19.304 -17.648 1.00 93.00 438 ARG A C 1
ATOM 3475 O O . ARG A 1 438 ? 26.634 -20.296 -17.426 1.00 93.00 438 ARG A O 1
ATOM 3482 N N . TRP A 1 439 ? 26.872 -18.071 -17.379 1.00 96.00 439 TRP A N 1
ATOM 3483 C CA . TRP A 1 439 ? 25.522 -17.769 -16.913 1.00 96.00 439 TRP A CA 1
ATOM 3484 C C . TRP A 1 439 ? 24.863 -16.667 -17.750 1.00 96.00 439 TRP A C 1
ATOM 3486 O O . TRP A 1 439 ? 25.166 -15.476 -17.665 1.00 96.00 439 TRP A O 1
ATOM 3496 N N . SER A 1 440 ? 23.916 -17.062 -18.601 1.00 95.31 440 SER A N 1
ATOM 3497 C CA . SER A 1 440 ? 23.232 -16.140 -19.511 1.00 95.31 440 SER A CA 1
ATOM 3498 C C . SER A 1 440 ? 21.991 -15.505 -18.884 1.00 95.31 440 SER A C 1
ATOM 3500 O O . SER A 1 440 ? 20.891 -16.036 -19.022 1.00 95.31 440 SER A O 1
ATOM 3502 N N . GLN A 1 441 ? 22.153 -14.311 -18.308 1.00 96.44 441 GLN A N 1
ATOM 3503 C CA . GLN A 1 441 ? 21.073 -13.565 -17.642 1.00 96.44 441 GLN A CA 1
ATOM 3504 C C . GLN A 1 441 ? 19.778 -13.458 -18.467 1.00 96.44 441 GLN A C 1
ATOM 3506 O O . GLN A 1 441 ? 18.685 -13.683 -17.961 1.00 96.44 441 GLN A O 1
ATOM 3511 N N . ARG A 1 442 ? 19.884 -13.191 -19.775 1.00 95.50 442 ARG A N 1
ATOM 3512 C CA . ARG A 1 442 ? 18.709 -13.075 -20.660 1.00 95.50 442 ARG A CA 1
ATOM 3513 C C . ARG A 1 442 ? 17.949 -14.393 -20.839 1.00 95.50 442 ARG A C 1
ATOM 3515 O O . ARG A 1 442 ? 16.729 -14.379 -20.943 1.00 95.50 442 ARG A O 1
ATOM 3522 N N . HIS A 1 443 ? 18.656 -15.522 -20.916 1.00 96.75 443 HIS A N 1
ATOM 3523 C CA . HIS A 1 443 ? 18.005 -16.828 -21.051 1.00 96.75 443 HIS A CA 1
ATOM 3524 C C . HIS A 1 443 ? 17.389 -17.277 -19.729 1.00 96.75 443 HIS A C 1
ATOM 3526 O O . HIS A 1 443 ? 16.307 -17.850 -19.734 1.00 96.75 443 HIS A O 1
ATOM 3532 N N . VAL A 1 444 ? 18.036 -16.962 -18.608 1.00 97.44 444 VAL A N 1
ATOM 3533 C CA . VAL A 1 444 ? 17.480 -17.202 -17.272 1.00 97.44 444 VAL A CA 1
ATOM 3534 C C . VAL A 1 444 ? 16.190 -16.410 -17.085 1.00 97.44 444 VAL A C 1
ATOM 3536 O O . VAL A 1 444 ? 15.164 -16.994 -16.761 1.00 97.44 444 VAL A O 1
ATOM 3539 N N . ALA A 1 445 ? 16.190 -15.123 -17.432 1.00 97.50 445 ALA A N 1
ATOM 3540 C CA . ALA A 1 445 ? 14.987 -14.296 -17.427 1.00 97.50 445 ALA A CA 1
ATOM 3541 C C . ALA A 1 445 ? 13.876 -14.845 -18.350 1.00 97.50 445 ALA A C 1
ATOM 3543 O O . ALA A 1 445 ? 12.697 -14.801 -18.008 1.00 97.50 445 ALA A O 1
ATOM 3544 N N . ARG A 1 446 ? 14.236 -15.422 -19.507 1.00 96.75 446 ARG A N 1
ATOM 3545 C CA . ARG A 1 446 ? 13.292 -16.095 -20.418 1.00 96.75 446 ARG A CA 1
ATOM 3546 C C . ARG A 1 446 ? 12.642 -17.335 -19.791 1.00 96.75 446 ARG A C 1
ATOM 3548 O O . ARG A 1 446 ? 11.447 -17.549 -20.013 1.00 96.75 446 ARG A O 1
ATOM 3555 N N . ILE A 1 447 ? 13.425 -18.146 -19.074 1.00 97.31 447 ILE A N 1
ATOM 3556 C CA . ILE A 1 447 ? 12.943 -19.321 -18.328 1.00 97.31 447 ILE A CA 1
ATOM 3557 C C . ILE A 1 447 ? 12.030 -18.856 -17.187 1.00 97.31 447 ILE A C 1
ATOM 3559 O O . ILE A 1 447 ? 10.927 -19.365 -17.053 1.00 97.31 447 ILE A O 1
ATOM 3563 N N . ALA A 1 448 ? 12.423 -17.798 -16.475 1.00 97.00 448 ALA A N 1
ATOM 3564 C CA . ALA A 1 448 ? 11.663 -17.164 -15.397 1.00 97.00 448 ALA A CA 1
ATOM 3565 C C . ALA A 1 448 ? 10.418 -16.372 -15.860 1.00 97.00 448 ALA A C 1
ATOM 3567 O O . ALA A 1 448 ? 9.857 -15.591 -15.101 1.00 97.00 448 ALA A O 1
ATOM 3568 N N . GLY A 1 449 ? 10.001 -16.513 -17.122 1.00 95.81 449 GLY A N 1
ATOM 3569 C CA . GLY A 1 449 ? 8.753 -15.929 -17.620 1.00 95.81 449 GLY A CA 1
ATOM 3570 C C . GLY A 1 449 ? 8.791 -14.444 -17.999 1.00 95.81 449 GLY A C 1
ATOM 3571 O O . GLY A 1 449 ? 7.790 -13.943 -18.500 1.00 95.81 449 GLY A O 1
ATOM 3572 N N . LEU A 1 450 ? 9.924 -13.743 -17.868 1.00 95.88 450 LEU A N 1
ATOM 3573 C CA . LEU A 1 450 ? 9.990 -12.278 -18.024 1.00 95.88 450 LEU A CA 1
ATOM 3574 C C . LEU A 1 450 ? 9.766 -11.753 -19.453 1.00 95.88 450 LEU A C 1
ATOM 3576 O O . LEU A 1 450 ? 9.582 -10.552 -19.652 1.00 95.88 450 LEU A O 1
ATOM 3580 N N . GLY A 1 451 ? 9.807 -12.611 -20.474 1.00 95.75 451 GLY A N 1
ATOM 3581 C CA . GLY A 1 451 ? 9.654 -12.148 -21.850 1.00 95.75 451 GLY A CA 1
ATOM 3582 C C . GLY A 1 451 ? 9.963 -13.178 -22.923 1.00 95.75 451 GLY A C 1
ATOM 3583 O O . GLY A 1 451 ? 10.138 -14.358 -22.635 1.00 95.75 451 GLY A O 1
ATOM 3584 N N . SER A 1 452 ? 10.061 -12.720 -24.169 1.00 95.44 452 SER A N 1
ATOM 3585 C CA . SER A 1 452 ? 10.478 -13.506 -25.341 1.00 95.44 452 SER A CA 1
ATOM 3586 C C . SER A 1 452 ? 11.648 -12.832 -26.065 1.00 95.44 452 SER A C 1
ATOM 3588 O O . SER A 1 452 ? 12.009 -11.699 -25.759 1.00 95.44 452 SER A O 1
ATOM 3590 N N . PHE A 1 453 ? 12.323 -13.534 -26.980 1.00 95.38 453 PHE A N 1
ATOM 3591 C CA . PHE A 1 453 ? 13.516 -12.995 -27.642 1.00 95.38 453 PHE A CA 1
ATOM 3592 C C . PHE A 1 453 ? 13.177 -12.263 -28.937 1.00 95.38 453 PHE A C 1
ATOM 3594 O O . PHE A 1 453 ? 12.559 -12.834 -29.832 1.00 95.38 453 PHE A O 1
ATOM 3601 N N . GLY A 1 454 ? 13.700 -11.050 -29.102 1.00 94.75 454 GLY A N 1
ATOM 3602 C CA . GLY A 1 454 ? 13.660 -10.325 -30.369 1.00 94.75 454 GLY A CA 1
ATOM 3603 C C . GLY A 1 454 ? 14.651 -10.859 -31.404 1.00 94.75 454 GLY A C 1
ATOM 3604 O O . GLY A 1 454 ? 15.588 -11.589 -31.077 1.00 94.75 454 GLY A O 1
ATOM 3605 N N . VAL A 1 455 ? 14.492 -10.440 -32.665 1.00 94.38 455 VAL A N 1
ATOM 3606 C CA . VAL A 1 455 ? 15.539 -10.607 -33.699 1.00 94.38 455 VAL A CA 1
ATOM 3607 C C . VAL A 1 455 ? 16.823 -9.878 -33.296 1.00 94.38 455 VAL A C 1
ATOM 3609 O O . VAL A 1 455 ? 17.908 -10.344 -33.601 1.00 94.38 455 VAL A O 1
ATOM 3612 N N . ASN A 1 456 ? 16.723 -8.802 -32.508 1.00 93.00 456 ASN A N 1
ATOM 3613 C CA . ASN A 1 456 ? 17.873 -8.107 -31.917 1.00 93.00 456 ASN A CA 1
ATOM 3614 C C . ASN A 1 456 ? 18.616 -8.899 -30.826 1.00 93.00 456 ASN A C 1
ATOM 3616 O O . ASN A 1 456 ? 19.520 -8.356 -30.194 1.00 93.00 456 ASN A O 1
ATOM 3620 N N . ASN A 1 457 ? 18.242 -10.161 -30.589 1.00 92.12 457 ASN A N 1
ATOM 3621 C CA . ASN A 1 457 ? 18.764 -11.033 -29.538 1.00 92.12 457 ASN A CA 1
ATOM 3622 C C . ASN A 1 457 ? 18.563 -10.499 -28.110 1.00 92.12 457 ASN A C 1
ATOM 3624 O O . ASN A 1 457 ? 19.177 -11.000 -27.167 1.00 92.12 457 ASN A O 1
ATOM 3628 N N . MET A 1 458 ? 17.708 -9.497 -27.914 1.00 94.62 458 MET A N 1
ATOM 3629 C CA . MET A 1 458 ? 17.360 -8.992 -26.589 1.00 94.62 458 MET A CA 1
ATOM 3630 C C . MET A 1 458 ? 16.124 -9.689 -26.045 1.00 94.62 458 MET A C 1
ATOM 3632 O O . MET A 1 458 ? 15.274 -10.153 -26.807 1.00 94.62 458 MET A O 1
ATOM 3636 N N . LEU A 1 459 ? 16.031 -9.738 -24.718 1.00 96.31 459 LEU A N 1
ATOM 3637 C CA . LEU A 1 459 ? 14.792 -10.100 -24.049 1.00 96.31 459 LEU A CA 1
ATOM 3638 C C . LEU A 1 459 ? 13.815 -8.928 -24.200 1.00 96.31 459 LEU A C 1
ATOM 3640 O O . LEU A 1 459 ? 14.121 -7.806 -23.800 1.00 96.31 459 LEU A O 1
ATOM 3644 N N . LEU A 1 460 ? 12.670 -9.186 -24.817 1.00 97.25 460 LEU A N 1
ATOM 3645 C CA . LEU A 1 460 ? 11.552 -8.263 -24.909 1.00 97.25 460 LEU A CA 1
ATOM 3646 C C . LEU A 1 460 ? 10.646 -8.550 -23.714 1.00 97.25 460 LEU A C 1
ATOM 3648 O O . LEU A 1 460 ? 10.104 -9.650 -23.616 1.00 97.25 460 LEU A O 1
ATOM 3652 N N . THR A 1 461 ? 10.512 -7.588 -22.810 1.00 96.69 461 THR A N 1
ATOM 3653 C CA . THR A 1 461 ? 9.647 -7.685 -21.627 1.00 96.69 461 THR A CA 1
ATOM 3654 C C . THR A 1 461 ? 8.379 -6.857 -21.828 1.00 96.69 461 THR A C 1
ATOM 3656 O O . THR A 1 461 ? 8.238 -6.141 -22.824 1.00 96.69 461 THR A O 1
ATOM 3659 N N . GLU A 1 462 ? 7.460 -6.897 -20.866 1.00 93.62 462 GLU A N 1
ATOM 3660 C CA . GLU A 1 462 ? 6.308 -5.988 -20.851 1.00 93.62 462 GLU A CA 1
ATOM 3661 C C . GLU A 1 462 ? 6.699 -4.502 -20.775 1.00 93.62 462 GLU A C 1
ATOM 3663 O O . GLU A 1 462 ? 5.998 -3.663 -21.341 1.00 93.62 462 GLU A O 1
ATOM 3668 N N . LYS A 1 463 ? 7.866 -4.185 -20.192 1.00 94.94 463 LYS A N 1
ATOM 3669 C CA . LYS A 1 463 ? 8.468 -2.838 -20.130 1.00 94.94 463 LYS A CA 1
ATOM 3670 C C . LYS A 1 463 ? 9.436 -2.557 -21.290 1.00 94.94 463 LYS A C 1
ATOM 3672 O O . LYS A 1 463 ? 10.175 -1.578 -21.269 1.00 94.94 463 LYS A O 1
ATOM 3677 N N . GLY A 1 464 ? 9.446 -3.410 -22.317 1.00 95.81 464 GLY A N 1
ATOM 3678 C CA . GLY A 1 464 ? 10.341 -3.299 -23.468 1.00 95.81 464 GLY A CA 1
ATOM 3679 C C . GLY A 1 464 ? 11.681 -4.010 -23.269 1.00 95.81 464 GLY A C 1
ATOM 3680 O O . GLY A 1 464 ? 11.797 -4.939 -22.470 1.00 95.81 464 GLY A O 1
ATOM 3681 N N . CYS A 1 465 ? 12.690 -3.628 -24.052 1.00 96.38 465 CYS A N 1
ATOM 3682 C CA . CYS A 1 465 ? 13.994 -4.310 -24.098 1.00 96.38 465 CYS A CA 1
ATOM 3683 C C . CYS A 1 465 ? 15.185 -3.448 -23.657 1.00 96.38 465 CYS A C 1
ATOM 3685 O O . CYS A 1 465 ? 16.320 -3.929 -23.639 1.00 96.38 465 CYS A O 1
ATOM 3687 N N . CYS A 1 466 ? 14.941 -2.185 -23.307 1.00 97.25 466 CYS A N 1
ATOM 3688 C CA . CYS A 1 466 ? 15.965 -1.252 -22.853 1.00 97.25 466 CYS A CA 1
ATOM 3689 C C . CYS A 1 466 ? 16.113 -1.329 -21.330 1.00 97.25 466 CYS A C 1
ATOM 3691 O O . CYS A 1 466 ? 15.311 -0.781 -20.581 1.00 97.25 466 CYS A O 1
ATOM 3693 N N . GLY A 1 467 ? 17.141 -2.043 -20.885 1.00 96.12 467 GLY A N 1
ATOM 3694 C CA . GLY A 1 467 ? 17.428 -2.283 -19.476 1.00 96.12 467 GLY A CA 1
ATOM 3695 C C . GLY A 1 467 ? 18.445 -3.406 -19.318 1.00 96.12 467 GLY A C 1
ATOM 3696 O O . GLY A 1 467 ? 19.072 -3.833 -20.297 1.00 96.12 467 GLY A O 1
ATOM 3697 N N . ARG A 1 468 ? 18.606 -3.914 -18.096 1.00 96.31 468 ARG A N 1
ATOM 3698 C CA . ARG A 1 468 ? 19.525 -5.027 -17.805 1.00 96.31 468 ARG A CA 1
ATOM 3699 C C . ARG A 1 468 ? 18.872 -6.091 -16.938 1.00 96.31 468 ARG A C 1
ATOM 3701 O O . ARG A 1 468 ? 18.031 -5.777 -16.109 1.00 96.31 468 ARG A O 1
ATOM 3708 N N . SER A 1 469 ? 19.276 -7.343 -17.140 1.00 96.56 469 SER A N 1
ATOM 3709 C CA . SER A 1 469 ? 18.797 -8.486 -16.359 1.00 96.56 469 SER A CA 1
ATOM 3710 C C . SER A 1 469 ? 19.898 -9.031 -15.466 1.00 96.56 469 SER A C 1
ATOM 3712 O O . SER A 1 469 ? 21.046 -9.142 -15.905 1.00 96.56 469 SER A O 1
ATOM 3714 N N . TYR A 1 470 ? 19.508 -9.446 -14.270 1.00 97.81 470 TYR A N 1
ATOM 3715 C CA . TYR A 1 470 ? 20.359 -10.108 -13.291 1.00 97.81 470 TYR A CA 1
ATOM 3716 C C . TYR A 1 470 ? 19.572 -11.234 -12.609 1.00 97.81 470 TYR A C 1
ATOM 3718 O O . TYR A 1 470 ? 18.369 -11.409 -12.843 1.00 97.81 470 TYR A O 1
ATOM 3726 N N . SER A 1 471 ? 20.260 -12.036 -11.802 1.00 98.12 471 SER A N 1
ATOM 3727 C CA . SER A 1 471 ? 19.633 -13.130 -11.067 1.00 98.12 471 SER A CA 1
ATOM 3728 C C . SER A 1 471 ? 20.486 -13.605 -9.898 1.00 98.12 471 SER A C 1
ATOM 3730 O O . SER A 1 471 ? 21.714 -13.488 -9.958 1.00 98.12 471 SER A O 1
ATOM 3732 N N . ILE A 1 472 ? 19.841 -14.258 -8.934 1.00 98.50 472 ILE A N 1
ATOM 3733 C CA . ILE A 1 472 ? 20.471 -15.072 -7.886 1.00 98.50 472 ILE A CA 1
ATOM 3734 C C . ILE A 1 472 ? 19.837 -16.469 -7.846 1.00 98.50 472 ILE A C 1
ATOM 3736 O O . ILE A 1 472 ? 18.694 -16.656 -8.272 1.00 98.50 472 ILE A O 1
ATOM 3740 N N . VAL A 1 473 ? 20.580 -17.459 -7.353 1.00 98.56 473 VAL A N 1
ATOM 3741 C CA . VAL A 1 473 ? 20.095 -18.836 -7.159 1.00 98.56 473 VAL A CA 1
ATOM 3742 C C . VAL A 1 473 ? 19.854 -19.065 -5.672 1.00 98.56 473 VAL A C 1
ATOM 3744 O O . VAL A 1 473 ? 20.679 -18.642 -4.869 1.00 98.56 473 VAL A O 1
ATOM 3747 N N . THR A 1 474 ? 18.757 -19.724 -5.291 1.00 98.31 474 THR A N 1
ATOM 3748 C CA . THR A 1 474 ? 18.403 -19.928 -3.878 1.00 98.31 474 THR A CA 1
ATOM 3749 C C . THR A 1 474 ? 17.780 -21.296 -3.592 1.00 98.31 474 THR A C 1
ATOM 3751 O O . THR A 1 474 ? 17.150 -21.906 -4.459 1.00 98.31 474 THR A O 1
ATOM 3754 N N . SER A 1 475 ? 17.947 -21.788 -2.360 1.00 97.62 475 SER A N 1
ATOM 3755 C CA . SER A 1 475 ? 17.210 -22.936 -1.821 1.00 97.62 475 SER A CA 1
ATOM 3756 C C . SER A 1 475 ? 15.786 -22.595 -1.352 1.00 97.62 475 SER A C 1
ATOM 3758 O O . SER A 1 475 ? 15.021 -23.507 -1.039 1.00 97.62 475 SER A O 1
ATOM 3760 N N . MET A 1 476 ? 15.398 -21.314 -1.355 1.00 93.56 476 MET A N 1
ATOM 3761 C CA . MET A 1 476 ? 14.054 -20.856 -1.004 1.00 93.56 476 MET A CA 1
ATOM 3762 C C . MET A 1 476 ? 13.006 -21.387 -2.005 1.00 93.56 476 MET A C 1
ATOM 3764 O O . MET A 1 476 ? 13.145 -21.175 -3.217 1.00 93.56 476 MET A O 1
ATOM 3768 N N . PRO A 1 477 ? 11.950 -22.085 -1.541 1.00 88.50 477 PRO A N 1
ATOM 3769 C CA . PRO A 1 477 ? 10.917 -22.652 -2.403 1.00 88.50 477 PRO A CA 1
ATOM 3770 C C . PRO A 1 477 ? 9.869 -21.590 -2.763 1.00 88.50 477 PRO A C 1
ATOM 3772 O O . PRO A 1 477 ? 8.797 -21.510 -2.167 1.00 88.50 477 PRO A O 1
ATOM 3775 N N . LEU A 1 478 ? 10.196 -20.755 -3.745 1.00 88.06 478 LEU A N 1
ATOM 3776 C CA . LEU A 1 478 ? 9.308 -19.710 -4.250 1.00 88.06 478 LEU A CA 1
ATOM 3777 C C . LEU A 1 478 ? 8.301 -20.257 -5.281 1.00 88.06 478 LEU A C 1
ATOM 3779 O O . LEU A 1 478 ? 8.645 -21.164 -6.043 1.00 88.06 478 LEU A O 1
ATOM 3783 N N . PRO A 1 479 ? 7.078 -19.697 -5.369 1.00 85.06 479 PRO A N 1
ATOM 3784 C CA . PRO A 1 479 ? 6.162 -19.988 -6.471 1.00 85.06 479 PRO A CA 1
ATOM 3785 C C . PRO A 1 479 ? 6.800 -19.647 -7.824 1.00 85.06 479 PRO A C 1
ATOM 3787 O O . PRO A 1 479 ? 7.257 -18.524 -8.031 1.00 85.06 479 PRO A O 1
ATOM 3790 N N . VAL A 1 480 ? 6.839 -20.621 -8.736 1.00 91.06 480 VAL A N 1
ATOM 3791 C CA . VAL A 1 480 ? 7.549 -20.504 -10.020 1.00 91.06 480 VAL A CA 1
ATOM 3792 C C . VAL A 1 480 ? 6.653 -19.944 -11.123 1.00 91.06 480 VAL A C 1
ATOM 3794 O O . VAL A 1 480 ? 5.494 -20.338 -11.277 1.00 91.06 480 VAL A O 1
ATOM 3797 N N . ASP A 1 481 ? 7.212 -19.047 -11.929 1.00 91.75 481 ASP A N 1
ATOM 3798 C CA . ASP A 1 481 ? 6.578 -18.512 -13.124 1.00 91.75 481 ASP A CA 1
ATOM 3799 C C . ASP A 1 481 ? 6.721 -19.482 -14.299 1.00 91.75 481 ASP A C 1
ATOM 3801 O O . ASP A 1 481 ? 7.696 -20.226 -14.431 1.00 91.75 481 ASP A O 1
ATOM 3805 N N . LYS A 1 482 ? 5.747 -19.450 -15.211 1.00 86.62 482 LYS A N 1
ATOM 3806 C CA . LYS A 1 482 ? 5.834 -20.209 -16.460 1.00 86.62 482 LYS A CA 1
ATOM 3807 C C . LYS A 1 482 ? 6.582 -19.392 -17.515 1.00 86.62 482 LYS A C 1
ATOM 3809 O O . LYS A 1 482 ? 6.313 -18.196 -17.652 1.00 86.62 482 LYS A O 1
ATOM 3814 N N . PRO A 1 483 ? 7.436 -20.022 -18.342 1.00 86.94 483 PRO A N 1
ATOM 3815 C CA . PRO A 1 483 ? 8.039 -19.349 -19.482 1.00 86.94 483 PRO A CA 1
ATOM 3816 C C . PRO A 1 483 ? 6.970 -18.679 -20.356 1.00 86.94 483 PRO A C 1
ATOM 3818 O O . PRO A 1 483 ? 5.975 -19.311 -20.718 1.00 86.94 483 PRO A O 1
ATOM 3821 N N . CYS A 1 484 ? 7.200 -17.420 -20.743 1.00 86.69 484 CYS A N 1
ATOM 3822 C CA . CYS A 1 484 ? 6.294 -16.668 -21.613 1.00 86.69 484 CYS A CA 1
ATOM 3823 C C . CYS A 1 484 ? 6.003 -17.458 -22.903 1.00 86.69 484 CYS A C 1
ATOM 3825 O O . CYS A 1 484 ? 6.929 -17.916 -23.573 1.00 86.69 484 CYS A O 1
ATOM 3827 N N . GLN A 1 485 ? 4.733 -17.660 -23.244 1.00 86.31 485 GLN A N 1
ATOM 3828 C CA . GLN A 1 485 ? 4.351 -18.412 -24.449 1.00 86.31 485 GLN A CA 1
ATOM 3829 C C . GLN A 1 485 ? 4.171 -17.510 -25.669 1.00 86.31 485 GLN A C 1
ATOM 3831 O O . GLN A 1 485 ? 4.127 -17.987 -26.799 1.00 86.31 485 GLN A O 1
ATOM 3836 N N . GLU A 1 486 ? 4.086 -16.202 -25.454 1.00 90.19 486 GLU A N 1
ATOM 3837 C CA . GLU A 1 486 ? 3.811 -15.252 -26.514 1.00 90.19 486 GLU A CA 1
ATOM 3838 C C . GLU A 1 486 ? 5.085 -14.699 -27.157 1.00 90.19 486 GLU A C 1
ATOM 3840 O O . GLU A 1 486 ? 6.072 -14.363 -26.497 1.00 90.19 486 GLU A O 1
ATOM 3845 N N . GLU A 1 487 ? 5.037 -14.571 -28.480 1.00 93.50 487 GLU A N 1
ATOM 3846 C CA . GLU A 1 487 ? 6.082 -13.939 -29.271 1.00 93.50 487 GLU A CA 1
ATOM 3847 C C . GLU A 1 487 ? 5.846 -12.425 -29.352 1.00 93.50 487 GLU A C 1
ATOM 3849 O O . GLU A 1 487 ? 4.889 -11.960 -29.977 1.00 93.50 487 GLU A O 1
ATOM 3854 N N . TYR A 1 488 ? 6.731 -11.652 -28.718 1.00 95.12 488 TYR A N 1
ATOM 3855 C CA . TYR A 1 488 ? 6.657 -10.188 -28.686 1.00 95.12 488 TYR A CA 1
ATOM 3856 C C . TYR A 1 488 ? 7.380 -9.551 -29.873 1.00 95.12 488 TYR A C 1
ATOM 3858 O O . TYR A 1 488 ? 7.204 -8.369 -30.156 1.00 95.12 488 TYR A O 1
ATOM 3866 N N . CYS A 1 489 ? 8.226 -10.291 -30.589 1.00 95.81 489 CYS A N 1
ATOM 3867 C CA . CYS A 1 489 ? 8.894 -9.745 -31.753 1.00 95.81 489 CYS A CA 1
ATOM 3868 C C . CYS A 1 489 ? 7.927 -9.684 -32.937 1.00 95.81 489 CYS A C 1
ATOM 3870 O O . CYS A 1 489 ? 7.594 -10.710 -33.528 1.00 95.81 489 CYS A O 1
ATOM 3872 N N . LEU A 1 490 ? 7.547 -8.471 -33.348 1.00 96.25 490 LEU A N 1
ATOM 3873 C CA . LEU A 1 490 ? 6.669 -8.258 -34.504 1.00 96.25 490 LEU A CA 1
ATOM 3874 C C . LEU A 1 490 ? 7.180 -8.958 -35.778 1.00 96.25 490 LEU A C 1
ATOM 3876 O O . LEU A 1 490 ? 6.385 -9.526 -36.516 1.00 96.25 490 LEU A O 1
ATOM 3880 N N . TYR A 1 491 ? 8.499 -9.021 -36.004 1.00 95.94 491 TYR A N 1
ATOM 3881 C CA . TYR A 1 491 ? 9.054 -9.805 -37.114 1.00 95.94 491 TYR A CA 1
ATOM 3882 C C . TYR A 1 491 ? 8.728 -11.293 -37.018 1.00 95.94 491 TYR A C 1
ATOM 3884 O O . TYR A 1 491 ? 8.251 -11.890 -37.974 1.00 95.94 491 TYR A O 1
ATOM 3892 N N . LYS A 1 492 ? 8.979 -11.902 -35.857 1.00 94.12 492 LYS A N 1
ATOM 3893 C CA . LYS A 1 492 ? 8.742 -13.334 -35.654 1.00 94.12 492 LYS A CA 1
ATOM 3894 C C . LYS A 1 492 ? 7.249 -13.661 -35.664 1.00 94.12 492 LYS A C 1
ATOM 3896 O O . LYS A 1 492 ? 6.877 -14.760 -36.053 1.00 94.12 492 LYS A O 1
ATOM 3901 N N . LYS A 1 493 ? 6.405 -12.701 -35.272 1.00 94.12 493 LYS A N 1
ATOM 3902 C CA . LYS A 1 493 ? 4.946 -12.828 -35.260 1.00 94.12 493 LYS A CA 1
ATOM 3903 C C . LYS A 1 493 ? 4.324 -12.714 -36.655 1.00 94.12 493 LYS A C 1
ATOM 3905 O O . LYS A 1 493 ? 3.445 -13.503 -36.981 1.00 94.12 493 LYS A O 1
ATOM 3910 N N . ASN A 1 494 ? 4.722 -11.722 -37.457 1.00 95.19 494 ASN A N 1
ATOM 3911 C CA . ASN A 1 494 ? 4.085 -11.444 -38.755 1.00 95.19 494 ASN A CA 1
ATOM 3912 C C . ASN A 1 494 ? 4.995 -10.774 -39.807 1.00 95.19 494 ASN A C 1
ATOM 3914 O O . ASN A 1 494 ? 4.502 -10.290 -40.822 1.00 95.19 494 ASN A O 1
ATOM 3918 N N . GLY A 1 495 ? 6.306 -10.697 -39.573 1.00 95.00 495 GLY A N 1
ATOM 3919 C CA . GLY A 1 495 ? 7.277 -10.131 -40.516 1.00 95.00 495 GLY A CA 1
ATOM 3920 C C . GLY A 1 495 ? 7.327 -8.598 -40.585 1.00 95.00 495 GLY A C 1
ATOM 3921 O O . GLY A 1 495 ? 8.122 -8.060 -41.348 1.00 95.00 495 GLY A O 1
ATOM 3922 N N . SER A 1 496 ? 6.533 -7.869 -39.791 1.00 95.62 496 SER A N 1
ATOM 3923 C CA . SER A 1 496 ? 6.297 -6.425 -40.005 1.00 95.62 496 SER A CA 1
ATOM 3924 C C . SER A 1 496 ? 7.407 -5.465 -39.552 1.00 95.62 496 SER A C 1
ATOM 3926 O O . SER A 1 496 ? 7.331 -4.276 -39.855 1.00 95.62 496 SER A O 1
ATOM 3928 N N . CYS A 1 497 ? 8.437 -5.919 -38.827 1.00 96.25 497 CYS A N 1
ATOM 3929 C CA . CYS A 1 497 ? 9.435 -5.013 -38.241 1.00 96.25 497 CYS A CA 1
ATOM 3930 C C . CYS A 1 497 ? 10.868 -5.548 -38.317 1.00 96.25 497 CYS A C 1
ATOM 3932 O O . CYS A 1 497 ? 11.186 -6.540 -37.681 1.00 96.25 497 CYS A O 1
ATOM 3934 N N . LEU A 1 498 ? 11.773 -4.837 -38.995 1.00 96.19 498 LEU A N 1
ATOM 3935 C CA . LEU A 1 498 ? 13.218 -5.135 -39.015 1.00 96.19 498 LEU A CA 1
ATOM 3936 C C . LEU A 1 498 ? 14.086 -3.934 -38.625 1.00 96.19 498 LEU A C 1
ATOM 3938 O O . LEU A 1 498 ? 15.275 -3.881 -38.937 1.00 96.19 498 LEU A O 1
ATOM 3942 N N . LEU A 1 499 ? 13.512 -2.971 -37.903 1.00 95.81 499 LEU A N 1
ATOM 3943 C CA . LEU A 1 499 ? 14.197 -1.729 -37.543 1.00 95.81 499 LEU A CA 1
ATOM 3944 C C . LEU A 1 499 ? 15.511 -1.973 -36.780 1.00 95.81 499 LEU A C 1
ATOM 3946 O O . LEU A 1 499 ? 16.475 -1.241 -36.975 1.00 95.81 499 LEU A O 1
ATOM 3950 N N . CYS A 1 500 ? 15.598 -3.023 -35.959 1.00 95.81 500 CYS A N 1
ATOM 3951 C CA . CYS A 1 500 ? 16.819 -3.338 -35.217 1.00 95.81 500 CYS A CA 1
ATOM 3952 C C . CYS A 1 500 ? 17.980 -3.788 -36.117 1.00 95.81 500 CYS A C 1
ATOM 3954 O O . CYS A 1 500 ? 19.126 -3.437 -35.841 1.00 95.81 500 CYS A O 1
ATOM 3956 N N . VAL A 1 501 ? 17.680 -4.531 -37.190 1.00 96.31 501 VAL A N 1
ATOM 3957 C CA . VAL A 1 501 ? 18.641 -4.938 -38.227 1.00 96.31 501 VAL A CA 1
ATOM 3958 C C . VAL A 1 501 ? 19.052 -3.713 -39.041 1.00 96.31 501 VAL A C 1
ATOM 3960 O O . VAL A 1 501 ? 20.240 -3.448 -39.195 1.00 96.31 501 VAL A O 1
ATOM 3963 N N . GLN A 1 502 ? 18.075 -2.911 -39.474 1.00 94.31 502 GLN A N 1
ATOM 3964 C CA . GLN A 1 502 ? 18.306 -1.698 -40.268 1.00 94.31 502 GLN A CA 1
ATOM 3965 C C . GLN A 1 502 ? 19.152 -0.651 -39.529 1.00 94.31 502 GLN A C 1
ATOM 3967 O O . GLN A 1 502 ? 19.942 0.048 -40.153 1.00 94.31 502 GLN A O 1
ATOM 3972 N N . ARG A 1 503 ? 19.011 -0.546 -38.201 1.00 93.31 503 ARG A N 1
ATOM 3973 C CA . ARG A 1 503 ? 19.772 0.402 -37.370 1.00 93.31 503 ARG A CA 1
ATOM 3974 C C . ARG A 1 503 ? 21.101 -0.137 -36.847 1.00 93.31 503 ARG A C 1
ATOM 3976 O O . ARG A 1 503 ? 21.770 0.561 -36.090 1.00 93.31 503 ARG A O 1
ATOM 3983 N N . CYS A 1 504 ? 21.499 -1.361 -37.193 1.00 94.94 504 CYS A N 1
ATOM 3984 C CA . CYS A 1 504 ? 22.807 -1.866 -36.792 1.00 94.94 504 CYS A CA 1
ATOM 3985 C C . CYS A 1 504 ? 23.910 -1.101 -37.552 1.00 94.94 504 CYS A C 1
ATOM 3987 O O . CYS A 1 504 ? 24.038 -1.295 -38.761 1.00 94.94 504 CYS A O 1
ATOM 3989 N N . PRO A 1 505 ? 24.748 -0.285 -36.881 1.00 93.75 505 PRO A N 1
ATOM 3990 C CA . PRO A 1 505 ? 25.648 0.658 -37.562 1.00 93.75 505 PRO A CA 1
ATOM 3991 C C . PRO A 1 505 ? 26.746 -0.029 -38.379 1.00 93.75 505 PRO A C 1
ATOM 3993 O O . PRO A 1 505 ? 27.316 0.556 -39.291 1.00 93.75 505 PRO A O 1
ATOM 3996 N N . ILE A 1 506 ? 27.041 -1.283 -38.046 1.00 95.25 506 ILE A N 1
ATOM 3997 C CA . ILE A 1 506 ? 28.107 -2.079 -38.654 1.00 95.25 506 ILE A CA 1
ATOM 3998 C C . ILE A 1 506 ? 27.578 -3.348 -39.328 1.00 95.25 506 ILE A C 1
ATOM 4000 O O . ILE A 1 506 ? 28.367 -4.199 -39.734 1.00 95.25 506 ILE A O 1
ATOM 4004 N N . GLY A 1 507 ? 26.256 -3.536 -39.403 1.00 94.62 507 GLY A N 1
ATOM 4005 C CA . GLY A 1 507 ? 25.655 -4.743 -39.981 1.00 94.62 507 GLY A CA 1
ATOM 4006 C C . GLY A 1 507 ? 26.104 -6.048 -39.309 1.00 94.62 507 GLY A C 1
ATOM 4007 O O . GLY A 1 507 ? 26.279 -7.054 -39.985 1.00 94.62 507 GLY A O 1
ATOM 4008 N N . ALA A 1 508 ? 26.363 -6.029 -37.997 1.00 95.88 508 ALA A N 1
ATOM 4009 C CA . ALA A 1 508 ? 26.626 -7.240 -37.213 1.00 95.88 508 ALA A CA 1
ATOM 4010 C C . ALA A 1 508 ? 25.353 -8.049 -36.935 1.00 95.88 508 ALA A C 1
ATOM 4012 O O . ALA A 1 508 ? 25.427 -9.240 -36.653 1.00 95.88 508 ALA A O 1
ATOM 4013 N N . LEU A 1 509 ? 24.187 -7.405 -36.979 1.00 96.06 509 LEU A N 1
ATOM 4014 C CA . LEU A 1 509 ? 22.894 -8.037 -36.774 1.00 96.06 509 LEU A CA 1
ATOM 4015 C C . LEU A 1 509 ? 22.171 -8.166 -38.113 1.00 96.06 509 LEU A C 1
ATOM 4017 O O . LEU A 1 509 ? 21.903 -7.153 -38.754 1.00 96.06 509 LEU A O 1
ATOM 4021 N N . THR A 1 510 ? 21.818 -9.389 -38.497 1.00 94.31 510 THR A N 1
ATOM 4022 C CA . THR A 1 510 ? 21.036 -9.693 -39.701 1.00 94.31 510 THR A CA 1
ATOM 4023 C C . THR A 1 510 ? 19.827 -10.559 -39.343 1.00 94.31 510 THR A C 1
ATOM 4025 O O . THR A 1 510 ? 19.648 -10.966 -38.194 1.00 94.31 510 THR A O 1
ATOM 4028 N N . THR A 1 511 ? 18.966 -10.845 -40.319 1.00 89.38 511 THR A N 1
ATOM 4029 C CA . THR A 1 511 ? 17.870 -11.816 -40.153 1.00 89.38 511 THR A CA 1
ATOM 4030 C C . THR A 1 511 ? 18.363 -13.258 -40.045 1.00 89.38 511 THR A C 1
ATOM 4032 O O . THR A 1 511 ? 17.644 -14.101 -39.518 1.00 89.38 511 THR A O 1
ATOM 4035 N N . GLU A 1 512 ? 19.570 -13.538 -40.538 1.00 86.56 512 GLU A N 1
ATOM 4036 C CA . GLU A 1 512 ? 20.168 -14.877 -40.584 1.00 86.56 512 GLU A CA 1
ATOM 4037 C C . GLU A 1 512 ? 21.080 -15.158 -39.383 1.00 86.56 512 GLU A C 1
ATOM 4039 O O . GLU A 1 512 ? 21.330 -16.316 -39.053 1.00 86.56 512 GLU A O 1
ATOM 4044 N N . GLY A 1 513 ? 21.566 -14.121 -38.692 1.00 87.62 513 GLY A N 1
ATOM 4045 C CA . GLY A 1 513 ? 22.452 -14.309 -37.551 1.00 87.62 513 GLY A CA 1
ATOM 4046 C C . GLY A 1 513 ? 22.943 -13.026 -36.887 1.00 87.62 513 GLY A C 1
ATOM 4047 O O . GLY A 1 513 ? 22.559 -11.907 -37.227 1.00 87.62 513 GLY A O 1
ATOM 4048 N N . PHE A 1 514 ? 23.808 -13.209 -35.891 1.00 92.50 514 PHE A N 1
ATOM 4049 C CA . PHE A 1 514 ? 24.441 -12.124 -35.149 1.00 92.50 514 PHE A CA 1
ATOM 4050 C C . PHE A 1 514 ? 25.939 -12.376 -34.999 1.00 92.50 514 PHE A C 1
ATOM 4052 O O . PHE A 1 514 ? 26.359 -13.284 -34.276 1.00 92.50 514 PHE A O 1
ATOM 4059 N N . ASP A 1 515 ? 26.729 -11.539 -35.664 1.00 93.69 515 ASP A N 1
ATOM 4060 C CA . ASP A 1 515 ? 28.181 -11.520 -35.568 1.00 93.69 515 ASP A CA 1
ATOM 4061 C C . ASP A 1 515 ? 28.612 -10.797 -34.285 1.00 93.69 515 ASP A C 1
ATOM 4063 O O . ASP A 1 515 ? 28.676 -9.566 -34.194 1.00 93.69 515 ASP A O 1
ATOM 4067 N N . ARG A 1 516 ? 28.870 -11.598 -33.249 1.00 91.31 516 ARG A N 1
ATOM 4068 C CA . ARG A 1 516 ? 29.248 -11.118 -31.915 1.00 91.31 516 ARG A CA 1
ATOM 4069 C C . ARG A 1 516 ? 30.616 -10.455 -31.894 1.00 91.31 516 ARG A C 1
ATOM 4071 O O . ARG A 1 516 ? 30.770 -9.491 -31.153 1.00 91.31 516 ARG A O 1
ATOM 4078 N N . VAL A 1 517 ? 31.568 -10.955 -32.680 1.00 91.94 517 VAL A N 1
ATOM 4079 C CA . VAL A 1 517 ? 32.944 -10.441 -32.716 1.00 91.94 517 VAL A CA 1
ATOM 4080 C C . VAL A 1 517 ? 32.939 -9.064 -33.365 1.00 91.94 517 VAL A C 1
ATOM 4082 O O . VAL A 1 517 ? 33.384 -8.094 -32.757 1.00 91.94 517 VAL A O 1
ATOM 4085 N N . LYS A 1 518 ? 32.285 -8.937 -34.526 1.00 94.25 518 LYS A N 1
ATOM 4086 C CA . LYS A 1 518 ? 32.117 -7.645 -35.201 1.00 94.25 518 LYS A CA 1
ATOM 4087 C C . LYS A 1 518 ? 31.397 -6.630 -34.312 1.00 94.25 518 LYS A C 1
ATOM 4089 O O . LYS A 1 518 ? 31.794 -5.468 -34.249 1.00 94.25 518 LYS A O 1
ATOM 4094 N N . CYS A 1 519 ? 30.348 -7.065 -33.604 1.00 94.19 519 CYS A N 1
ATOM 4095 C CA . CYS A 1 519 ? 29.657 -6.229 -32.624 1.00 94.19 519 CYS A CA 1
ATOM 4096 C C . CYS A 1 519 ? 30.594 -5.776 -31.499 1.00 94.19 519 CYS A C 1
ATOM 4098 O O . CYS A 1 519 ? 30.652 -4.587 -31.205 1.00 94.19 519 CYS A O 1
ATOM 4100 N N . HIS A 1 520 ? 31.350 -6.701 -30.908 1.00 92.75 520 HIS A N 1
ATOM 4101 C CA . HIS A 1 520 ? 32.256 -6.428 -29.799 1.00 92.75 520 HIS A CA 1
ATOM 4102 C C . HIS A 1 520 ? 33.354 -5.425 -30.162 1.00 92.75 520 HIS A C 1
ATOM 4104 O O . HIS A 1 520 ? 33.494 -4.432 -29.454 1.00 92.75 520 HIS A O 1
ATOM 4110 N N . HIS A 1 521 ? 34.025 -5.582 -31.307 1.00 93.69 521 HIS A N 1
ATOM 4111 C CA . HIS A 1 521 ? 35.039 -4.618 -31.764 1.00 93.69 521 HIS A CA 1
ATOM 4112 C C . HIS A 1 521 ? 34.466 -3.211 -31.955 1.00 93.69 521 HIS A C 1
ATOM 4114 O O . HIS A 1 521 ? 35.128 -2.214 -31.667 1.00 93.69 521 HIS A O 1
ATOM 4120 N N . HIS A 1 522 ? 33.209 -3.098 -32.393 1.00 94.69 522 HIS A N 1
ATOM 4121 C CA . HIS A 1 522 ? 32.537 -1.800 -32.454 1.00 94.69 522 HIS A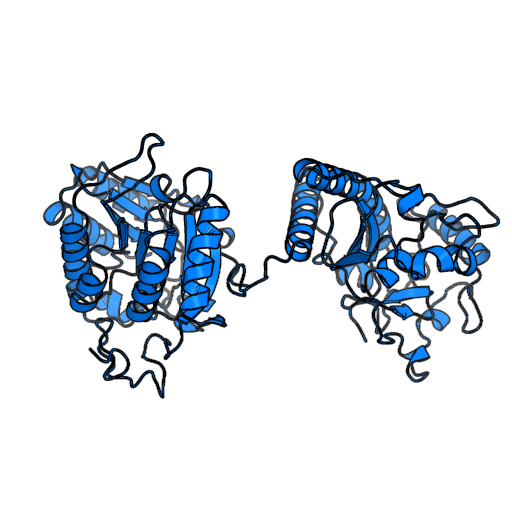 CA 1
ATOM 4122 C C . HIS A 1 522 ? 32.259 -1.219 -31.060 1.00 94.69 522 HIS A C 1
ATOM 4124 O O . HIS A 1 522 ? 32.431 -0.017 -30.866 1.00 94.69 522 HIS A O 1
ATOM 4130 N N . LEU A 1 523 ? 31.882 -2.046 -30.078 1.00 93.50 523 LEU A N 1
ATOM 4131 C CA . LEU A 1 523 ? 31.721 -1.605 -28.688 1.00 93.50 523 LEU A CA 1
ATOM 4132 C C . LEU A 1 523 ? 33.046 -1.127 -28.081 1.00 93.50 523 LEU A C 1
ATOM 4134 O O . LEU A 1 523 ? 33.059 -0.100 -27.408 1.00 93.50 523 LEU A O 1
ATOM 4138 N N . GLU A 1 524 ? 34.151 -1.828 -28.336 1.00 92.62 524 GLU A N 1
ATOM 4139 C CA . GLU A 1 524 ? 35.492 -1.412 -27.905 1.00 92.62 524 GLU A CA 1
ATOM 4140 C C . GLU A 1 524 ? 35.917 -0.099 -28.570 1.00 92.62 524 GLU A C 1
ATOM 4142 O O . GLU A 1 524 ? 36.377 0.820 -27.891 1.00 92.62 524 GLU A O 1
ATOM 4147 N N . SER A 1 525 ? 35.678 0.042 -29.880 1.00 93.31 525 SER A N 1
ATOM 4148 C CA . SER A 1 525 ? 35.935 1.294 -30.602 1.00 93.31 525 SER A CA 1
ATOM 4149 C C . SER A 1 525 ? 35.110 2.460 -30.054 1.00 93.31 525 SER A C 1
ATOM 4151 O O . SER A 1 525 ? 35.616 3.580 -29.974 1.00 93.31 525 SER A O 1
ATOM 4153 N N . ASN A 1 526 ? 33.859 2.219 -29.655 1.00 92.62 526 ASN A N 1
ATOM 4154 C CA . ASN A 1 526 ? 33.050 3.236 -28.988 1.00 92.62 526 ASN A CA 1
ATOM 4155 C C . ASN A 1 526 ? 33.612 3.560 -27.602 1.00 92.62 526 ASN A C 1
ATOM 4157 O O . ASN A 1 526 ? 33.696 4.730 -27.260 1.00 92.62 526 ASN A O 1
ATOM 4161 N N . GLY A 1 527 ? 34.072 2.568 -26.833 1.00 90.69 527 GLY A N 1
ATOM 4162 C CA . GLY A 1 527 ? 34.715 2.795 -25.533 1.00 90.69 527 GLY A CA 1
ATOM 4163 C C . GLY A 1 527 ? 35.915 3.745 -25.609 1.00 90.69 527 GLY A C 1
ATOM 4164 O O . GLY A 1 527 ? 36.087 4.572 -24.727 1.00 90.69 527 GLY A O 1
ATOM 4165 N N . GLN A 1 528 ? 36.684 3.717 -26.700 1.00 90.38 528 GLN A N 1
ATOM 4166 C CA . GLN A 1 528 ? 37.788 4.665 -26.930 1.00 90.38 528 GLN A CA 1
ATOM 4167 C C . GLN A 1 528 ? 37.330 6.105 -27.225 1.00 90.38 528 GLN A C 1
ATOM 4169 O O . GLN A 1 528 ? 38.130 7.032 -27.129 1.00 90.38 528 GLN A O 1
ATOM 4174 N N . LYS A 1 529 ? 36.070 6.293 -27.634 1.00 87.69 529 LYS A N 1
ATOM 4175 C CA . LYS A 1 529 ? 35.492 7.582 -28.058 1.00 87.69 529 LYS A CA 1
ATOM 4176 C C . LYS A 1 529 ? 34.499 8.152 -27.046 1.00 87.69 529 LYS A C 1
ATOM 4178 O O . LYS A 1 529 ? 34.226 9.347 -27.076 1.00 87.69 529 LYS A O 1
ATOM 4183 N N . ASN A 1 530 ? 33.943 7.305 -26.188 1.00 83.69 530 ASN A N 1
ATOM 4184 C CA . ASN A 1 530 ? 32.950 7.681 -25.194 1.00 83.69 530 ASN A CA 1
ATOM 4185 C C . ASN A 1 530 ? 33.615 8.408 -24.029 1.00 83.69 530 ASN A C 1
ATOM 4187 O O . ASN A 1 530 ? 34.662 7.985 -23.541 1.00 83.69 530 ASN A O 1
ATOM 4191 N N . PHE A 1 531 ? 32.955 9.450 -23.528 1.00 80.88 531 PHE A N 1
ATOM 4192 C CA . PHE A 1 531 ? 33.494 10.313 -22.475 1.00 80.88 531 PHE A CA 1
ATOM 4193 C C . PHE A 1 531 ? 33.874 9.559 -21.183 1.00 80.88 531 PHE A C 1
ATOM 4195 O O . PHE A 1 531 ? 34.789 9.970 -20.477 1.00 80.88 531 PHE A O 1
ATOM 4202 N N . ASN A 1 532 ? 33.194 8.446 -20.884 1.00 82.25 532 ASN A N 1
ATOM 4203 C CA . ASN A 1 532 ? 33.391 7.632 -19.681 1.00 82.25 532 ASN A CA 1
ATOM 4204 C C . ASN A 1 532 ? 34.046 6.265 -19.948 1.00 82.25 532 ASN A C 1
ATOM 4206 O O . ASN A 1 532 ? 34.068 5.412 -19.058 1.00 82.25 532 ASN A O 1
ATOM 4210 N N . GLY A 1 533 ? 34.511 6.006 -21.174 1.00 86.19 533 GLY A N 1
ATOM 4211 C CA . GLY A 1 533 ? 35.136 4.732 -21.535 1.00 86.19 533 GLY A CA 1
ATOM 4212 C C . GLY A 1 533 ? 34.182 3.536 -21.673 1.00 86.19 533 GLY A C 1
ATOM 4213 O O . GLY A 1 533 ? 34.639 2.410 -21.870 1.00 86.19 533 GLY A O 1
ATOM 4214 N N . ALA A 1 534 ? 32.861 3.720 -21.555 1.00 88.62 534 ALA A N 1
ATOM 4215 C CA . ALA A 1 534 ? 31.918 2.603 -21.583 1.00 88.62 534 ALA A CA 1
ATOM 4216 C C . ALA A 1 534 ? 31.872 1.929 -22.965 1.00 88.62 534 ALA A C 1
ATOM 4218 O O . ALA A 1 534 ? 31.611 2.576 -23.975 1.00 88.62 534 ALA A O 1
ATOM 4219 N N . THR A 1 535 ? 32.039 0.609 -23.027 1.00 92.25 535 THR A N 1
ATOM 4220 C CA . THR A 1 535 ? 31.997 -0.159 -24.283 1.00 92.25 535 THR A CA 1
ATOM 4221 C C . THR A 1 535 ? 30.555 -0.493 -24.695 1.00 92.25 535 THR A C 1
ATOM 4223 O O . THR A 1 535 ? 30.075 -1.618 -24.552 1.00 92.25 535 THR A O 1
ATOM 4226 N N . VAL A 1 536 ? 29.814 0.512 -25.184 1.00 94.06 536 VAL A N 1
ATOM 4227 C CA . VAL A 1 536 ? 28.369 0.410 -25.490 1.00 94.06 536 VAL A CA 1
ATOM 4228 C C . VAL A 1 536 ? 27.972 0.966 -26.867 1.00 94.06 536 VAL A C 1
ATOM 4230 O O . VAL A 1 536 ? 28.724 1.686 -27.517 1.00 94.06 536 VAL A O 1
ATOM 4233 N N . CYS A 1 537 ? 26.768 0.611 -27.335 1.00 94.94 537 CYS A N 1
ATOM 4234 C CA . CYS A 1 537 ? 26.165 1.123 -28.578 1.00 94.94 537 CYS A CA 1
ATOM 4235 C C . CYS A 1 537 ? 24.642 1.300 -28.431 1.00 94.94 537 CYS A C 1
ATOM 4237 O O . CYS A 1 537 ? 24.148 2.417 -28.351 1.00 94.94 537 CYS A O 1
ATOM 4239 N N . GLY A 1 538 ? 23.874 0.204 -28.360 1.00 94.50 538 GLY A N 1
ATOM 4240 C CA . GLY A 1 538 ? 22.425 0.235 -28.089 1.00 94.50 538 GLY A CA 1
ATOM 4241 C C . GLY A 1 538 ? 21.510 0.646 -29.258 1.00 94.50 538 GLY A C 1
ATOM 4242 O O . GLY A 1 538 ? 20.293 0.706 -29.087 1.00 94.50 538 GLY A O 1
ATOM 4243 N N . LYS A 1 539 ? 22.034 0.874 -30.468 1.00 95.19 539 LYS A N 1
ATOM 4244 C CA . LYS A 1 539 ? 21.221 1.343 -31.614 1.00 95.19 539 LYS A CA 1
ATOM 4245 C C . LYS A 1 539 ? 20.220 0.308 -32.146 1.00 95.19 539 LYS A C 1
ATOM 4247 O O . LYS A 1 539 ? 19.189 0.671 -32.703 1.00 95.19 539 LYS A O 1
ATOM 4252 N N . CYS A 1 540 ? 20.461 -0.981 -31.899 1.00 94.94 540 CYS A N 1
ATOM 4253 C CA . CYS A 1 540 ? 19.523 -2.063 -32.222 1.00 94.94 540 CYS A CA 1
ATOM 4254 C C . CYS A 1 540 ? 18.382 -2.235 -31.196 1.00 94.94 540 CYS A C 1
ATOM 4256 O O . CYS A 1 540 ? 17.520 -3.103 -31.377 1.00 94.94 540 CYS A O 1
ATOM 4258 N N . VAL A 1 541 ? 18.371 -1.437 -30.120 1.00 95.81 541 VAL A N 1
ATOM 4259 C CA . VAL A 1 541 ? 17.335 -1.478 -29.074 1.00 95.81 541 VAL A CA 1
ATOM 4260 C C . VAL A 1 541 ? 16.647 -0.138 -28.861 1.00 95.81 541 VAL A C 1
ATOM 4262 O O . VAL A 1 541 ? 15.489 -0.141 -28.466 1.00 95.81 541 VAL A O 1
ATOM 4265 N N . ALA A 1 542 ? 17.303 0.990 -29.147 1.00 95.31 542 ALA A N 1
ATOM 4266 C CA . ALA A 1 542 ? 16.740 2.325 -28.962 1.00 95.31 542 ALA A CA 1
ATOM 4267 C C . ALA A 1 542 ? 15.838 2.755 -30.137 1.00 95.31 542 ALA A C 1
ATOM 4269 O O . ALA A 1 542 ? 16.199 2.640 -31.313 1.00 95.31 542 ALA A O 1
ATOM 4270 N N . GLY A 1 543 ? 14.651 3.279 -29.813 1.00 91.88 543 GLY A N 1
ATOM 4271 C CA . GLY A 1 543 ? 13.680 3.805 -30.781 1.00 91.88 543 GLY A CA 1
ATOM 4272 C C . GLY A 1 543 ? 13.005 2.745 -31.665 1.00 91.88 543 GLY A C 1
ATOM 4273 O O . GLY A 1 543 ? 12.676 3.040 -32.813 1.00 91.88 543 GLY A O 1
ATOM 4274 N N . MET A 1 544 ? 12.860 1.524 -31.156 1.00 93.75 544 MET A N 1
ATOM 4275 C CA . MET A 1 544 ? 12.110 0.402 -31.725 1.00 93.75 544 MET A CA 1
ATOM 4276 C C . MET A 1 544 ? 10.693 0.351 -31.124 1.00 93.75 544 MET A C 1
ATOM 4278 O O . MET A 1 544 ? 10.502 0.797 -29.991 1.00 93.75 544 MET A O 1
ATOM 4282 N N . PRO A 1 545 ? 9.711 -0.292 -31.785 1.00 94.38 545 PRO A N 1
ATOM 4283 C CA . PRO A 1 545 ? 8.403 -0.564 -31.178 1.00 94.38 545 PRO A CA 1
ATOM 4284 C C . PRO A 1 545 ? 8.502 -1.294 -29.828 1.00 94.38 545 PRO A C 1
ATOM 4286 O O . PRO A 1 545 ? 7.739 -1.013 -28.911 1.00 94.38 545 PRO A O 1
ATOM 4289 N N . CYS A 1 546 ? 9.493 -2.180 -29.684 1.00 95.88 546 CYS A N 1
ATOM 4290 C CA . CYS A 1 546 ? 9.755 -2.947 -28.466 1.00 95.88 546 CYS A CA 1
ATOM 4291 C C . CYS A 1 546 ? 10.696 -2.254 -27.460 1.00 95.88 546 CYS A C 1
ATOM 4293 O O . CYS A 1 546 ? 11.169 -2.904 -26.529 1.00 95.88 546 CYS A O 1
ATOM 4295 N N . SER A 1 547 ? 11.053 -0.976 -27.646 1.00 96.06 547 SER A N 1
ATOM 4296 C CA . SER A 1 547 ? 11.980 -0.282 -26.732 1.00 96.06 547 SER A CA 1
ATOM 4297 C C . SER A 1 547 ? 11.377 -0.045 -25.352 1.00 96.06 547 SER A C 1
ATOM 4299 O O . SER A 1 547 ? 12.053 -0.273 -24.357 1.00 96.06 547 SER A O 1
ATOM 4301 N N . PHE A 1 548 ? 10.115 0.389 -25.307 1.00 90.81 548 PHE A N 1
ATOM 4302 C CA . PHE A 1 548 ? 9.481 0.941 -24.099 1.00 90.81 548 PHE A CA 1
ATOM 4303 C C . PHE A 1 548 ? 8.369 0.064 -23.524 1.00 90.81 548 PHE A C 1
ATOM 4305 O O . PHE A 1 548 ? 7.901 0.300 -22.416 1.00 90.81 548 PHE A O 1
ATOM 4312 N N . LYS A 1 549 ? 7.888 -0.896 -24.312 1.00 91.62 549 LYS A N 1
ATOM 4313 C CA . LYS A 1 549 ? 6.783 -1.777 -23.953 1.00 91.62 549 LYS A CA 1
ATOM 4314 C C . LYS A 1 549 ? 6.805 -3.038 -24.801 1.00 91.62 549 LYS A C 1
ATOM 4316 O O . LYS A 1 549 ? 7.519 -3.107 -25.807 1.00 91.62 549 LYS A O 1
ATOM 4321 N N . ARG A 1 550 ? 5.966 -3.998 -24.426 1.00 89.88 550 ARG A N 1
ATOM 4322 C CA . ARG A 1 550 ? 5.522 -5.064 -25.326 1.00 89.88 550 ARG A CA 1
ATOM 4323 C C . ARG A 1 550 ? 4.781 -4.448 -26.535 1.00 89.88 550 ARG A C 1
ATOM 4325 O O . ARG A 1 550 ? 3.816 -3.713 -26.313 1.00 89.88 550 ARG A O 1
ATOM 4332 N N . PRO A 1 551 ? 5.258 -4.675 -27.773 1.00 83.69 551 PRO A N 1
ATOM 4333 C CA . PRO A 1 551 ? 4.683 -4.091 -28.984 1.00 83.69 551 PRO A CA 1
ATOM 4334 C C . PRO A 1 551 ? 3.428 -4.810 -29.490 1.00 83.69 551 PRO A C 1
ATOM 4336 O O . PRO A 1 551 ? 3.195 -5.982 -29.107 1.00 83.69 551 PRO A O 1
#

Sequence (551 aa):
MDTMKPCNLCPRSCGADRSKQTGFCGGGANVKLARAALHYWEEPVISGEEGSGTVFFSGCPLQCVYCQNHEISSANFGQEISVERLAEIFLELQAQGANNINLVTGTHYVPQIISALQSVKKQLYIPIVYNSSGYESIETLKMLEGYVDIYLPDLKYLDNHRALRYSAAADYVERATAAIMEMYRQVGAVQYDERGLLKKGLIVRHMVLPNGVEDSIHVLQWIAENLPLDDTLVSVMSQYTPFHRSADFPEIHRRLTEEEYDTVLVALEDLEIENGFCQELSSAQEEYTPSFRLEGVLKGESSMKETIQRLIDQFIDDYCRKQGWERIWQPVLVGIADAADPGFPKLRKLVIEDHQLPQEALPSAKTVISYFLPFLPEITKSNIGDLLPSDPWAMAYQYTNQMAADLNLHLIHWVQEQGFEAANPNAAMLYEPYLRSRWSQRHVARIAGLGSFGVNNMLLTEKGCCGRSYSIVTSMPLPVDKPCQEEYCLYKKNGSCLLCVQRCPIGALTTEGFDRVKCHHHLESNGQKNFNGATVCGKCVAGMPCSFKRP

Radius of gyration: 29.0 Å; chains: 1; bounding box: 71×60×73 Å

Foldseek 3Di:
DPCQALPDLFVPSQRDNLQVAAGPQRHHPFWWWLAFAFDQPDDCLQQPPLGARETHTAGAPWCFQQDLVCCRHVVVDGDTDALCLVLVSLLVSVVSVHQEYEYARCRSVLVSPLVSCVVCVVPRDHAYEYAEQLRGDLVSLVSCQPVHFEYEYEPEFCDLVCCCVGGVGNCSNVRSLVSQLSQCVRFPFWDHDPSSHTRHAYEYEYEAFQVCLVRLLVVLVSCLVRDDLNRYAYEYEQQRARDRNCVVPVRRNDGDDPVSLVSSVVSCVVSVNPHYYYDDNVNNDSVSRDDRRCASSDDCPVAVQVVLQCLLVVLQVVVCVVVVHDRFFDRKDKFKFFLPPPLQCCCCVVFNVLQAGLCNQPVLFGMKIKMWTATDLVLLQQQPDDQFGGQSVLVQVVVCVVSVVVSQVSVQVVLVVVVKGKGADFQDADDPPRRGTSYDQQSSCQNRQQADAELLRFGQGQQFGHTDMGMMTISDNHDHDHRHPDDLHPCVVPNPDDQLCVQPPQNQRDSVDGNPVSLQVCLQVSLVVHPNSGSDGCRSQGPGPRNGGRD

pLDDT: mean 92.34, std 8.47, range [42.22, 98.81]

Secondary structure (DSSP, 8-state):
--TTSS--SSTT-----TTTS--TTS--SSEEEEEEEEE--S-HHHHTTT-EEEEEES--SS--TT-TTTTTTTS---EEE-HHHHHHHHHHHHHTT-SSEEEET-GGGHHHHHHHHHHHTTT--SPEEEEE-S---HHHHHHHTTT-SEEEEB---S-HHHHHHHHS-TTHHHHHHHHHHHHHHHH-S-EE-TTS-EEEEEEEEEEPPTT-HHHHHHHHHHHHHHS-TTT-EEEEE------TTGGG-TTTSSPPPHHHHHHHHHHHHHTT--SEEE--GGG--GGGSPP-S-TTTSTT-S-HHHHHHHHHHHHHHHHHHHHTPPP-BPSPEEEEEETT-THHHHHHHHT-TTPPPHHHH-TT--EEEEEEEEBPHHHHHHTSSSSSPPHHHHHHHHHHHHHHHHHHHHHHHHHHHTT--EE----PBPTTTT--BSS-HHHHHHHTTS-EE-TTSSEEBTTBS-EEEEEEEESS-PPPPPPP-S---HHHHHS---HHHHT-TTS-B-SS-B-HHHHHHHHHHHHTTSTT------TTTTTSTTSSS--